Protein AF-0000000067869950 (afdb_homodimer)

Structure (mmCIF, N/CA/C/O backbone):
data_AF-0000000067869950-model_v1
#
loop_
_entity.id
_entity.type
_entity.pdbx_description
1 polymer 'Metallo-beta-lactamase domain-containing protein'
#
loop_
_atom_site.group_PDB
_atom_site.id
_atom_site.type_symbol
_atom_site.label_atom_id
_atom_site.label_alt_id
_atom_site.label_comp_id
_atom_site.label_asym_id
_atom_site.label_entity_id
_atom_site.label_seq_id
_atom_site.pdbx_PDB_ins_code
_atom_site.Cartn_x
_atom_site.Cartn_y
_atom_site.Cartn_z
_atom_site.occupancy
_atom_site.B_iso_or_equiv
_atom_site.auth_seq_id
_atom_site.auth_comp_id
_atom_site.auth_asym_id
_atom_site.auth_atom_id
_atom_site.pdbx_PDB_model_num
ATOM 1 N N . MET A 1 1 ? 11.242 -9.938 10.078 1 95.75 1 MET A N 1
ATOM 2 C CA . MET A 1 1 ? 10.883 -10.062 8.672 1 95.75 1 MET A CA 1
ATOM 3 C C . MET A 1 1 ? 10.609 -8.695 8.055 1 95.75 1 MET A C 1
ATOM 5 O O . MET A 1 1 ? 9.891 -7.879 8.625 1 95.75 1 MET A O 1
ATOM 9 N N . LEU A 1 2 ? 11.336 -8.406 6.996 1 97.81 2 LEU A N 1
ATOM 10 C CA . LEU A 1 2 ? 11.047 -7.25 6.16 1 97.81 2 LEU A CA 1
ATOM 11 C C . LEU A 1 2 ? 10.008 -7.59 5.098 1 97.81 2 LEU A C 1
ATOM 13 O O . LEU A 1 2 ? 10.133 -8.602 4.406 1 97.81 2 LEU A O 1
ATOM 17 N N . PHE A 1 3 ? 8.953 -6.848 5.027 1 98.62 3 PHE A N 1
ATOM 18 C CA . PHE A 1 3 ? 7.859 -7.039 4.086 1 98.62 3 PHE A CA 1
ATOM 19 C C . PHE A 1 3 ? 7.504 -5.727 3.398 1 98.62 3 PHE A C 1
ATOM 21 O O . PHE A 1 3 ? 7.25 -4.719 4.062 1 98.62 3 PHE A O 1
ATOM 28 N N . ARG A 1 4 ? 7.582 -5.723 2.064 1 98.81 4 ARG A N 1
ATOM 29 C CA . ARG A 1 4 ? 7.199 -4.555 1.278 1 98.81 4 ARG A CA 1
ATOM 30 C C . ARG A 1 4 ? 6.164 -4.922 0.219 1 98.81 4 ARG A C 1
ATOM 32 O O . ARG A 1 4 ? 6.281 -5.961 -0.434 1 98.81 4 ARG A O 1
ATOM 39 N N . GLN A 1 5 ? 5.113 -4.141 0.158 1 98.81 5 GLN A N 1
ATOM 40 C CA . GLN A 1 5 ? 4.184 -4.133 -0.967 1 98.81 5 GLN A CA 1
ATOM 41 C C . GLN A 1 5 ? 4.539 -3.033 -1.964 1 98.81 5 GLN A C 1
ATOM 43 O O . GLN A 1 5 ? 4.629 -1.86 -1.595 1 98.81 5 GLN A O 1
ATOM 48 N N . LEU A 1 6 ? 4.82 -3.396 -3.199 1 98.81 6 LEU A N 1
ATOM 49 C CA . LEU A 1 6 ? 5.199 -2.48 -4.27 1 98.81 6 LEU A CA 1
ATOM 50 C C . LEU A 1 6 ? 4.125 -2.432 -5.352 1 98.81 6 LEU A C 1
ATOM 52 O O . LEU A 1 6 ? 3.514 -3.453 -5.672 1 98.81 6 LEU A O 1
ATOM 56 N N . PHE A 1 7 ? 3.924 -1.259 -5.887 1 98.5 7 PHE A N 1
ATOM 57 C CA . PHE A 1 7 ? 2.775 -1.081 -6.766 1 98.5 7 PHE A CA 1
ATOM 58 C C . PHE A 1 7 ? 3.221 -0.635 -8.156 1 98.5 7 PHE A C 1
ATOM 60 O O . PHE A 1 7 ? 4.051 0.267 -8.281 1 98.5 7 PHE A O 1
ATOM 67 N N . ASP A 1 8 ? 2.719 -1.307 -9.18 1 97.56 8 ASP A N 1
ATOM 68 C CA . ASP A 1 8 ? 2.855 -0.852 -10.555 1 97.56 8 ASP A CA 1
ATOM 69 C C . ASP A 1 8 ? 1.579 -0.162 -11.039 1 97.56 8 ASP A C 1
ATOM 71 O O . ASP A 1 8 ? 0.548 -0.812 -11.219 1 97.56 8 ASP A O 1
ATOM 75 N N . ARG A 1 9 ? 1.679 1.05 -11.359 1 93.19 9 ARG A N 1
ATOM 76 C CA . ARG A 1 9 ? 0.515 1.881 -11.648 1 93.19 9 ARG A CA 1
ATOM 77 C C . ARG A 1 9 ? -0.079 1.535 -13.016 1 93.19 9 ARG A C 1
ATOM 79 O O . ARG A 1 9 ? -1.282 1.695 -13.234 1 93.19 9 ARG A O 1
ATOM 86 N N . ASP A 1 10 ? 0.748 1.126 -13.891 1 94.25 10 ASP A N 1
ATOM 87 C CA . ASP A 1 10 ? 0.281 0.895 -15.25 1 94.25 10 ASP A CA 1
ATOM 88 C C . ASP A 1 10 ? -0.619 -0.337 -15.32 1 94.25 10 ASP A C 1
ATOM 90 O O . ASP A 1 10 ? -1.592 -0.359 -16.078 1 94.25 10 ASP A O 1
ATOM 94 N N . THR A 1 11 ? -0.278 -1.317 -14.484 1 94.62 11 THR A N 1
ATOM 95 C CA . THR A 1 11 ? -1.015 -2.572 -14.578 1 94.62 11 THR A CA 1
ATOM 96 C C . THR A 1 11 ? -1.811 -2.828 -13.305 1 94.62 11 THR A C 1
ATOM 98 O O . THR A 1 11 ? -2.537 -3.82 -13.203 1 94.62 11 THR A O 1
ATOM 101 N N . TRP A 1 12 ? -1.672 -1.984 -12.328 1 95.44 12 TRP A N 1
ATOM 102 C CA . TRP A 1 12 ? -2.359 -2.102 -11.047 1 95.44 12 TRP A CA 1
ATOM 103 C C . TRP A 1 12 ? -1.934 -3.369 -10.32 1 95.44 12 TRP A C 1
ATOM 105 O O . TRP A 1 12 ? -2.746 -4.004 -9.641 1 95.44 12 TRP A O 1
ATOM 115 N N . THR A 1 13 ? -0.687 -3.738 -10.523 1 97.75 13 THR A N 1
ATOM 116 C CA . THR A 1 13 ? -0.154 -4.969 -9.945 1 97.75 13 THR A CA 1
ATOM 117 C C . THR A 1 13 ? 0.608 -4.676 -8.656 1 97.75 13 THR A C 1
ATOM 119 O O . THR A 1 13 ? 1.361 -3.705 -8.578 1 97.75 13 THR A O 1
ATOM 122 N N . TYR A 1 14 ? 0.364 -5.523 -7.691 1 98.75 14 TYR A N 1
ATOM 123 C CA . TYR A 1 14 ? 1.219 -5.512 -6.512 1 98.75 14 TYR A CA 1
ATOM 124 C C . TYR A 1 14 ? 2.334 -6.543 -6.637 1 98.75 14 TYR A C 1
ATOM 126 O O . TYR A 1 14 ? 2.094 -7.68 -7.047 1 98.75 14 TYR A O 1
ATOM 134 N N . THR A 1 15 ? 3.564 -6.113 -6.398 1 98.94 15 THR A N 1
ATOM 135 C CA . THR A 1 15 ? 4.723 -6.969 -6.156 1 98.94 15 THR A CA 1
ATOM 136 C C . THR A 1 15 ? 5.086 -6.973 -4.676 1 98.94 15 THR A C 1
ATOM 138 O O . THR A 1 15 ? 5.016 -5.938 -4.008 1 98.94 15 THR A O 1
ATOM 141 N N . TYR A 1 16 ? 5.473 -8.133 -4.172 1 98.94 16 TYR A N 1
ATOM 142 C CA . TYR A 1 16 ? 5.793 -8.211 -2.754 1 98.94 16 TYR A CA 1
ATOM 143 C C . TYR A 1 16 ? 7.254 -8.602 -2.545 1 98.94 16 TYR A C 1
ATOM 145 O O . TYR A 1 16 ? 7.773 -9.477 -3.232 1 98.94 16 TYR A O 1
ATOM 153 N N . LEU A 1 17 ? 7.926 -7.898 -1.636 1 98.94 17 LEU A N 1
ATOM 154 C CA . LEU A 1 17 ? 9.266 -8.227 -1.174 1 98.94 17 LEU A CA 1
ATOM 155 C C . LEU A 1 17 ? 9.227 -8.828 0.226 1 98.94 17 LEU A C 1
ATOM 157 O O . LEU A 1 17 ? 8.68 -8.227 1.151 1 98.94 17 LEU A O 1
ATOM 161 N N . ILE A 1 18 ? 9.664 -10.016 0.341 1 98.88 18 ILE A N 1
ATOM 162 C CA . ILE A 1 18 ? 9.805 -10.711 1.615 1 98.88 18 ILE A CA 1
ATOM 163 C C . ILE A 1 18 ? 11.289 -10.953 1.906 1 98.88 18 ILE A C 1
ATOM 165 O O . ILE A 1 18 ? 12 -11.547 1.094 1 98.88 18 ILE A O 1
ATOM 169 N N . ALA A 1 19 ? 11.734 -10.547 3.088 1 98.81 19 ALA A N 1
ATOM 170 C CA . ALA A 1 19 ? 13.156 -10.727 3.363 1 98.81 19 ALA A CA 1
ATOM 171 C C . ALA A 1 19 ? 13.391 -11.039 4.84 1 98.81 19 ALA A C 1
ATOM 173 O O . ALA A 1 19 ? 12.688 -10.523 5.711 1 98.81 19 ALA A O 1
ATOM 174 N N . ASP A 1 20 ? 14.297 -11.875 5.031 1 98.5 20 ASP A N 1
ATOM 175 C CA . ASP A 1 20 ? 14.836 -12.102 6.367 1 98.5 20 ASP A CA 1
ATOM 176 C C . ASP A 1 20 ? 15.922 -11.086 6.703 1 98.5 20 ASP A C 1
ATOM 178 O O . ASP A 1 20 ? 17 -11.117 6.113 1 98.5 20 ASP A O 1
ATOM 182 N N . GLU A 1 21 ? 15.688 -10.273 7.641 1 96.19 21 GLU A N 1
ATOM 183 C CA . GLU A 1 21 ? 16.594 -9.172 7.945 1 96.19 21 GLU A CA 1
ATOM 184 C C . GLU A 1 21 ? 17.938 -9.68 8.469 1 96.19 21 GLU A C 1
ATOM 186 O O . GLU A 1 21 ? 18.969 -9.047 8.258 1 96.19 21 GLU A O 1
ATOM 191 N N . ALA A 1 22 ? 17.938 -10.797 9.141 1 97.12 22 ALA A N 1
ATOM 192 C CA . ALA A 1 22 ? 19.172 -11.336 9.719 1 97.12 22 ALA A CA 1
ATOM 193 C C . ALA A 1 22 ? 20.094 -11.867 8.633 1 97.12 22 ALA A C 1
ATOM 195 O O . ALA A 1 22 ? 21.281 -11.531 8.602 1 97.12 22 ALA A O 1
ATOM 196 N N . SER A 1 23 ? 19.594 -12.625 7.676 1 98.19 23 SER A N 1
ATOM 197 C CA . SER A 1 23 ? 20.422 -13.25 6.645 1 98.19 23 SER A CA 1
ATOM 198 C C . SER A 1 23 ? 20.547 -12.344 5.422 1 98.19 23 SER A C 1
ATOM 200 O O . SER A 1 23 ? 21.469 -12.5 4.625 1 98.19 23 SER A O 1
ATOM 202 N N . GLY A 1 24 ? 19.562 -11.516 5.238 1 98.44 24 GLY A N 1
ATOM 203 C CA . GLY A 1 24 ? 19.531 -10.664 4.059 1 98.44 24 GLY A CA 1
ATOM 204 C C . GLY A 1 24 ? 18.922 -11.352 2.85 1 98.44 24 GLY A C 1
ATOM 205 O O . GLY A 1 24 ? 18.812 -10.75 1.78 1 98.44 24 GLY A O 1
ATOM 206 N N . GLU A 1 25 ? 18.516 -12.586 2.98 1 98.88 25 GLU A N 1
ATOM 207 C CA . GLU A 1 25 ? 17.891 -13.297 1.869 1 98.88 25 GLU A CA 1
ATOM 208 C C . GLU A 1 25 ? 16.469 -12.781 1.604 1 98.88 25 GLU A C 1
ATOM 210 O O . GLU A 1 25 ? 15.75 -12.438 2.541 1 98.88 25 GLU A O 1
ATOM 215 N N . ALA A 1 26 ? 16.125 -12.758 0.315 1 98.94 26 ALA A N 1
ATOM 216 C CA . ALA A 1 26 ? 14.844 -12.156 -0.042 1 98.94 26 ALA A CA 1
ATOM 217 C C . ALA A 1 26 ? 14.156 -12.945 -1.157 1 98.94 26 ALA A C 1
ATOM 219 O O . ALA A 1 26 ? 14.797 -13.742 -1.848 1 98.94 26 ALA A O 1
ATOM 220 N N . ALA A 1 27 ? 12.906 -12.742 -1.284 1 98.94 27 ALA A N 1
ATOM 221 C CA . ALA A 1 27 ? 12.086 -13.188 -2.408 1 98.94 27 ALA A CA 1
ATOM 222 C C . ALA A 1 27 ? 11.195 -12.062 -2.92 1 98.94 27 ALA A C 1
ATOM 224 O O . ALA A 1 27 ? 10.766 -11.203 -2.146 1 98.94 27 ALA A O 1
ATOM 225 N N . LEU A 1 28 ? 11 -12.016 -4.152 1 98.94 28 LEU A N 1
ATOM 226 C CA . LEU A 1 28 ? 9.992 -11.172 -4.785 1 98.94 28 LEU A CA 1
ATOM 227 C C . LEU A 1 28 ? 8.844 -12.016 -5.328 1 98.94 28 LEU A C 1
ATOM 229 O O . LEU A 1 28 ? 9.07 -13.086 -5.902 1 98.94 28 LEU A O 1
ATOM 233 N N . VAL A 1 29 ? 7.648 -11.57 -5.133 1 98.94 29 VAL A N 1
ATOM 234 C CA . VAL A 1 29 ? 6.477 -12.266 -5.652 1 98.94 29 VAL A CA 1
ATOM 235 C C . VAL A 1 29 ? 5.801 -11.414 -6.727 1 98.94 29 VAL A C 1
ATOM 237 O O . VAL A 1 29 ? 5.449 -10.258 -6.477 1 98.94 29 VAL A O 1
ATOM 240 N N . ASP A 1 30 ? 5.645 -11.961 -7.93 1 98.88 30 ASP A N 1
ATOM 241 C CA . ASP A 1 30 ? 4.949 -11.375 -9.07 1 98.88 30 ASP A CA 1
ATOM 242 C C . ASP A 1 30 ? 5.609 -10.07 -9.5 1 98.88 30 ASP A C 1
ATOM 244 O O . ASP A 1 30 ? 4.941 -9.039 -9.625 1 98.88 30 ASP A O 1
ATOM 248 N N . PRO A 1 31 ? 6.91 -10.094 -9.75 1 98.81 31 PRO A N 1
ATOM 249 C CA . PRO A 1 31 ? 7.57 -8.867 -10.203 1 98.81 31 PRO A CA 1
ATOM 250 C C . PRO A 1 31 ? 7.129 -8.453 -11.602 1 98.81 31 PRO A C 1
ATOM 252 O O . PRO A 1 31 ? 6.707 -9.289 -12.398 1 98.81 31 PRO A O 1
ATOM 255 N N . VAL A 1 32 ? 7.168 -7.211 -11.891 1 98.62 32 VAL A N 1
ATOM 256 C CA . VAL A 1 32 ? 6.758 -6.617 -13.156 1 98.62 32 VAL A CA 1
ATOM 257 C C . VAL A 1 32 ? 7.988 -6.129 -13.914 1 98.62 32 VAL A C 1
ATOM 259 O O . VAL A 1 32 ? 8.828 -5.422 -13.359 1 98.62 32 VAL A O 1
ATOM 262 N N . LEU A 1 33 ? 8.062 -6.422 -15.141 1 98.31 33 LEU A N 1
ATOM 263 C CA . LEU A 1 33 ? 9.25 -6.156 -15.938 1 98.31 33 LEU A CA 1
ATOM 264 C C . LEU A 1 33 ? 9.586 -4.668 -15.93 1 98.31 33 LEU A C 1
ATOM 266 O O . LEU A 1 33 ? 10.742 -4.289 -15.719 1 98.31 33 LEU A O 1
ATOM 270 N N . GLU A 1 34 ? 8.602 -3.812 -16.156 1 97.88 34 GLU A N 1
ATOM 271 C CA . GLU A 1 34 ? 8.805 -2.369 -16.219 1 97.88 34 GLU A CA 1
ATOM 272 C C . GLU A 1 34 ? 9.289 -1.82 -14.883 1 97.88 34 GLU A C 1
ATOM 274 O O . GLU A 1 34 ? 9.766 -0.687 -14.805 1 97.88 34 GLU A O 1
ATOM 279 N N . GLN A 1 35 ? 9.188 -2.627 -13.82 1 98.56 35 GLN A N 1
ATOM 280 C CA . GLN A 1 35 ? 9.602 -2.193 -12.492 1 98.56 35 GLN A CA 1
ATOM 281 C C . GLN A 1 35 ? 10.883 -2.904 -12.062 1 98.56 35 GLN A C 1
ATOM 283 O O . GLN A 1 35 ? 11.258 -2.863 -10.883 1 98.56 35 GLN A O 1
ATOM 288 N N . CYS A 1 36 ? 11.531 -3.539 -12.938 1 98.5 36 CYS A N 1
ATOM 289 C CA . CYS A 1 36 ? 12.727 -4.312 -12.625 1 98.5 36 CYS A CA 1
ATOM 290 C C . CYS A 1 36 ? 13.781 -3.436 -11.961 1 98.5 36 CYS A C 1
ATOM 292 O O . CYS A 1 36 ? 14.352 -3.812 -10.93 1 98.5 36 CYS A O 1
ATOM 294 N N . ASP A 1 37 ? 14.039 -2.27 -12.531 1 98.44 37 ASP A N 1
ATOM 295 C CA . ASP A 1 37 ? 15.055 -1.368 -11.984 1 98.44 37 ASP A CA 1
ATOM 296 C C . ASP A 1 37 ? 14.688 -0.932 -10.57 1 98.44 37 ASP A C 1
ATOM 298 O O . ASP A 1 37 ? 15.562 -0.853 -9.695 1 98.44 37 ASP A O 1
ATOM 302 N N . ARG A 1 38 ? 13.406 -0.624 -10.383 1 98.38 38 ARG A N 1
ATOM 303 C CA . ARG A 1 38 ? 12.938 -0.244 -9.055 1 98.38 38 ARG A CA 1
ATOM 304 C C . ARG A 1 38 ? 13.227 -1.344 -8.039 1 98.38 38 ARG A C 1
ATOM 306 O O . ARG A 1 38 ? 13.734 -1.072 -6.949 1 98.38 38 ARG A O 1
ATOM 313 N N . ASP A 1 39 ? 12.883 -2.531 -8.398 1 98.75 39 ASP A N 1
ATOM 314 C CA . ASP A 1 39 ? 13.016 -3.658 -7.484 1 98.75 39 ASP A CA 1
ATOM 315 C C . ASP A 1 39 ? 14.477 -3.977 -7.203 1 98.75 39 ASP A C 1
ATOM 317 O O . ASP A 1 39 ? 14.852 -4.258 -6.062 1 98.75 39 ASP A O 1
ATOM 321 N N . LEU A 1 40 ? 15.297 -3.908 -8.211 1 98.69 40 LEU A N 1
ATOM 322 C CA . LEU A 1 40 ? 16.734 -4.125 -8.039 1 98.69 40 LEU A CA 1
ATOM 323 C C . LEU A 1 40 ? 17.328 -3.068 -7.125 1 98.69 40 LEU A C 1
ATOM 325 O O . LEU A 1 40 ? 18.141 -3.389 -6.246 1 98.69 40 LEU A O 1
ATOM 329 N N . ALA A 1 41 ? 17 -1.861 -7.379 1 98.44 41 ALA A N 1
ATOM 330 C CA . ALA A 1 41 ? 17.5 -0.772 -6.543 1 98.44 41 ALA A CA 1
ATOM 331 C C . ALA A 1 41 ? 17.094 -0.977 -5.082 1 98.44 41 ALA A C 1
ATOM 333 O O . ALA A 1 41 ? 17.906 -0.73 -4.176 1 98.44 41 ALA A O 1
ATOM 334 N N . LEU A 1 42 ? 15.891 -1.396 -4.863 1 98.62 42 LEU A N 1
ATOM 335 C CA . LEU A 1 42 ? 15.414 -1.628 -3.502 1 98.62 42 LEU A CA 1
ATOM 336 C C . LEU A 1 42 ? 16.219 -2.736 -2.828 1 98.62 42 LEU A C 1
ATOM 338 O O . LEU A 1 42 ? 16.609 -2.607 -1.664 1 98.62 42 LEU A O 1
ATOM 342 N N . LEU A 1 43 ? 16.438 -3.811 -3.557 1 98.75 43 LEU A N 1
ATOM 343 C CA . LEU A 1 43 ? 17.25 -4.902 -3.031 1 98.75 43 LEU A CA 1
ATOM 344 C C . LEU A 1 43 ? 18.641 -4.41 -2.648 1 98.75 43 LEU A C 1
ATOM 346 O O . LEU A 1 43 ? 19.141 -4.723 -1.564 1 98.75 43 LEU A O 1
ATOM 350 N N . GLN A 1 44 ? 19.219 -3.652 -3.523 1 98.31 44 GLN A N 1
ATOM 351 C CA . GLN A 1 44 ? 20.562 -3.121 -3.281 1 98.31 44 GLN A CA 1
ATOM 352 C C . GLN A 1 44 ? 20.562 -2.16 -2.096 1 98.31 44 GLN A C 1
ATOM 354 O O . GLN A 1 44 ? 21.422 -2.258 -1.216 1 98.31 44 GLN A O 1
ATOM 359 N N . ASP A 1 45 ? 19.625 -1.234 -2.1 1 97.75 45 ASP A N 1
ATOM 360 C CA . ASP A 1 45 ? 19.516 -0.248 -1.031 1 97.75 45 ASP A CA 1
ATOM 361 C C . ASP A 1 45 ? 19.422 -0.925 0.335 1 97.75 45 ASP A C 1
ATOM 363 O O . ASP A 1 45 ? 19.953 -0.417 1.321 1 97.75 45 ASP A O 1
ATOM 367 N N . LEU A 1 46 ? 18.781 -2.07 0.399 1 98.25 46 LEU A N 1
ATOM 368 C CA . LEU A 1 46 ? 18.5 -2.711 1.679 1 98.25 46 LEU A CA 1
ATOM 369 C C . LEU A 1 46 ? 19.5 -3.832 1.958 1 98.25 46 LEU A C 1
ATOM 371 O O . LEU A 1 46 ? 19.375 -4.531 2.967 1 98.25 46 LEU A O 1
ATOM 375 N N . GLY A 1 47 ? 20.438 -3.986 1.062 1 98.12 47 GLY A N 1
ATOM 376 C CA . GLY A 1 47 ? 21.469 -4.988 1.245 1 98.12 47 GLY A CA 1
ATOM 377 C C . GLY A 1 47 ? 20.938 -6.41 1.205 1 98.12 47 GLY A C 1
ATOM 378 O O . GLY A 1 47 ? 21.344 -7.254 2.008 1 98.12 47 GLY A O 1
ATOM 379 N N . LEU A 1 48 ? 20.031 -6.66 0.305 1 98.81 48 LEU A N 1
ATOM 380 C CA . LEU A 1 48 ? 19.375 -7.957 0.255 1 98.81 48 LEU A CA 1
ATOM 381 C C . LEU A 1 48 ? 19.906 -8.797 -0.905 1 98.81 48 LEU A C 1
ATOM 383 O O . LEU A 1 48 ? 20.281 -8.25 -1.946 1 98.81 48 LEU A O 1
ATOM 387 N N . THR A 1 49 ? 19.906 -10.039 -0.67 1 98.88 49 THR A N 1
ATOM 388 C CA . THR A 1 49 ? 20.203 -11.008 -1.722 1 98.88 49 THR A CA 1
ATOM 389 C C . THR A 1 49 ? 18.938 -11.719 -2.182 1 98.88 49 THR A C 1
ATOM 391 O O . THR A 1 49 ? 18.281 -12.398 -1.394 1 98.88 49 THR A O 1
ATOM 394 N N . LEU A 1 50 ? 18.641 -11.586 -3.414 1 98.94 50 LEU A N 1
ATOM 395 C CA . LEU A 1 50 ? 17.422 -12.172 -3.951 1 98.94 50 LEU A CA 1
ATOM 396 C C . LEU A 1 50 ? 17.594 -13.672 -4.195 1 98.94 50 LEU A C 1
ATOM 398 O O . LEU A 1 50 ? 18.406 -14.07 -5.031 1 98.94 50 LEU A O 1
ATOM 402 N N . LYS A 1 51 ? 16.844 -14.43 -3.527 1 98.88 51 LYS A N 1
ATOM 403 C CA . LYS A 1 51 ? 16.938 -15.883 -3.658 1 98.88 51 LYS A CA 1
ATOM 404 C C . LYS A 1 51 ? 15.898 -16.406 -4.645 1 98.88 51 LYS A C 1
ATOM 406 O O . LYS A 1 51 ? 16.188 -17.312 -5.438 1 98.88 51 LYS A O 1
ATOM 411 N N . PHE A 1 52 ? 14.703 -15.891 -4.523 1 98.88 52 PHE A N 1
ATOM 412 C CA . PHE A 1 52 ? 13.609 -16.406 -5.34 1 98.88 52 PHE A CA 1
ATOM 413 C C . PHE A 1 52 ? 12.828 -15.273 -5.984 1 98.88 52 PHE A C 1
ATOM 415 O O . PHE A 1 52 ? 12.594 -14.242 -5.359 1 98.88 52 PHE A O 1
ATOM 422 N N . CYS A 1 53 ? 12.484 -15.461 -7.188 1 98.81 53 CYS A N 1
ATOM 423 C CA . CYS A 1 53 ? 11.336 -14.789 -7.797 1 98.81 53 CYS A CA 1
ATOM 424 C C . CYS A 1 53 ? 10.156 -15.75 -7.938 1 98.81 53 CYS A C 1
ATOM 426 O O . CYS A 1 53 ? 10.234 -16.719 -8.688 1 98.81 53 CYS A O 1
ATOM 428 N N . LEU A 1 54 ? 9.109 -15.477 -7.23 1 98.88 54 LEU A N 1
ATOM 429 C CA . LEU A 1 54 ? 7.938 -16.344 -7.191 1 98.88 54 LEU A CA 1
ATOM 430 C C . LEU A 1 54 ? 6.809 -15.766 -8.039 1 98.88 54 LEU A C 1
ATOM 432 O O . LEU A 1 54 ? 6.543 -14.562 -8 1 98.88 54 LEU A O 1
ATOM 436 N N . GLU A 1 55 ? 6.199 -16.656 -8.797 1 98.81 55 GLU A N 1
ATOM 437 C CA . GLU A 1 55 ? 4.98 -16.297 -9.516 1 98.81 55 GLU A CA 1
ATOM 438 C C . GLU A 1 55 ? 3.762 -16.984 -8.914 1 98.81 55 GLU A C 1
ATOM 440 O O . GLU A 1 55 ? 3.803 -18.188 -8.609 1 98.81 55 GLU A O 1
ATOM 445 N N . THR A 1 56 ? 2.732 -16.219 -8.734 1 98.88 56 THR A N 1
ATOM 446 C CA . THR A 1 56 ? 1.484 -16.844 -8.32 1 98.88 56 THR A CA 1
ATOM 447 C C . THR A 1 56 ? 0.847 -17.594 -9.484 1 98.88 56 THR A C 1
ATOM 449 O O . THR A 1 56 ? 0.175 -18.609 -9.281 1 98.88 56 THR A O 1
ATOM 452 N N . HIS A 1 57 ? 0.965 -17.062 -10.656 1 98.38 57 HIS A N 1
ATOM 453 C CA . HIS A 1 57 ? 0.486 -17.625 -11.914 1 98.38 57 HIS A CA 1
ATOM 454 C C . HIS A 1 57 ? 1.148 -16.938 -13.102 1 98.38 57 HIS A C 1
ATOM 456 O O . HIS A 1 57 ? 1.94 -16.016 -12.93 1 98.38 57 HIS A O 1
ATOM 462 N N . LEU A 1 58 ? 0.943 -17.547 -14.289 1 96.81 58 LEU A N 1
ATOM 463 C CA . LEU A 1 58 ? 1.348 -16.812 -15.484 1 96.81 58 LEU A CA 1
ATOM 464 C C . LEU A 1 58 ? 0.383 -15.672 -15.773 1 96.81 58 LEU A C 1
ATOM 466 O O . LEU A 1 58 ? -0.782 -15.898 -16.109 1 96.81 58 LEU A O 1
ATOM 470 N N . HIS A 1 59 ? 0.888 -14.484 -15.742 1 95.62 59 HIS A N 1
ATOM 471 C CA . HIS A 1 59 ? 0.048 -13.297 -15.805 1 95.62 59 HIS A CA 1
ATOM 472 C C . HIS A 1 59 ? -0.336 -12.961 -17.25 1 95.62 59 HIS A C 1
ATOM 474 O O . HIS A 1 59 ? 0.445 -13.195 -18.172 1 95.62 59 HIS A O 1
ATOM 480 N N . ALA A 1 60 ? -1.456 -12.344 -17.391 1 93.88 60 ALA A N 1
ATOM 481 C CA . ALA A 1 60 ? -1.923 -11.891 -18.703 1 93.88 60 ALA A CA 1
ATOM 482 C C . ALA A 1 60 ? -1.898 -10.367 -18.797 1 93.88 60 ALA A C 1
ATOM 484 O O . ALA A 1 60 ? -2.021 -9.812 -19.891 1 93.88 60 ALA A O 1
ATOM 485 N N . ASP A 1 61 ? -1.678 -9.75 -17.688 1 93.69 61 ASP A N 1
ATOM 486 C CA . ASP A 1 61 ? -1.861 -8.297 -17.641 1 93.69 61 ASP A CA 1
ATOM 487 C C . ASP A 1 61 ? -0.517 -7.578 -17.594 1 93.69 61 ASP A C 1
ATOM 489 O O . ASP A 1 61 ? -0.451 -6.363 -17.781 1 93.69 61 ASP A O 1
ATOM 493 N N . HIS A 1 62 ? 0.562 -8.328 -17.281 1 96 62 HIS A N 1
ATOM 494 C CA . HIS A 1 62 ? 1.899 -7.746 -17.312 1 96 62 HIS A CA 1
ATOM 495 C C . HIS A 1 62 ? 2.953 -8.805 -17.625 1 96 62 HIS A C 1
ATOM 497 O O . HIS A 1 62 ? 2.695 -10 -17.484 1 96 62 HIS A O 1
ATOM 503 N N . ILE A 1 63 ? 4.09 -8.312 -18.031 1 97.12 63 ILE A N 1
ATOM 504 C CA . ILE A 1 63 ? 5.227 -9.195 -18.25 1 97.12 63 ILE A CA 1
ATOM 505 C C . ILE A 1 63 ? 6.059 -9.281 -16.969 1 97.12 63 ILE A C 1
ATOM 507 O O . ILE A 1 63 ? 6.375 -8.258 -16.359 1 97.12 63 ILE A O 1
ATOM 511 N N . THR A 1 64 ? 6.367 -10.477 -16.578 1 98.25 64 THR A N 1
ATOM 512 C CA . THR A 1 64 ? 7.125 -10.703 -15.352 1 98.25 64 THR A CA 1
ATOM 513 C C . THR A 1 64 ? 8.57 -10.258 -15.523 1 98.25 64 THR A C 1
ATOM 515 O O . THR A 1 64 ? 9.141 -10.391 -16.609 1 98.25 64 THR A O 1
ATOM 518 N N . ALA A 1 65 ? 9.172 -9.789 -14.414 1 98.44 65 ALA A N 1
ATOM 519 C CA . ALA A 1 65 ? 10.594 -9.445 -14.398 1 98.44 65 ALA A CA 1
ATOM 520 C C . ALA A 1 65 ? 11.438 -10.648 -13.977 1 98.44 65 ALA A C 1
ATOM 522 O O . ALA A 1 65 ? 12.664 -10.555 -13.891 1 98.44 65 ALA A O 1
ATOM 523 N N . ALA A 1 66 ? 10.859 -11.789 -13.734 1 97.94 66 ALA A N 1
ATOM 524 C CA . ALA A 1 66 ? 11.531 -12.93 -13.109 1 97.94 66 ALA A CA 1
ATOM 525 C C . ALA A 1 66 ? 12.75 -13.359 -13.914 1 97.94 66 ALA A C 1
ATOM 527 O O . ALA A 1 66 ? 13.82 -13.594 -13.352 1 97.94 66 ALA A O 1
ATOM 528 N N . GLY A 1 67 ? 12.57 -13.453 -15.219 1 97.56 67 GLY A N 1
ATOM 529 C CA . GLY A 1 67 ? 13.703 -13.844 -16.047 1 97.56 67 GLY A CA 1
ATOM 530 C C . GLY A 1 67 ? 14.852 -12.859 -15.977 1 97.56 67 GLY A C 1
ATOM 531 O O . GLY A 1 67 ? 16.016 -13.258 -15.812 1 97.56 67 GLY A O 1
ATOM 532 N N . ARG A 1 68 ? 14.531 -11.617 -16.141 1 97.94 68 ARG A N 1
ATOM 533 C CA . ARG A 1 68 ? 15.547 -10.57 -16.094 1 97.94 68 ARG A CA 1
ATOM 534 C C . ARG A 1 68 ? 16.234 -10.539 -14.734 1 97.94 68 ARG A C 1
ATOM 536 O O . ARG A 1 68 ? 17.453 -10.422 -14.656 1 97.94 68 ARG A O 1
ATOM 543 N N . LEU A 1 69 ? 15.469 -10.625 -13.68 1 98.62 69 LEU A N 1
ATOM 544 C CA . LEU A 1 69 ? 16.031 -10.633 -12.328 1 98.62 69 LEU A CA 1
ATOM 545 C C . LEU A 1 69 ? 16.938 -11.836 -12.117 1 98.62 69 LEU A C 1
ATOM 547 O O . LEU A 1 69 ? 17.969 -11.727 -11.469 1 98.62 69 LEU A O 1
ATOM 551 N N . ARG A 1 70 ? 16.516 -12.977 -12.617 1 98.38 70 ARG A N 1
ATOM 552 C CA . ARG A 1 70 ? 17.375 -14.164 -12.531 1 98.38 70 ARG A CA 1
ATOM 553 C C . ARG A 1 70 ? 18.719 -13.922 -13.203 1 98.38 70 ARG A C 1
ATOM 555 O O . ARG A 1 70 ? 19.766 -14.281 -12.664 1 98.38 70 ARG A O 1
ATOM 562 N N . GLU A 1 71 ? 18.688 -13.344 -14.32 1 97.88 71 GLU A N 1
ATOM 563 C CA . GLU A 1 71 ? 19.906 -13.047 -15.055 1 97.88 71 GLU A CA 1
ATOM 564 C C . GLU A 1 71 ? 20.812 -12.117 -14.266 1 97.88 71 GLU A C 1
ATOM 566 O O . GLU A 1 71 ? 22.047 -12.273 -14.273 1 97.88 71 GLU A O 1
ATOM 571 N N . LEU A 1 72 ? 20.266 -11.203 -13.633 1 98.25 72 LEU A N 1
ATOM 572 C CA . LEU A 1 72 ? 21.031 -10.133 -12.984 1 98.25 72 LEU A CA 1
ATOM 573 C C . LEU A 1 72 ? 21.484 -10.555 -11.594 1 98.25 72 LEU A C 1
ATOM 575 O O . LEU A 1 72 ? 22.5 -10.062 -11.094 1 98.25 72 LEU A O 1
ATOM 579 N N . THR A 1 73 ? 20.766 -11.445 -10.969 1 98.56 73 THR A N 1
ATOM 580 C CA . THR A 1 73 ? 21.031 -11.68 -9.555 1 98.56 73 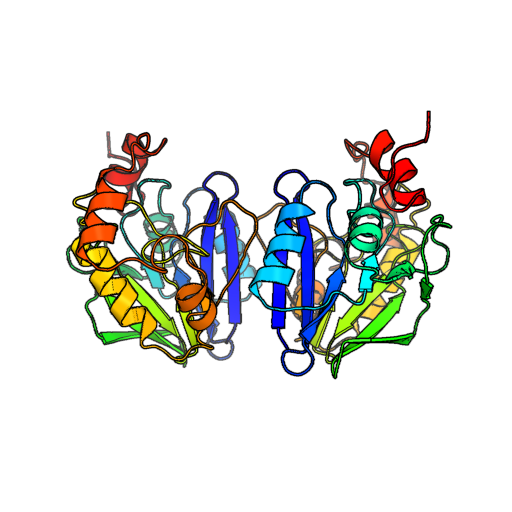THR A CA 1
ATOM 581 C C . THR A 1 73 ? 21.359 -13.148 -9.297 1 98.56 73 THR A C 1
ATOM 583 O O . THR A 1 73 ? 21.875 -13.5 -8.234 1 98.56 73 THR A O 1
ATOM 586 N N . GLY A 1 74 ? 21 -14.039 -10.25 1 98.44 74 GLY A N 1
ATOM 587 C CA . GLY A 1 74 ? 21.188 -15.469 -10.055 1 98.44 74 GLY A CA 1
ATOM 588 C C . GLY A 1 74 ? 20.094 -16.109 -9.234 1 98.44 74 GLY A C 1
ATOM 589 O O . GLY A 1 74 ? 20.203 -17.266 -8.828 1 98.44 74 GLY A O 1
ATOM 590 N N . CYS A 1 75 ? 19.031 -15.43 -8.945 1 98.69 75 CYS A N 1
ATOM 591 C CA . CYS A 1 75 ? 17.938 -16 -8.172 1 98.69 75 CYS A CA 1
ATOM 592 C C . CYS A 1 75 ? 17.266 -17.141 -8.93 1 98.69 75 CYS A C 1
ATOM 594 O O . CYS A 1 75 ? 17.516 -17.328 -10.125 1 98.69 75 CYS A O 1
ATOM 596 N N . GLU A 1 76 ? 16.484 -17.891 -8.227 1 98.56 76 GLU A N 1
ATOM 597 C CA . GLU A 1 76 ? 15.68 -18.938 -8.836 1 98.56 76 GLU A CA 1
ATOM 598 C C . GLU A 1 76 ? 14.281 -18.438 -9.18 1 98.56 76 GLU A C 1
ATOM 600 O O . GLU A 1 76 ? 13.625 -17.797 -8.352 1 98.56 76 GLU A O 1
ATOM 605 N N . THR A 1 77 ? 13.852 -18.734 -10.375 1 98.56 77 THR A N 1
ATOM 606 C CA . THR A 1 77 ? 12.477 -18.469 -10.766 1 98.56 77 THR A CA 1
ATOM 607 C C . THR A 1 77 ? 11.57 -19.641 -10.414 1 98.56 77 THR A C 1
ATOM 609 O O . THR A 1 77 ? 11.891 -20.797 -10.734 1 98.56 77 THR A O 1
ATOM 612 N N . VAL A 1 78 ? 10.508 -19.391 -9.703 1 98.75 78 VAL A N 1
ATOM 613 C CA . VAL A 1 78 ? 9.633 -20.438 -9.164 1 98.75 78 VAL A CA 1
ATOM 614 C C . VAL A 1 78 ? 8.195 -20.188 -9.641 1 98.75 78 VAL A C 1
ATOM 616 O O . VAL A 1 78 ? 7.664 -19.094 -9.492 1 98.75 78 VAL A O 1
ATOM 619 N N . VAL A 1 79 ? 7.582 -21.188 -10.211 1 98.62 79 VAL A N 1
ATOM 620 C CA . VAL A 1 79 ? 6.207 -21.109 -10.688 1 98.62 79 VAL A CA 1
ATOM 621 C C . VAL A 1 79 ? 5.402 -22.297 -10.172 1 98.62 79 VAL A C 1
ATOM 623 O O . VAL A 1 79 ? 5.97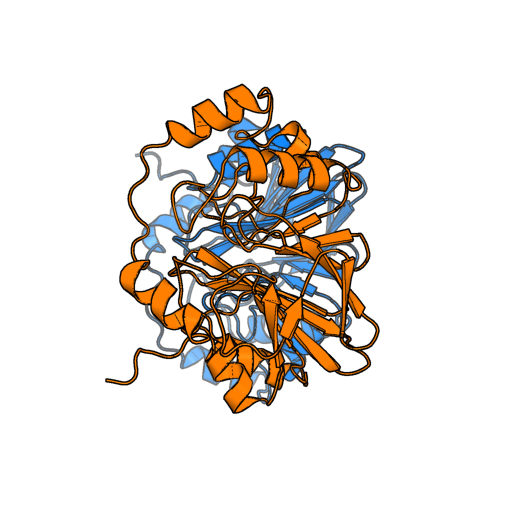7 -23.328 -9.797 1 98.62 79 VAL A O 1
ATOM 626 N N . PRO A 1 80 ? 4.07 -22.156 -10.102 1 98.44 80 PRO A N 1
ATOM 627 C CA . PRO A 1 80 ? 3.252 -23.312 -9.727 1 98.44 80 PRO A CA 1
ATOM 628 C C . PRO A 1 80 ? 3.33 -24.453 -10.75 1 98.44 80 PRO A C 1
ATOM 630 O O . PRO A 1 80 ? 3.43 -24.188 -11.953 1 98.44 80 PRO A O 1
ATOM 633 N N . ALA A 1 81 ? 3.225 -25.641 -10.219 1 97.56 81 ALA A N 1
ATOM 634 C CA . ALA A 1 81 ? 3.205 -26.797 -11.102 1 97.56 81 ALA A CA 1
ATOM 635 C C . ALA A 1 81 ? 2.076 -26.688 -12.125 1 97.56 81 ALA A C 1
ATOM 637 O O . ALA A 1 81 ? 0.979 -26.234 -11.805 1 97.56 81 ALA A O 1
ATOM 638 N N . GLY A 1 82 ? 2.4 -27.156 -13.344 1 95.69 82 GLY A N 1
ATOM 639 C CA . GLY A 1 82 ? 1.41 -27.109 -14.406 1 95.69 82 GLY A CA 1
ATOM 640 C C . GLY A 1 82 ? 1.522 -25.875 -15.289 1 95.69 82 GLY A C 1
ATOM 641 O O . GLY A 1 82 ? 0.967 -25.844 -16.391 1 95.69 82 GLY A O 1
ATOM 642 N N . ALA A 1 83 ? 2.207 -24.844 -14.773 1 95.56 83 ALA A N 1
ATOM 643 C CA . ALA A 1 83 ? 2.395 -23.656 -15.586 1 95.56 83 ALA A CA 1
ATOM 644 C C . ALA A 1 83 ? 3.191 -23.969 -16.844 1 95.56 83 ALA A C 1
ATOM 646 O O . ALA A 1 83 ? 4.141 -24.75 -16.812 1 95.56 83 ALA A O 1
ATOM 647 N N . ASN A 1 84 ? 2.803 -23.344 -17.891 1 92.56 84 ASN A N 1
ATOM 648 C CA . ASN A 1 84 ? 3.545 -23.484 -19.141 1 92.56 84 ASN A CA 1
ATOM 649 C C . ASN A 1 84 ? 4.742 -22.531 -19.188 1 92.56 84 ASN A C 1
ATOM 651 O O . ASN A 1 84 ? 4.809 -21.656 -20.031 1 92.56 84 ASN A O 1
ATOM 655 N N . ALA A 1 85 ? 5.652 -22.672 -18.312 1 93.19 85 ALA A N 1
ATOM 656 C CA . ALA A 1 85 ? 6.883 -21.891 -18.219 1 93.19 85 ALA A CA 1
ATOM 657 C C . ALA A 1 85 ? 8.102 -22.797 -18.078 1 93.19 85 ALA A C 1
ATOM 659 O O . ALA A 1 85 ? 8.727 -22.828 -17.016 1 93.19 85 ALA A O 1
ATOM 660 N N . THR A 1 86 ? 8.57 -23.344 -19.109 1 88.56 86 THR A N 1
ATOM 661 C CA . THR A 1 86 ? 9.656 -24.312 -19.062 1 88.56 86 THR A CA 1
ATOM 662 C C . THR A 1 86 ? 10.969 -23.641 -18.703 1 88.56 86 THR A C 1
ATOM 664 O O . THR A 1 86 ? 11.938 -24.312 -18.312 1 88.56 86 THR A O 1
ATOM 667 N N . CYS A 1 87 ? 11 -22.375 -18.812 1 91.38 87 CYS A N 1
ATOM 668 C CA . CYS A 1 87 ? 12.18 -21.594 -18.484 1 91.38 87 CYS A CA 1
ATOM 669 C C . CYS A 1 87 ? 12.336 -21.453 -16.969 1 91.38 87 CYS A C 1
ATOM 671 O O . CYS A 1 87 ? 13.398 -21.031 -16.5 1 91.38 87 CYS A O 1
ATOM 673 N N . ALA A 1 88 ? 11.32 -21.812 -16.219 1 96.12 88 ALA A N 1
ATOM 674 C CA . ALA A 1 88 ? 11.383 -21.641 -14.766 1 96.12 88 ALA A CA 1
ATOM 675 C C . ALA A 1 88 ? 12.352 -22.641 -14.133 1 96.12 88 ALA A C 1
ATOM 677 O O . ALA A 1 88 ? 12.555 -23.734 -14.664 1 96.12 88 ALA A O 1
ATOM 678 N N . ASP A 1 89 ? 12.906 -22.25 -13.078 1 98.06 89 ASP A N 1
ATOM 679 C CA . ASP A 1 89 ? 13.891 -23.094 -12.406 1 98.06 89 ASP A CA 1
ATOM 680 C C . ASP A 1 89 ? 13.203 -24.141 -11.523 1 98.06 89 ASP A C 1
ATOM 682 O O . ASP A 1 89 ? 13.75 -25.203 -11.273 1 98.06 89 ASP A O 1
ATOM 686 N N . ARG A 1 90 ? 12.078 -23.828 -11.023 1 97.94 90 ARG A N 1
ATOM 687 C CA . ARG A 1 90 ? 11.414 -24.703 -10.062 1 97.94 90 ARG A CA 1
ATOM 688 C C . ARG A 1 90 ? 9.898 -24.625 -10.219 1 97.94 90 ARG A C 1
ATOM 690 O O . ARG A 1 90 ? 9.344 -23.562 -10.445 1 97.94 90 ARG A O 1
ATOM 697 N N . PHE A 1 91 ? 9.258 -25.75 -10.141 1 98.5 91 PHE A N 1
ATOM 698 C CA . PHE A 1 91 ? 7.809 -25.891 -10.109 1 98.5 91 PHE A CA 1
ATOM 699 C C . PHE A 1 91 ? 7.332 -26.375 -8.742 1 98.5 91 PHE A C 1
ATOM 701 O O . PHE A 1 91 ? 7.809 -27.391 -8.242 1 98.5 91 PHE A O 1
ATOM 708 N N . VAL A 1 92 ? 6.414 -25.656 -8.125 1 98.69 92 VAL A N 1
ATOM 709 C CA . VAL A 1 92 ? 6.027 -25.969 -6.754 1 98.69 92 VAL A CA 1
ATOM 710 C C . VAL A 1 92 ? 4.594 -26.5 -6.727 1 98.69 92 VAL A C 1
ATOM 712 O O . VAL A 1 92 ? 3.791 -26.172 -7.605 1 98.69 92 VAL A O 1
ATOM 715 N N . VAL A 1 93 ? 4.305 -27.297 -5.688 1 98.56 93 VAL A N 1
ATOM 716 C CA . VAL A 1 93 ? 2.992 -27.906 -5.508 1 98.56 93 VAL A CA 1
ATOM 717 C C . VAL A 1 93 ? 2.479 -27.609 -4.098 1 98.56 93 VAL A C 1
ATOM 719 O O . VAL A 1 93 ? 3.193 -27.031 -3.275 1 98.56 93 VAL A O 1
ATOM 722 N N . GLU A 1 94 ? 1.285 -28 -3.834 1 98.62 94 GLU A N 1
ATOM 723 C CA . GLU A 1 94 ? 0.616 -27.828 -2.547 1 98.62 94 GLU A CA 1
ATOM 724 C C . GLU A 1 94 ? 1.505 -28.281 -1.395 1 98.62 94 GLU A C 1
ATOM 726 O O . GLU A 1 94 ? 1.99 -29.422 -1.391 1 98.62 94 GLU A O 1
ATOM 731 N N . GLY A 1 95 ? 1.715 -27.391 -0.476 1 98.25 95 GLY A N 1
ATOM 732 C CA . GLY A 1 95 ? 2.395 -27.781 0.75 1 98.25 95 GLY A CA 1
ATOM 733 C C . GLY A 1 95 ? 3.898 -27.594 0.685 1 98.25 95 GLY A C 1
ATOM 734 O O . GLY A 1 95 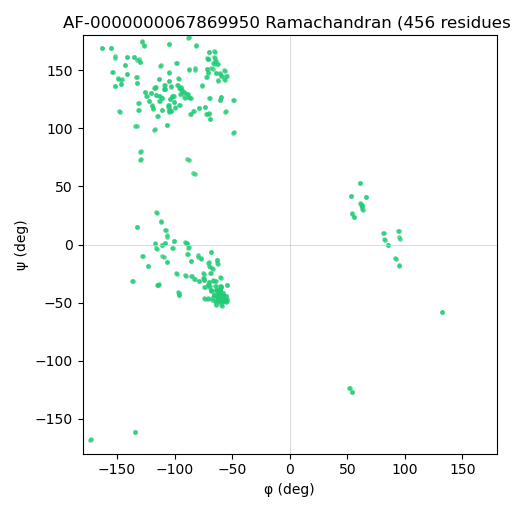? 4.582 -27.641 1.71 1 98.25 95 GLY A O 1
ATOM 735 N N . ASP A 1 96 ? 4.453 -27.344 -0.514 1 98.69 96 ASP A N 1
ATOM 736 C CA . ASP A 1 96 ? 5.879 -27.047 -0.614 1 98.69 96 ASP A CA 1
ATOM 737 C C . ASP A 1 96 ? 6.258 -25.859 0.257 1 98.69 96 ASP A C 1
ATOM 739 O O . ASP A 1 96 ? 5.434 -24.969 0.484 1 98.69 96 ASP A O 1
ATOM 743 N N . ARG A 1 97 ? 7.441 -25.859 0.731 1 98.38 97 ARG A N 1
ATOM 744 C CA . ARG A 1 97 ? 7.98 -24.766 1.536 1 98.38 97 ARG A CA 1
ATOM 745 C C . ARG A 1 97 ? 9.242 -24.203 0.903 1 98.38 97 ARG A C 1
ATOM 747 O O . ARG A 1 97 ? 10.164 -24.938 0.558 1 98.38 97 ARG A O 1
ATOM 754 N N . LEU A 1 98 ? 9.258 -22.922 0.633 1 98.56 98 LEU A N 1
ATOM 755 C CA . LEU A 1 98 ? 10.43 -22.188 0.177 1 98.56 98 LEU A CA 1
ATOM 756 C C . LEU A 1 98 ? 11.07 -21.406 1.325 1 98.56 98 LEU A C 1
ATOM 758 O O . LEU A 1 98 ? 10.391 -20.625 1.998 1 98.56 98 LEU A O 1
ATOM 762 N N . GLN A 1 99 ? 12.281 -21.578 1.499 1 98.56 99 GLN A N 1
ATOM 763 C CA . GLN A 1 99 ? 12.969 -21 2.646 1 98.56 99 GLN A CA 1
ATOM 764 C C . GLN A 1 99 ? 13.734 -19.734 2.25 1 98.56 99 GLN A C 1
ATOM 766 O O . GLN A 1 99 ? 14.578 -19.781 1.352 1 98.56 99 GLN A O 1
ATOM 771 N N . VAL A 1 100 ? 13.484 -18.641 2.844 1 98.56 100 VAL A N 1
ATOM 772 C CA . VAL A 1 100 ? 14.195 -17.375 2.742 1 98.56 100 VAL A CA 1
ATOM 773 C C . VAL A 1 100 ? 14.773 -17 4.102 1 98.56 100 VAL A C 1
ATOM 775 O O . VAL A 1 100 ? 14.109 -16.359 4.914 1 98.56 100 VAL A O 1
ATOM 778 N N . GLY A 1 101 ? 16 -17.266 4.297 1 98.31 101 GLY A N 1
ATOM 779 C CA . GLY A 1 101 ? 16.516 -17.203 5.656 1 98.31 101 GLY A CA 1
ATOM 780 C C . GLY A 1 101 ? 15.703 -18.016 6.645 1 98.31 101 GLY A C 1
ATOM 781 O O . GLY A 1 101 ? 15.469 -19.203 6.43 1 98.31 101 GLY A O 1
ATOM 782 N N . SER A 1 102 ? 15.242 -17.375 7.645 1 98.25 102 SER A N 1
ATOM 783 C CA . SER A 1 102 ? 14.453 -18.062 8.664 1 98.25 102 SER A CA 1
ATOM 784 C C . SER A 1 102 ? 12.969 -18.078 8.289 1 98.25 102 SER A C 1
ATOM 786 O O . SER A 1 102 ? 12.148 -18.656 9.008 1 98.25 102 SER A O 1
ATOM 788 N N . ILE A 1 103 ? 12.57 -17.469 7.203 1 98.44 103 ILE A N 1
ATOM 789 C CA . ILE A 1 103 ? 11.18 -17.344 6.785 1 98.44 103 ILE A CA 1
ATOM 790 C C . ILE A 1 103 ? 10.805 -18.516 5.883 1 98.44 103 ILE A C 1
ATOM 792 O O . ILE A 1 103 ? 11.484 -18.781 4.891 1 98.44 103 ILE A O 1
ATOM 796 N N . ALA A 1 104 ? 9.781 -19.156 6.242 1 98.56 104 ALA A N 1
ATOM 797 C CA . ALA A 1 104 ? 9.227 -20.188 5.375 1 98.56 104 ALA A CA 1
ATOM 798 C C . ALA A 1 104 ? 7.992 -19.688 4.633 1 98.56 104 ALA A C 1
ATOM 800 O O . ALA A 1 104 ? 7.055 -19.188 5.25 1 98.56 104 ALA A O 1
ATOM 801 N N . ILE A 1 105 ? 7.992 -19.828 3.377 1 98.75 105 ILE A N 1
ATOM 802 C CA . ILE A 1 105 ? 6.852 -19.516 2.525 1 98.75 105 ILE A CA 1
ATOM 803 C C . ILE A 1 105 ? 6.152 -20.797 2.094 1 98.75 105 ILE A C 1
ATOM 805 O O . ILE A 1 105 ? 6.73 -21.609 1.376 1 98.75 105 ILE A O 1
ATOM 809 N N . THR A 1 106 ? 4.961 -20.969 2.516 1 98.88 106 THR A N 1
ATOM 810 C CA . THR A 1 106 ? 4.211 -22.172 2.205 1 98.88 106 THR A CA 1
ATOM 811 C C . THR A 1 106 ? 3.342 -21.969 0.967 1 98.88 106 THR A C 1
ATOM 813 O O . THR A 1 106 ? 2.625 -20.969 0.865 1 98.88 106 THR A O 1
ATOM 816 N N . VAL A 1 107 ? 3.393 -22.969 0.099 1 98.88 107 VAL A N 1
ATOM 817 C CA . VAL A 1 107 ? 2.633 -22.906 -1.145 1 98.88 107 VAL A CA 1
ATOM 818 C C . VAL A 1 107 ? 1.231 -23.469 -0.925 1 98.88 107 VAL A C 1
ATOM 820 O O . VAL A 1 107 ? 1.074 -24.562 -0.367 1 98.88 107 VAL A O 1
ATOM 823 N N . ILE A 1 108 ? 0.261 -22.75 -1.317 1 98.88 108 ILE A N 1
ATOM 824 C CA . ILE A 1 108 ? -1.123 -23.203 -1.367 1 98.88 108 ILE A CA 1
ATOM 825 C C . ILE A 1 108 ? -1.631 -23.156 -2.807 1 98.88 108 ILE A C 1
ATOM 827 O O . ILE A 1 108 ? -1.703 -22.078 -3.408 1 98.88 108 ILE A O 1
ATOM 831 N N . GLU A 1 109 ? -1.949 -24.297 -3.297 1 98.69 109 GLU A N 1
ATOM 832 C CA . GLU A 1 109 ? -2.49 -24.312 -4.652 1 98.69 109 GLU A CA 1
ATOM 833 C C . GLU A 1 109 ? -3.883 -23.688 -4.699 1 98.69 109 GLU A C 1
ATOM 835 O O . GLU A 1 109 ? -4.766 -24.078 -3.934 1 98.69 109 GLU A O 1
ATOM 840 N N . THR A 1 110 ? -4.07 -22.734 -5.547 1 98.75 110 THR A N 1
ATOM 841 C CA . THR A 1 110 ? -5.352 -22.047 -5.699 1 98.75 110 THR A CA 1
ATOM 842 C C . THR A 1 110 ? -5.762 -22 -7.168 1 98.75 110 THR A C 1
ATOM 844 O O . THR A 1 110 ? -5.879 -20.906 -7.742 1 98.75 110 THR A O 1
ATOM 847 N N . ARG A 1 111 ? -6.172 -23.094 -7.734 1 97.75 111 ARG A N 1
ATOM 848 C CA . ARG A 1 111 ? -6.57 -23.172 -9.141 1 97.75 111 ARG A CA 1
ATOM 849 C C . ARG A 1 111 ? -7.906 -22.453 -9.359 1 97.75 111 ARG A C 1
ATOM 851 O O . ARG A 1 111 ? -8.664 -22.25 -8.414 1 97.75 111 ARG A O 1
ATOM 858 N N . GLY A 1 112 ? -8.156 -22.094 -10.625 1 98.19 112 GLY A N 1
ATOM 859 C CA . GLY A 1 112 ? -9.445 -21.516 -10.984 1 98.19 112 GLY A CA 1
ATOM 860 C C . GLY A 1 112 ? -9.32 -20.266 -11.828 1 98.19 112 GLY A C 1
ATOM 861 O O . GLY A 1 112 ? -9.883 -20.188 -12.922 1 98.19 112 GLY A O 1
ATOM 862 N N . HIS A 1 113 ? -8.594 -19.219 -11.297 1 98 113 HIS A N 1
ATOM 863 C CA . HIS A 1 113 ? -8.289 -18.062 -12.133 1 98 113 HIS A CA 1
ATOM 864 C C . HIS A 1 113 ? -7.516 -18.469 -13.383 1 98 113 HIS A C 1
ATOM 866 O O . HIS A 1 113 ? -7.816 -18 -14.484 1 98 113 HIS A O 1
ATOM 872 N N . THR A 1 114 ? -6.535 -19.203 -13.203 1 97.5 114 THR A N 1
ATOM 873 C CA . THR A 1 114 ? -5.84 -19.969 -14.234 1 97.5 114 THR A CA 1
ATOM 874 C C . THR A 1 114 ? -5.746 -21.438 -13.852 1 97.5 114 THR A C 1
ATOM 876 O O . THR A 1 114 ? -6.117 -21.828 -12.742 1 97.5 114 THR A O 1
ATOM 879 N N . ASP A 1 115 ? -5.312 -22.25 -14.766 1 96.5 115 ASP A N 1
ATOM 880 C CA . ASP A 1 115 ? -5.238 -23.672 -14.461 1 96.5 115 ASP A CA 1
ATOM 881 C C . ASP A 1 115 ? -3.99 -24 -13.641 1 96.5 115 ASP A C 1
ATOM 883 O O . ASP A 1 115 ? -3.83 -25.125 -13.156 1 96.5 115 ASP A O 1
ATOM 887 N N . SER A 1 116 ? -3.105 -23.094 -13.484 1 97.69 116 SER A N 1
ATOM 888 C CA . SER A 1 116 ? -1.909 -23.172 -12.648 1 97.69 116 SER A CA 1
ATOM 889 C C . SER A 1 116 ? -1.727 -21.906 -11.82 1 97.69 116 SER A C 1
ATOM 891 O O . SER A 1 116 ? -1.3 -20.875 -12.336 1 97.69 116 SER A O 1
ATOM 893 N N . HIS A 1 117 ? -2.072 -21.984 -10.57 1 98.62 117 HIS A N 1
ATOM 894 C CA . HIS A 1 117 ? -2.098 -20.828 -9.68 1 98.62 117 HIS A CA 1
ATOM 895 C C . HIS A 1 117 ? -1.795 -21.234 -8.242 1 98.62 117 HIS A C 1
ATOM 897 O O . HIS A 1 117 ? -2.229 -22.297 -7.785 1 98.62 117 HIS A O 1
ATOM 903 N N . ALA A 1 118 ? -1.08 -20.391 -7.547 1 98.81 118 ALA A N 1
ATOM 904 C CA . ALA A 1 118 ? -0.787 -20.641 -6.141 1 98.81 118 ALA A CA 1
ATOM 905 C C . ALA A 1 118 ? -0.826 -19.359 -5.32 1 98.81 118 ALA A C 1
ATOM 907 O O . ALA A 1 118 ? -0.492 -18.281 -5.828 1 98.81 118 ALA A O 1
ATOM 908 N N . ALA A 1 119 ? -1.246 -19.469 -4.059 1 98.94 119 ALA A N 1
ATOM 909 C CA . ALA A 1 119 ? -1.039 -18.453 -3.021 1 98.94 119 ALA A CA 1
ATOM 910 C C . ALA A 1 119 ? 0.161 -18.812 -2.146 1 98.94 119 ALA A C 1
ATOM 912 O O . ALA A 1 119 ? 0.585 -19.969 -2.1 1 98.94 119 ALA A O 1
ATOM 913 N N . TYR A 1 120 ? 0.747 -17.844 -1.526 1 98.94 120 TYR A N 1
ATOM 914 C CA . TYR A 1 120 ? 1.902 -18 -0.652 1 98.94 120 TYR A CA 1
ATOM 915 C C . TYR A 1 120 ? 1.591 -17.531 0.762 1 98.94 120 TYR A C 1
ATOM 917 O O . TYR A 1 120 ? 1.209 -16.375 0.966 1 98.94 120 TYR A O 1
ATOM 925 N N . LEU A 1 121 ? 1.69 -18.438 1.713 1 98.88 121 LEU A N 1
ATOM 926 C CA . LEU A 1 121 ? 1.4 -18.156 3.115 1 98.88 121 LEU A CA 1
ATOM 927 C C . LEU A 1 121 ? 2.689 -18.016 3.918 1 98.88 121 LEU A C 1
ATOM 929 O O . LEU A 1 121 ? 3.555 -18.891 3.871 1 98.88 121 LEU A O 1
ATOM 933 N N . ILE A 1 122 ? 2.818 -16.859 4.613 1 98.62 122 ILE A N 1
ATOM 934 C CA . ILE A 1 122 ? 3.986 -16.578 5.438 1 98.62 122 ILE A CA 1
ATOM 935 C C . ILE A 1 122 ? 3.568 -16.453 6.902 1 98.62 122 ILE A C 1
ATOM 937 O O . ILE A 1 122 ? 2.631 -15.727 7.23 1 98.62 122 ILE A O 1
ATOM 941 N N . HIS A 1 123 ? 4.188 -17.141 7.84 1 96.06 123 HIS A N 1
ATOM 942 C CA . HIS A 1 123 ? 3.994 -17.109 9.281 1 96.06 123 HIS A CA 1
ATOM 9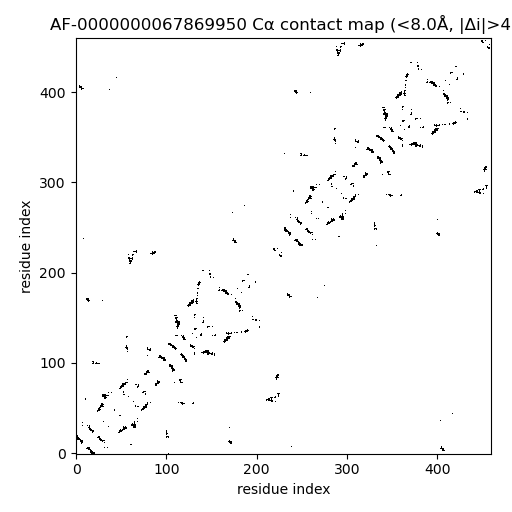43 C C . HIS A 1 123 ? 2.533 -17.344 9.648 1 96.06 123 HIS A C 1
ATOM 945 O O . HIS A 1 123 ? 2.025 -16.766 10.609 1 96.06 123 HIS A O 1
ATOM 951 N N . GLN A 1 124 ? 1.787 -18.031 8.852 1 93.25 124 GLN A N 1
ATOM 952 C CA . GLN A 1 124 ? 0.378 -18.344 9.07 1 93.25 124 GLN A CA 1
ATOM 953 C C . GLN A 1 124 ? -0.437 -17.078 9.289 1 93.25 124 GLN A C 1
ATOM 955 O O . GLN A 1 124 ? -1.457 -17.094 9.977 1 93.25 124 GLN A O 1
ATOM 960 N N . ALA A 1 125 ? 0.125 -15.977 8.766 1 96.94 125 ALA A N 1
ATOM 961 C CA . ALA A 1 125 ? -0.537 -14.711 9.062 1 96.94 125 ALA A CA 1
ATOM 962 C C . ALA A 1 125 ? -0.623 -13.836 7.816 1 96.94 125 ALA A C 1
ATOM 964 O O . ALA A 1 125 ? -1.524 -13 7.699 1 96.94 125 ALA A O 1
ATOM 965 N N . GLU A 1 126 ? 0.333 -13.938 6.914 1 98.75 126 GLU A N 1
ATOM 966 C CA . GLU A 1 126 ? 0.374 -13.148 5.688 1 98.75 126 GLU A CA 1
ATOM 967 C C . GLU A 1 126 ? 0.123 -14.016 4.461 1 98.75 126 GLU A C 1
ATOM 969 O O . GLU A 1 126 ? 0.914 -14.914 4.156 1 98.75 126 GLU A O 1
ATOM 974 N N . LEU A 1 127 ? -0.98 -13.742 3.783 1 98.94 127 LEU A N 1
ATOM 975 C CA . LEU A 1 127 ? -1.364 -14.555 2.639 1 98.94 127 LEU A CA 1
ATOM 976 C C . LEU A 1 127 ? -1.329 -13.742 1.351 1 98.94 127 LEU A C 1
ATOM 978 O O . LEU A 1 127 ? -2.152 -12.844 1.154 1 98.94 127 LEU A O 1
ATOM 982 N N . LEU A 1 128 ? -0.382 -14.023 0.434 1 98.94 128 LEU A N 1
ATOM 983 C CA . LEU A 1 128 ? -0.352 -13.453 -0.908 1 98.94 128 LEU A CA 1
ATOM 984 C C . LEU A 1 128 ? -1.198 -14.273 -1.87 1 98.94 128 LEU A C 1
ATOM 986 O O . LEU A 1 128 ? -0.821 -15.391 -2.232 1 98.94 128 LEU A O 1
ATOM 990 N N . THR A 1 129 ? -2.264 -13.703 -2.32 1 98.94 129 THR A N 1
ATOM 991 C CA . THR A 1 129 ? -3.295 -14.531 -2.938 1 98.94 129 THR A CA 1
ATOM 992 C C . THR A 1 129 ? -3.229 -14.43 -4.457 1 98.94 129 THR A C 1
ATOM 994 O O . THR A 1 129 ? -3.965 -15.125 -5.164 1 98.94 129 THR A O 1
ATOM 997 N N . GLY A 1 130 ? -2.285 -13.562 -4.949 1 98.69 130 GLY A N 1
ATOM 998 C CA . GLY A 1 130 ? -2.355 -13.32 -6.379 1 98.69 130 GLY A CA 1
ATOM 999 C C . GLY A 1 130 ? -3.727 -12.867 -6.84 1 98.69 130 GLY A C 1
ATOM 1000 O O . GLY A 1 130 ? -4.297 -11.93 -6.277 1 98.69 130 GLY A O 1
ATOM 1001 N N . ASP A 1 131 ? -4.242 -13.625 -7.859 1 98.38 131 ASP A N 1
ATOM 1002 C CA . ASP A 1 131 ? -5.508 -13.188 -8.43 1 98.38 131 ASP A CA 1
ATOM 1003 C C . ASP A 1 131 ? -6.648 -14.125 -8.039 1 98.38 131 ASP A C 1
ATOM 1005 O O . ASP A 1 131 ? -7.801 -13.898 -8.414 1 98.38 131 ASP A O 1
ATOM 1009 N N . SER A 1 132 ? -6.332 -15.133 -7.262 1 98.69 132 SER A N 1
ATOM 1010 C CA . SER A 1 132 ? -7.391 -16.047 -6.844 1 98.69 132 SER A CA 1
ATOM 1011 C C . SER A 1 132 ? -8.398 -15.344 -5.941 1 98.69 132 SER A C 1
ATOM 1013 O O . SER A 1 132 ? -9.609 -15.523 -6.102 1 98.69 132 SER A O 1
ATOM 1015 N N . LEU A 1 133 ? -7.934 -14.594 -5.043 1 98.88 133 LEU A N 1
ATOM 1016 C CA . LEU A 1 133 ? -8.734 -13.812 -4.109 1 98.88 133 LEU A CA 1
ATOM 1017 C C . LEU A 1 133 ? -8.25 -12.367 -4.051 1 98.88 133 LEU A C 1
ATOM 1019 O O . LEU A 1 133 ? -7.098 -12.109 -3.697 1 98.88 133 LEU A O 1
ATOM 1023 N N . LEU A 1 134 ? -9.07 -11.5 -4.461 1 98.75 134 LEU A N 1
ATOM 1024 C CA . LEU A 1 134 ? -8.805 -10.07 -4.395 1 98.75 134 LEU A CA 1
ATOM 1025 C C . LEU A 1 134 ? -9.602 -9.422 -3.271 1 98.75 134 LEU A C 1
ATOM 1027 O O . LEU A 1 134 ? -10.375 -10.094 -2.58 1 98.75 134 LEU A O 1
ATOM 1031 N N . ILE A 1 135 ? -9.367 -8.148 -2.969 1 98.62 135 ILE A N 1
ATOM 1032 C CA . ILE A 1 135 ? -10.156 -7.43 -1.975 1 98.62 135 ILE A CA 1
ATOM 1033 C C . ILE A 1 135 ? -11.547 -7.141 -2.531 1 98.62 135 ILE A C 1
ATOM 1035 O O . ILE A 1 135 ? -11.695 -6.375 -3.486 1 98.62 135 ILE A O 1
ATOM 1039 N N . ARG A 1 136 ? -12.539 -7.801 -1.919 1 98.31 136 ARG A N 1
ATOM 1040 C CA . ARG A 1 136 ? -13.938 -7.68 -2.307 1 98.31 136 ARG A CA 1
ATOM 1041 C C . ARG A 1 136 ? -14.164 -8.188 -3.727 1 98.31 136 ARG A C 1
ATOM 1043 O O . ARG A 1 136 ? -15 -7.66 -4.457 1 98.31 136 ARG A O 1
ATOM 1050 N N . GLY A 1 137 ? -13.359 -9.156 -4.168 1 97.75 137 GLY A N 1
ATOM 1051 C CA . GLY A 1 137 ? -13.492 -9.711 -5.504 1 97.75 137 GLY A CA 1
ATOM 1052 C C . GLY A 1 137 ? -12.594 -10.906 -5.742 1 97.75 137 GLY A C 1
ATOM 1053 O O . GLY A 1 137 ? -12.086 -11.508 -4.797 1 97.75 137 GLY A O 1
ATOM 1054 N N . CYS A 1 138 ? -12.469 -11.305 -6.988 1 98.06 138 CYS A N 1
ATOM 1055 C CA . CYS A 1 138 ? -11.586 -12.391 -7.41 1 98.06 138 CYS A CA 1
ATOM 1056 C C . CYS A 1 138 ? -11.195 -12.234 -8.875 1 98.06 138 CYS A C 1
ATOM 1058 O O . CYS A 1 138 ? -11.727 -11.367 -9.578 1 98.06 138 CYS A O 1
ATOM 1060 N N . GLY A 1 139 ? -10.242 -13.016 -9.273 1 96.75 139 GLY A N 1
ATOM 1061 C CA . GLY A 1 139 ? -9.844 -13.016 -10.672 1 96.75 139 GLY A CA 1
ATOM 1062 C C . GLY A 1 139 ? -10.875 -13.641 -11.594 1 96.75 139 GLY A C 1
ATOM 1063 O O . GLY A 1 139 ? -11.719 -14.414 -11.148 1 96.75 139 GLY A O 1
ATOM 1064 N N . ARG A 1 140 ? -10.766 -13.297 -12.812 1 95.88 140 ARG A N 1
ATOM 1065 C CA . ARG A 1 140 ? -11.648 -13.867 -13.836 1 95.88 140 ARG A CA 1
ATOM 1066 C C . ARG A 1 140 ? -11.328 -15.336 -14.078 1 95.88 140 ARG A C 1
ATOM 1068 O O . ARG A 1 140 ? -10.273 -15.82 -13.664 1 95.88 140 ARG A O 1
ATOM 1075 N N . THR A 1 141 ? -12.211 -16.031 -14.742 1 96.69 141 THR A N 1
ATOM 1076 C CA . THR A 1 141 ? -12.031 -17.469 -14.93 1 96.69 141 THR A CA 1
ATOM 1077 C C . THR A 1 141 ? -12.258 -17.859 -16.391 1 96.69 141 THR A C 1
ATOM 1079 O O . THR A 1 141 ? -12.484 -19.031 -16.688 1 96.69 141 THR A O 1
ATOM 1082 N N . ASP A 1 142 ? -12.266 -16.953 -17.25 1 93.06 142 ASP A N 1
ATOM 1083 C CA . ASP A 1 142 ? -12.633 -17.234 -18.641 1 93.06 142 ASP A CA 1
ATOM 1084 C C . ASP A 1 142 ? -11.406 -17.203 -19.547 1 93.06 142 ASP A C 1
ATOM 1086 O O . ASP A 1 142 ? -11.531 -17.234 -20.766 1 93.06 142 ASP A O 1
ATOM 1090 N N . PHE A 1 143 ? -10.297 -17.109 -19 1 87.56 143 PHE A N 1
ATOM 1091 C CA . PHE A 1 143 ? -9.047 -17.109 -19.75 1 87.56 143 PHE A CA 1
ATOM 1092 C C . PHE A 1 143 ? -8.039 -18.062 -19.125 1 87.56 143 PHE A C 1
ATOM 1094 O O . PHE A 1 143 ? -8.234 -18.516 -18 1 87.56 143 PHE A O 1
ATOM 1101 N N . GLN A 1 144 ? -7.035 -18.484 -19.953 1 92.19 144 GLN A N 1
ATOM 1102 C CA . GLN A 1 144 ? -5.918 -19.297 -19.469 1 92.19 144 GLN A CA 1
ATOM 1103 C C . GLN A 1 144 ? -6.41 -20.531 -18.734 1 92.19 144 GLN A C 1
ATOM 1105 O O . GLN A 1 144 ? -5.961 -20.828 -17.625 1 92.19 144 GLN A O 1
ATOM 1110 N N . SER A 1 145 ? -7.5 -21.156 -19.344 1 94.44 145 SER A N 1
ATOM 1111 C CA . SER A 1 145 ? -8.062 -22.406 -18.828 1 94.44 145 SER A CA 1
ATOM 1112 C C . SER A 1 145 ? -8.625 -22.219 -17.422 1 94.44 145 SER A C 1
ATOM 1114 O O . SER A 1 145 ? -8.477 -23.109 -16.562 1 94.44 145 SER A O 1
ATOM 1116 N N . GLY A 1 146 ? -9.141 -21.094 -17.188 1 96.25 146 GLY A N 1
ATOM 1117 C CA . GLY A 1 146 ? -9.812 -20.828 -15.914 1 96.25 146 GLY A CA 1
ATOM 1118 C C . GLY A 1 146 ? -11.055 -21.672 -15.719 1 96.25 146 GLY A C 1
ATOM 1119 O O . GLY A 1 146 ? -11.594 -22.234 -16.672 1 96.25 146 GLY A O 1
ATOM 1120 N N . ASP A 1 147 ? -11.422 -21.828 -14.484 1 98.06 147 ASP A N 1
ATOM 1121 C CA . ASP A 1 147 ? -12.57 -22.625 -14.07 1 98.06 147 ASP A CA 1
ATOM 1122 C C . ASP A 1 147 ? -13.219 -22.047 -12.82 1 98.06 147 ASP A C 1
ATOM 1124 O O . ASP A 1 147 ? -12.648 -22.109 -11.727 1 98.06 147 ASP A O 1
ATOM 1128 N N . ALA A 1 148 ? -14.43 -21.578 -12.961 1 98.31 148 ALA A N 1
ATOM 1129 C CA . ALA A 1 148 ? -15.109 -20.906 -11.859 1 98.31 148 ALA A CA 1
ATOM 1130 C C . ALA A 1 148 ? -15.328 -21.859 -10.68 1 98.31 148 ALA A C 1
ATOM 1132 O O . ALA A 1 148 ? -15.227 -21.453 -9.523 1 98.31 148 ALA A O 1
ATOM 1133 N N . GLY A 1 149 ? -15.656 -23.078 -11 1 98.62 149 GLY A N 1
ATOM 1134 C CA . GLY A 1 149 ? -15.836 -24.047 -9.938 1 98.62 149 GLY A CA 1
ATOM 1135 C C . GLY A 1 149 ? -14.57 -24.297 -9.133 1 98.62 149 GLY A C 1
ATOM 1136 O O . GLY A 1 149 ? -14.609 -24.297 -7.898 1 98.62 149 GLY A O 1
ATOM 1137 N N . GLN A 1 150 ? -13.484 -24.453 -9.828 1 98.56 150 GLN A N 1
ATOM 1138 C CA . GLN A 1 150 ? -12.211 -24.656 -9.148 1 98.56 150 GLN A CA 1
ATOM 1139 C C . GLN A 1 150 ? -11.828 -23.422 -8.328 1 98.56 150 GLN A C 1
ATOM 1141 O O . GLN A 1 150 ? -11.273 -23.547 -7.234 1 98.56 150 GLN A O 1
ATOM 1146 N N . LEU A 1 151 ? -12.102 -22.266 -8.883 1 98.75 151 LEU A N 1
ATOM 1147 C CA . LEU A 1 151 ? -11.797 -21.047 -8.141 1 98.75 151 LEU A CA 1
ATOM 1148 C C . LEU A 1 151 ? -12.609 -20.984 -6.848 1 98.75 151 LEU A C 1
ATOM 1150 O O . LEU A 1 151 ? -12.07 -20.656 -5.789 1 98.75 151 LEU A O 1
ATOM 1154 N N . PHE A 1 152 ? -13.867 -21.281 -6.953 1 98.75 152 PHE A N 1
ATOM 1155 C CA . PHE A 1 152 ? -14.727 -21.297 -5.773 1 98.75 152 PHE A CA 1
ATOM 1156 C C . PHE A 1 152 ? -14.164 -22.234 -4.707 1 98.75 152 PHE A C 1
ATOM 1158 O O . PHE A 1 152 ? -14.039 -21.844 -3.543 1 98.75 152 PHE A O 1
ATOM 1165 N N . ASP A 1 153 ? -13.805 -23.422 -5.094 1 98.75 153 ASP A N 1
ATOM 1166 C CA . ASP A 1 153 ? -13.273 -24.422 -4.16 1 98.75 153 ASP A CA 1
ATOM 1167 C C . ASP A 1 153 ? -11.977 -23.922 -3.521 1 98.75 153 ASP A C 1
ATOM 1169 O O . ASP A 1 153 ? -11.766 -24.109 -2.32 1 98.75 153 ASP A O 1
ATOM 1173 N N . SER A 1 154 ? -11.102 -23.375 -4.32 1 98.69 154 SER A N 1
ATOM 1174 C CA . SER A 1 154 ? -9.844 -22.828 -3.826 1 98.69 154 SER A CA 1
ATOM 1175 C C . SER A 1 154 ? -10.078 -21.766 -2.764 1 98.69 154 SER A C 1
ATOM 1177 O O . SER A 1 154 ? -9.445 -21.781 -1.707 1 98.69 154 SER A O 1
ATOM 1179 N N . VAL A 1 155 ? -10.992 -20.828 -3.025 1 98.81 155 VAL A N 1
ATOM 1180 C CA . VAL A 1 155 ? -11.234 -19.703 -2.115 1 98.81 155 VAL A CA 1
ATOM 1181 C C . VAL A 1 155 ? -11.914 -20.219 -0.846 1 98.81 155 VAL A C 1
ATOM 1183 O O . VAL A 1 155 ? -11.641 -19.719 0.252 1 98.81 155 VAL A O 1
ATOM 1186 N N . GLN A 1 156 ? -12.812 -21.234 -0.987 1 98.44 156 GLN A N 1
ATOM 1187 C CA . GLN A 1 156 ? -13.422 -21.828 0.199 1 98.44 156 GLN A CA 1
ATOM 1188 C C . GLN A 1 156 ? -12.359 -22.438 1.112 1 98.44 156 GLN A C 1
ATOM 1190 O O . GLN A 1 156 ? -12.484 -22.391 2.338 1 98.44 156 GLN A O 1
ATOM 1195 N N . ARG A 1 157 ? -11.391 -23.016 0.483 1 98.31 157 ARG A N 1
ATOM 1196 C CA . ARG A 1 157 ? -10.281 -23.547 1.275 1 98.31 157 ARG A CA 1
ATOM 1197 C C . ARG A 1 157 ? -9.516 -22.422 1.964 1 98.31 157 ARG A C 1
ATOM 1199 O O . ARG A 1 157 ? -9.141 -22.547 3.131 1 98.31 157 ARG A O 1
ATOM 1206 N N . LEU A 1 158 ? -9.234 -21.328 1.285 1 98.62 158 LEU A N 1
ATOM 1207 C CA . LEU A 1 158 ? -8.578 -20.172 1.897 1 98.62 158 LEU A CA 1
ATOM 1208 C C . LEU A 1 158 ? -9.406 -19.625 3.059 1 98.62 158 LEU A C 1
ATOM 1210 O O . LEU A 1 158 ? -8.852 -19.203 4.07 1 98.62 158 LEU A O 1
ATOM 1214 N N . PHE A 1 159 ? -10.727 -19.656 2.936 1 98.5 159 PHE A N 1
ATOM 1215 C CA . PHE A 1 159 ? -11.641 -19.109 3.934 1 98.5 159 PHE A CA 1
ATOM 1216 C C . PHE A 1 159 ? -11.602 -19.938 5.211 1 98.5 159 PHE A C 1
ATOM 1218 O O . PHE A 1 159 ? -12.156 -19.531 6.238 1 98.5 159 PHE A O 1
ATOM 1225 N N . GLN A 1 160 ? -10.875 -21.062 5.184 1 98.12 160 GLN A N 1
ATOM 1226 C CA . GLN A 1 160 ? -10.703 -21.875 6.387 1 98.12 160 GLN A CA 1
ATOM 1227 C C . GLN A 1 160 ? -9.539 -21.359 7.23 1 98.12 160 GLN A C 1
ATOM 1229 O O . GLN A 1 160 ? -9.375 -21.766 8.383 1 98.12 160 GLN A O 1
ATOM 1234 N N . LEU A 1 161 ? -8.719 -20.531 6.691 1 98.62 161 LEU A N 1
ATOM 1235 C CA . LEU A 1 161 ? -7.645 -19.922 7.465 1 98.62 161 LEU A CA 1
ATOM 1236 C C . LEU A 1 161 ? -8.211 -19 8.539 1 98.62 161 LEU A C 1
ATOM 1238 O O . LEU A 1 161 ? -9.367 -18.594 8.469 1 98.62 161 LEU A O 1
ATOM 1242 N N . PRO A 1 162 ? -7.398 -18.672 9.578 1 98.5 162 PRO A N 1
ATOM 1243 C CA . PRO A 1 162 ? -7.871 -17.766 10.625 1 98.5 162 PRO A CA 1
ATOM 1244 C C . PRO A 1 162 ? -8.375 -16.438 10.062 1 98.5 162 PRO A C 1
ATOM 1246 O O . PRO A 1 162 ? -7.785 -15.898 9.125 1 98.5 162 PRO A O 1
ATOM 1249 N N . ASP A 1 163 ? -9.391 -15.898 10.68 1 98.25 163 ASP A N 1
ATOM 1250 C CA . ASP A 1 163 ? -10.047 -14.68 10.219 1 98.25 163 ASP A CA 1
ATOM 1251 C C . ASP A 1 163 ? -9.078 -13.508 10.18 1 98.25 163 ASP A C 1
ATOM 1253 O O . ASP A 1 163 ? -9.219 -12.602 9.352 1 98.25 163 ASP A O 1
ATOM 1257 N N . ASN A 1 164 ? -8.125 -13.531 11 1 97.88 164 ASN A N 1
ATOM 1258 C CA . ASN A 1 164 ? -7.219 -12.398 11.102 1 97.88 164 ASN A CA 1
ATOM 1259 C C . ASN A 1 164 ? -6.047 -12.531 10.133 1 97.88 164 ASN A C 1
ATOM 1261 O O . ASN A 1 164 ? -5.164 -11.664 10.094 1 97.88 164 ASN A O 1
ATOM 1265 N N . THR A 1 165 ? -6.02 -13.664 9.305 1 98.75 165 THR A N 1
ATOM 1266 C CA . THR A 1 165 ? -5.012 -13.773 8.258 1 98.75 165 THR A CA 1
ATOM 1267 C C . THR A 1 165 ? -5.141 -12.625 7.258 1 98.75 165 THR A C 1
ATOM 1269 O O . THR A 1 165 ? -6.215 -12.398 6.695 1 98.75 165 THR A O 1
ATOM 1272 N N . ARG A 1 166 ? -4.074 -11.898 7.07 1 98.75 166 ARG A N 1
ATOM 1273 C CA . ARG A 1 166 ? -4.094 -10.773 6.133 1 98.75 166 ARG A CA 1
ATOM 1274 C C . ARG A 1 166 ? -4.027 -11.266 4.691 1 98.75 166 ARG A C 1
ATOM 1276 O O . ARG A 1 166 ? -3.285 -12.195 4.379 1 98.75 166 ARG A O 1
ATOM 1283 N N . VAL A 1 167 ? -4.836 -10.664 3.869 1 98.94 167 VAL A N 1
ATOM 1284 C CA . VAL A 1 167 ? -4.898 -10.992 2.449 1 98.94 167 VAL A CA 1
ATOM 1285 C C . VAL A 1 167 ? -4.203 -9.906 1.635 1 98.94 167 VAL A C 1
ATOM 1287 O O . VAL A 1 167 ? -4.617 -8.75 1.657 1 98.94 167 VAL A O 1
ATOM 1290 N N . TRP A 1 168 ? -3.119 -10.258 0.959 1 98.94 168 TRP A N 1
ATOM 1291 C CA . TRP A 1 168 ? -2.355 -9.398 0.061 1 98.94 168 TRP A CA 1
ATOM 1292 C C . TRP A 1 168 ? -2.588 -9.789 -1.395 1 98.94 168 TRP A C 1
ATOM 1294 O O . TRP A 1 168 ? -1.992 -10.75 -1.891 1 98.94 168 TRP A O 1
ATOM 1304 N N . PRO A 1 169 ? -3.412 -9.031 -2.145 1 98.88 169 PRO A N 1
ATOM 1305 C CA . PRO A 1 169 ? -3.883 -9.453 -3.467 1 98.88 169 PRO A CA 1
ATOM 1306 C C . PRO A 1 169 ? -2.865 -9.18 -4.57 1 98.88 169 PRO A C 1
ATOM 1308 O O . PRO A 1 169 ? -1.84 -8.539 -4.324 1 98.88 169 PRO A O 1
ATOM 1311 N N . GLY A 1 170 ? -3.152 -9.688 -5.727 1 98.69 170 GLY A N 1
ATOM 1312 C CA . GLY A 1 170 ? -2.334 -9.406 -6.895 1 98.69 170 GLY A CA 1
ATOM 1313 C C . GLY A 1 170 ? -2.607 -8.047 -7.504 1 98.69 170 GLY A C 1
ATOM 1314 O O . GLY A 1 170 ? -1.712 -7.43 -8.086 1 98.69 170 GLY A O 1
ATOM 1315 N N . HIS A 1 171 ? -3.836 -7.668 -7.363 1 97.5 171 HIS A N 1
ATOM 1316 C CA . HIS A 1 171 ? -4.273 -6.402 -7.941 1 97.5 171 HIS A CA 1
ATOM 1317 C C . HIS A 1 171 ? -5.277 -5.699 -7.035 1 97.5 171 HIS A C 1
ATOM 1319 O O . HIS A 1 171 ? -6.016 -6.352 -6.293 1 97.5 171 HIS A O 1
ATOM 1325 N N . ASP A 1 172 ? -5.328 -4.406 -7.176 1 96.38 172 ASP A N 1
ATOM 1326 C CA . ASP A 1 172 ? -6.445 -3.623 -6.664 1 96.38 172 ASP A CA 1
ATOM 1327 C C . ASP A 1 172 ? -6.645 -2.352 -7.484 1 96.38 172 ASP A C 1
ATOM 1329 O O . ASP A 1 172 ? -5.684 -1.633 -7.77 1 96.38 172 ASP A O 1
ATOM 1333 N N . TYR A 1 173 ? -7.84 -2.082 -7.77 1 94.44 173 TYR A N 1
ATOM 1334 C CA . TYR A 1 173 ? -8.164 -0.967 -8.656 1 94.44 173 TYR A CA 1
ATOM 1335 C C . TYR A 1 173 ? -8.852 0.154 -7.883 1 94.44 173 TYR A C 1
ATOM 1337 O O . TYR A 1 173 ? -9.203 1.188 -8.461 1 94.44 173 TYR A O 1
ATOM 1345 N N . ARG A 1 174 ? -9.062 -0.012 -6.617 1 95.62 174 ARG A N 1
ATOM 1346 C CA . ARG A 1 174 ? -9.844 0.933 -5.832 1 95.62 174 ARG A CA 1
ATOM 1347 C C . ARG A 1 174 ? -9 1.578 -4.742 1 95.62 174 ARG A C 1
ATOM 1349 O O . ARG A 1 174 ? -9.516 2.312 -3.898 1 95.62 174 ARG A O 1
ATOM 1356 N N . GLY A 1 175 ? -7.77 1.246 -4.676 1 97.12 175 GLY A N 1
ATOM 1357 C CA . GLY A 1 175 ? -6.863 1.921 -3.762 1 97.12 175 GLY A CA 1
ATOM 1358 C C . GLY A 1 175 ? -6.707 1.202 -2.436 1 97.12 175 GLY A C 1
ATOM 1359 O O . GLY A 1 175 ? -6.219 1.781 -1.463 1 97.12 175 GLY A O 1
ATOM 1360 N N . HIS A 1 176 ? -7.188 -0.035 -2.314 1 98.38 176 HIS A N 1
ATOM 1361 C CA . HIS A 1 176 ? -6.98 -0.841 -1.116 1 98.38 176 HIS A CA 1
ATOM 1362 C C . HIS A 1 176 ? -5.672 -1.619 -1.194 1 98.38 176 HIS A C 1
ATOM 1364 O O . HIS A 1 176 ? -5.215 -1.971 -2.285 1 98.38 176 HIS A O 1
ATOM 1370 N N . THR A 1 177 ? -5.105 -1.861 -0.024 1 98.25 177 THR A N 1
ATOM 1371 C CA . THR A 1 177 ? -3.797 -2.51 -0.021 1 98.25 177 THR A CA 1
ATOM 1372 C C . THR A 1 177 ? -3.887 -3.902 0.597 1 98.25 177 THR A C 1
ATOM 1374 O O . THR A 1 177 ? -3.141 -4.805 0.214 1 98.25 177 THR A O 1
ATOM 1377 N N . VAL A 1 178 ? -4.727 -4.051 1.551 1 98.69 178 VAL A N 1
ATOM 1378 C CA . VAL A 1 178 ? -4.758 -5.289 2.326 1 98.69 178 VAL A CA 1
ATOM 1379 C C . VAL A 1 178 ? -6.152 -5.5 2.908 1 98.69 178 VAL A C 1
ATOM 1381 O O . VAL A 1 178 ? -6.906 -4.539 3.098 1 98.69 178 VAL A O 1
ATOM 1384 N N . SER A 1 179 ? -6.578 -6.672 3.074 1 98.69 179 SER A N 1
ATOM 1385 C CA . SER A 1 179 ? -7.758 -7.086 3.824 1 98.69 179 SER A CA 1
ATOM 1386 C C . SER A 1 179 ? -7.453 -8.281 4.723 1 98.69 179 SER A C 1
ATOM 1388 O O . SER A 1 179 ? -6.305 -8.484 5.129 1 98.69 179 SER A O 1
ATOM 1390 N N . THR A 1 180 ? -8.477 -9 5.168 1 98.75 180 THR A N 1
ATOM 1391 C CA . THR A 1 180 ? -8.297 -10.227 5.938 1 98.75 180 THR A CA 1
ATOM 1392 C C . THR A 1 180 ? -9.234 -11.32 5.441 1 98.75 180 THR A C 1
ATOM 1394 O O . THR A 1 180 ? -10.219 -11.031 4.75 1 98.75 180 THR A O 1
ATOM 1397 N N . ILE A 1 181 ? -8.898 -12.508 5.781 1 98.81 181 ILE A N 1
ATOM 1398 C CA . ILE A 1 181 ? -9.773 -13.633 5.477 1 98.81 181 ILE A CA 1
ATOM 1399 C C . ILE A 1 181 ? -11.164 -13.383 6.059 1 98.81 181 ILE A C 1
ATOM 1401 O O . ILE A 1 181 ? -12.172 -13.578 5.379 1 98.81 181 ILE A O 1
ATOM 1405 N N . GLY A 1 182 ? -11.172 -12.922 7.266 1 98.56 182 GLY A N 1
ATOM 1406 C CA . GLY A 1 182 ? -12.461 -12.609 7.875 1 98.56 182 GLY A CA 1
ATOM 1407 C C . GLY A 1 182 ? -13.266 -11.586 7.09 1 98.56 182 GLY A C 1
ATOM 1408 O O . GLY A 1 182 ? -14.477 -11.742 6.922 1 98.56 182 GLY A O 1
ATOM 1409 N N . GLU A 1 183 ? -12.633 -10.562 6.652 1 98.62 183 GLU A N 1
ATOM 1410 C CA . GLU A 1 183 ? -13.297 -9.539 5.852 1 98.62 183 GLU A CA 1
ATOM 1411 C C . GLU A 1 183 ? -13.859 -10.133 4.559 1 98.62 183 GLU A C 1
ATOM 1413 O O . GLU A 1 183 ? -15.008 -9.883 4.207 1 98.62 183 GLU A O 1
ATOM 1418 N N . GLU A 1 184 ? -13.047 -10.914 3.889 1 98.81 184 GLU A N 1
ATOM 1419 C CA . GLU A 1 184 ? -13.477 -11.422 2.588 1 98.81 184 GLU A CA 1
ATOM 1420 C C . GLU A 1 184 ? -14.594 -12.445 2.734 1 98.81 184 GLU A C 1
ATOM 1422 O O . GLU A 1 184 ? -15.492 -12.523 1.889 1 98.81 184 GLU A O 1
ATOM 1427 N N . LYS A 1 185 ? -14.578 -13.188 3.809 1 98 185 LYS A N 1
ATOM 1428 C CA . LYS A 1 185 ? -15.672 -14.109 4.105 1 98 185 LYS A CA 1
ATOM 1429 C C . LYS A 1 185 ? -17 -13.367 4.234 1 98 185 LYS A C 1
ATOM 1431 O O . LYS A 1 185 ? -18.031 -13.852 3.777 1 98 185 LYS A O 1
ATOM 1436 N N . ARG A 1 186 ? -16.906 -12.242 4.746 1 97.88 186 ARG A N 1
ATOM 1437 C CA . ARG A 1 186 ? -18.125 -11.531 5.129 1 97.88 186 ARG A CA 1
ATOM 1438 C C . ARG A 1 186 ? -18.516 -10.516 4.062 1 97.88 186 ARG A C 1
ATOM 1440 O O . ARG A 1 186 ? -19.703 -10.164 3.947 1 97.88 186 ARG A O 1
ATOM 1447 N N . LEU A 1 187 ? -17.516 -10.078 3.283 1 98.44 187 LEU A N 1
ATOM 1448 C CA . LEU A 1 187 ? -17.797 -8.852 2.551 1 98.44 187 LEU A CA 1
ATOM 1449 C C . LEU A 1 187 ? -17.5 -9.023 1.065 1 98.44 187 LEU A C 1
ATOM 1451 O O . LEU A 1 187 ? -17.828 -8.156 0.256 1 98.44 187 LEU A O 1
ATOM 1455 N N . ASN A 1 188 ? -16.875 -10.102 0.698 1 98.62 188 ASN A N 1
ATOM 1456 C CA . ASN A 1 188 ? -16.516 -10.266 -0.705 1 98.62 188 ASN A CA 1
ATOM 1457 C C . ASN A 1 188 ? -17.734 -10.508 -1.579 1 98.62 188 ASN A C 1
ATOM 1459 O O . ASN A 1 188 ? -18.359 -11.57 -1.505 1 98.62 188 ASN A O 1
ATOM 1463 N N . ARG A 1 189 ? -18.016 -9.602 -2.381 1 95.69 189 ARG A N 1
ATOM 1464 C CA . ARG A 1 189 ? -19.266 -9.57 -3.133 1 95.69 189 ARG A CA 1
ATOM 1465 C C . ARG A 1 189 ? -19.328 -10.711 -4.141 1 95.69 189 ARG A C 1
ATOM 1467 O O . ARG A 1 189 ? -20.406 -11.078 -4.609 1 95.69 189 ARG A O 1
ATOM 1474 N N . ARG A 1 190 ? -18.203 -11.234 -4.492 1 96.94 190 ARG A N 1
ATOM 1475 C CA . ARG A 1 190 ? -18.188 -12.352 -5.43 1 96.94 190 ARG A CA 1
ATOM 1476 C C . ARG A 1 190 ? -18.641 -13.641 -4.758 1 96.94 190 ARG A C 1
ATOM 1478 O O . ARG A 1 190 ? -19.25 -14.508 -5.402 1 96.94 190 ARG A O 1
ATOM 1485 N N . PHE A 1 191 ? -18.406 -13.758 -3.443 1 97.75 191 PHE A N 1
ATOM 1486 C CA . PHE A 1 191 ? -18.594 -15.055 -2.807 1 97.75 191 PHE A CA 1
ATOM 1487 C C . PHE A 1 191 ? -19.734 -15.008 -1.798 1 97.75 191 PHE A C 1
ATOM 1489 O O . PHE A 1 191 ? -20.422 -16.016 -1.579 1 97.75 191 PHE A O 1
ATOM 1496 N N . VAL A 1 192 ? -19.875 -13.891 -1.146 1 96.12 192 VAL A N 1
ATOM 1497 C CA . VAL A 1 192 ? -20.875 -13.773 -0.097 1 96.12 192 VAL A CA 1
ATOM 1498 C C . VAL A 1 192 ? -22.266 -14.031 -0.681 1 96.12 192 VAL A C 1
ATOM 1500 O O . VAL A 1 192 ? -22.641 -13.43 -1.691 1 96.12 192 VAL A O 1
ATOM 1503 N N . GLY A 1 193 ? -23.031 -14.984 -0.064 1 94.75 193 GLY A N 1
ATOM 1504 C CA . GLY A 1 193 ? -24.391 -15.258 -0.456 1 94.75 193 GLY A CA 1
ATOM 1505 C C . GLY A 1 193 ? -24.5 -16.188 -1.654 1 94.75 193 GLY A C 1
ATOM 1506 O O . GLY A 1 193 ? -25.594 -16.406 -2.178 1 94.75 193 GLY A O 1
ATOM 1507 N N . ARG A 1 194 ? -23.406 -16.688 -2.139 1 96.5 194 ARG A N 1
ATOM 1508 C CA . ARG A 1 194 ? -23.422 -17.578 -3.287 1 96.5 194 ARG A CA 1
ATOM 1509 C C . ARG A 1 194 ? -22.906 -18.969 -2.906 1 96.5 194 ARG A C 1
ATOM 1511 O O . ARG A 1 194 ? -21.922 -19.094 -2.182 1 96.5 194 ARG A O 1
ATOM 1518 N N . ASP A 1 195 ? -23.609 -19.953 -3.379 1 97.75 195 ASP A N 1
ATOM 1519 C CA . ASP A 1 195 ? -23.031 -21.297 -3.35 1 97.75 195 ASP A CA 1
ATOM 1520 C C . ASP A 1 195 ? -22.219 -21.578 -4.609 1 97.75 195 ASP A C 1
ATOM 1522 O O . ASP A 1 195 ? -22.078 -20.703 -5.469 1 97.75 195 ASP A O 1
ATOM 1526 N N . ARG A 1 196 ? -21.641 -22.719 -4.641 1 98.31 196 ARG A N 1
ATOM 1527 C CA . ARG A 1 196 ? -20.734 -23.062 -5.727 1 98.31 196 ARG A CA 1
ATOM 1528 C C . ARG A 1 196 ? -21.391 -22.891 -7.082 1 98.31 196 ARG A C 1
ATOM 1530 O O . ARG A 1 196 ? -20.828 -22.266 -7.98 1 98.31 196 ARG A O 1
ATOM 1537 N N . GLN A 1 197 ? -22.594 -23.375 -7.293 1 98.44 197 GLN A N 1
ATOM 1538 C CA . GLN A 1 197 ? -23.297 -23.328 -8.578 1 98.44 197 GLN A CA 1
ATOM 1539 C C . GLN A 1 197 ? -23.656 -21.906 -8.961 1 98.44 197 GLN A C 1
ATOM 1541 O O . GLN A 1 197 ? -23.516 -21.516 -10.117 1 98.44 197 GLN A O 1
ATOM 1546 N N . SER A 1 198 ? -24.219 -21.172 -8.031 1 98 198 SER A N 1
ATOM 1547 C CA . SER A 1 198 ? -24.578 -19.797 -8.336 1 98 198 SER A CA 1
ATOM 1548 C C . SER A 1 198 ? -23.344 -18.953 -8.641 1 98 198 SER A C 1
ATOM 1550 O O . SER A 1 198 ? -23.391 -18.031 -9.453 1 98 198 SER A O 1
ATOM 1552 N N . PHE A 1 199 ? -22.281 -19.25 -7.941 1 98.38 199 PHE A N 1
ATOM 1553 C CA . PHE A 1 199 ? -21.016 -18.578 -8.25 1 98.38 199 PHE A CA 1
ATOM 1554 C C . PHE A 1 199 ? -20.594 -18.875 -9.68 1 98.38 199 PHE A C 1
ATOM 1556 O O . PHE A 1 199 ? -20.234 -17.953 -10.422 1 98.38 199 PHE A O 1
ATOM 1563 N N . ILE A 1 200 ? -20.609 -20.125 -10.062 1 98.19 200 ILE A N 1
ATOM 1564 C CA . ILE A 1 200 ? -20.219 -20.531 -11.414 1 98.19 200 ILE A CA 1
ATOM 1565 C C . ILE A 1 200 ? -21.078 -19.781 -12.438 1 98.19 200 ILE A C 1
ATOM 1567 O O . ILE A 1 200 ? -20.562 -19.234 -13.414 1 98.19 200 ILE A O 1
ATOM 1571 N N . THR A 1 201 ? -22.359 -19.75 -12.195 1 97.5 201 THR A N 1
ATOM 1572 C CA . THR A 1 201 ? -23.297 -19.062 -13.094 1 97.5 201 THR A CA 1
ATOM 1573 C C . THR A 1 201 ? -22.953 -17.578 -13.195 1 97.5 201 THR A C 1
ATOM 1575 O O . THR A 1 201 ? -22.922 -17.016 -14.297 1 97.5 201 THR A O 1
ATOM 1578 N N . PHE A 1 202 ? -22.75 -17.031 -12.062 1 96.5 202 PHE A N 1
ATOM 1579 C CA . PHE A 1 202 ? -22.422 -15.617 -12.008 1 96.5 202 PHE A CA 1
ATOM 1580 C C . PHE A 1 202 ? -21.141 -15.328 -12.797 1 96.5 202 PHE A C 1
ATOM 1582 O O . PHE A 1 202 ? -21.125 -14.445 -13.648 1 96.5 202 PHE A O 1
ATOM 1589 N N . MET A 1 203 ? -20.062 -16.094 -12.484 1 97 203 MET A N 1
ATOM 1590 C CA . MET A 1 203 ? -18.766 -15.867 -13.125 1 97 203 MET A CA 1
ATOM 1591 C C . MET A 1 203 ? -18.875 -16.047 -14.633 1 97 203 MET A C 1
ATOM 1593 O O . MET A 1 203 ? -18.266 -15.289 -15.398 1 97 203 MET A O 1
ATOM 1597 N N . ASN A 1 204 ? -19.609 -16.984 -15.062 1 94.75 204 ASN A N 1
ATOM 1598 C CA . ASN A 1 204 ? -19.766 -17.281 -16.484 1 94.75 204 ASN A CA 1
ATOM 1599 C C . ASN A 1 204 ? -20.562 -16.188 -17.188 1 94.75 204 ASN A C 1
ATOM 1601 O O . ASN A 1 204 ? -20.531 -16.078 -18.422 1 94.75 204 ASN A O 1
ATOM 1605 N N . SER A 1 205 ? -21.25 -15.438 -16.406 1 93.62 205 SER A N 1
ATOM 1606 C CA . SER A 1 205 ? -22.094 -14.398 -16.984 1 93.62 205 SER A CA 1
ATOM 1607 C C . SER A 1 205 ? -21.328 -13.086 -17.141 1 93.62 205 SER A C 1
ATOM 1609 O O . SER A 1 205 ? -21.812 -12.164 -17.812 1 93.62 205 SER A O 1
ATOM 1611 N N . LEU A 1 206 ? -20.141 -13.188 -16.547 1 89.19 206 LEU A N 1
ATOM 1612 C CA . LEU A 1 206 ? -19.359 -11.969 -16.609 1 89.19 206 LEU A CA 1
ATOM 1613 C C . LEU A 1 206 ? -18.891 -11.703 -18.047 1 89.19 206 LEU A C 1
ATOM 1615 O O . LEU A 1 206 ? -18.453 -12.625 -18.734 1 89.19 206 LEU A O 1
ATOM 1619 N N . ASP A 1 207 ? -19.328 -10.82 -18.781 1 85.75 207 ASP A N 1
ATOM 1620 C CA . ASP A 1 207 ? -18.938 -10.406 -20.125 1 85.75 207 ASP A CA 1
ATOM 1621 C C . ASP A 1 207 ? -17.812 -9.367 -20.094 1 85.75 207 ASP A C 1
ATOM 1623 O O . ASP A 1 207 ? -18.016 -8.219 -20.484 1 85.75 207 ASP A O 1
ATOM 1627 N N . LEU A 1 208 ? -16.672 -9.922 -19.75 1 84.44 208 LEU A N 1
ATOM 1628 C CA . LEU A 1 208 ? -15.555 -8.984 -19.578 1 84.44 208 LEU A CA 1
ATOM 1629 C C . LEU A 1 208 ? -14.711 -8.906 -20.844 1 84.44 208 LEU A C 1
ATOM 1631 O O . LEU A 1 208 ? -14.539 -9.906 -21.547 1 84.44 208 LEU A O 1
ATOM 1635 N N . PRO A 1 209 ? -14.242 -7.734 -21.141 1 84.56 209 PRO A N 1
ATOM 1636 C CA . PRO A 1 209 ? -13.305 -7.645 -22.266 1 84.56 209 PRO A CA 1
ATOM 1637 C C . PRO A 1 209 ? -11.992 -8.375 -21.984 1 84.56 209 PRO A C 1
ATOM 1639 O O . PRO A 1 209 ? -11.648 -8.633 -20.828 1 84.56 209 PRO A O 1
ATOM 1642 N N . ASP A 1 210 ? -11.336 -8.773 -23.094 1 82.06 210 ASP A N 1
ATOM 1643 C CA . ASP A 1 210 ? -10.016 -9.375 -22.922 1 82.06 210 ASP A CA 1
ATOM 1644 C C . ASP A 1 210 ? -9.047 -8.398 -22.25 1 82.06 210 ASP A C 1
ATOM 1646 O O . ASP A 1 210 ? -9.102 -7.195 -22.5 1 82.06 210 ASP A O 1
ATOM 1650 N N . PRO A 1 211 ? -8.148 -9.016 -21.469 1 83.19 211 PRO A N 1
ATOM 1651 C CA . PRO A 1 211 ? -7.117 -8.133 -20.922 1 83.19 211 PRO A CA 1
ATOM 1652 C C . PRO A 1 211 ? -6.305 -7.438 -22.016 1 83.19 211 PRO A C 1
ATOM 1654 O O . PRO A 1 211 ? -5.992 -8.047 -23.047 1 83.19 211 PRO A O 1
ATOM 1657 N N . GLN A 1 212 ? -5.914 -6.223 -21.766 1 79.5 212 GLN A N 1
ATOM 1658 C CA . GLN A 1 212 ? -5.285 -5.375 -22.781 1 79.5 212 GLN A CA 1
ATOM 1659 C C . GLN A 1 212 ? -3.947 -5.953 -23.219 1 79.5 212 GLN A C 1
ATOM 1661 O O . GLN A 1 212 ? -3.57 -5.828 -24.391 1 79.5 212 GLN A O 1
ATOM 1666 N N . ARG A 1 213 ? -3.244 -6.641 -22.344 1 86.31 213 ARG A N 1
ATOM 1667 C CA . ARG A 1 213 ? -1.875 -7.035 -22.656 1 86.31 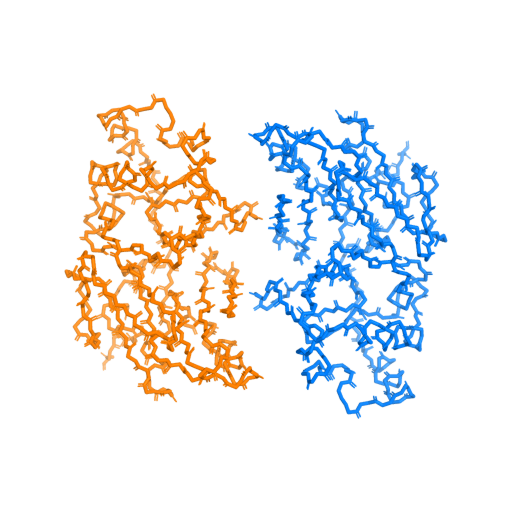213 ARG A CA 1
ATOM 1668 C C . ARG A 1 213 ? -1.767 -8.547 -22.828 1 86.31 213 ARG A C 1
ATOM 1670 O O . ARG A 1 213 ? -0.667 -9.102 -22.812 1 86.31 213 ARG A O 1
ATOM 1677 N N . ILE A 1 214 ? -2.793 -9.148 -23.062 1 84.75 214 ILE A N 1
ATOM 1678 C CA . ILE A 1 214 ? -2.799 -10.602 -22.984 1 84.75 214 ILE A CA 1
ATOM 1679 C C . ILE A 1 214 ? -1.958 -11.18 -24.125 1 84.75 214 ILE A C 1
ATOM 1681 O O . ILE A 1 214 ? -1.195 -12.125 -23.922 1 84.75 214 ILE A O 1
ATOM 1685 N N . MET A 1 215 ? -2.039 -10.609 -25.25 1 85.69 215 MET A N 1
ATOM 1686 C CA . MET A 1 215 ? -1.358 -11.148 -26.438 1 85.69 215 MET A CA 1
ATOM 1687 C C . MET A 1 215 ? 0.154 -11.008 -26.297 1 85.69 215 MET A C 1
ATOM 1689 O O . MET A 1 215 ? 0.908 -11.805 -26.859 1 85.69 215 MET A O 1
ATOM 1693 N N . GLU A 1 216 ? 0.52 -10.102 -25.531 1 89.69 216 GLU A N 1
ATOM 1694 C CA . GLU A 1 216 ? 1.946 -9.875 -25.328 1 89.69 216 GLU A CA 1
ATOM 1695 C C . GLU A 1 216 ? 2.428 -10.578 -24.047 1 89.69 216 GLU A C 1
ATOM 1697 O O . GLU A 1 216 ? 3.496 -11.195 -24.047 1 89.69 216 GLU A O 1
ATOM 1702 N N . ALA A 1 217 ? 1.692 -10.516 -23.078 1 92.12 217 ALA A N 1
ATOM 1703 C CA . ALA A 1 217 ? 2.127 -10.914 -21.734 1 92.12 217 ALA A CA 1
ATOM 1704 C C . ALA A 1 217 ? 2.211 -12.438 -21.625 1 92.12 217 ALA A C 1
ATOM 1706 O O . ALA A 1 217 ? 3.211 -12.977 -21.141 1 92.12 217 ALA A O 1
ATOM 1707 N N . VAL A 1 218 ? 1.236 -13.109 -22.078 1 92.44 218 VAL A N 1
ATOM 1708 C CA . VAL A 1 218 ? 1.156 -14.547 -21.844 1 92.44 218 VAL A CA 1
ATOM 1709 C C . VAL A 1 218 ? 2.322 -15.25 -22.531 1 92.44 218 VAL A C 1
ATOM 1711 O O . VAL A 1 218 ? 3.098 -15.953 -21.891 1 92.44 218 VAL A O 1
ATOM 1714 N N . PRO A 1 219 ? 2.531 -14.977 -23.844 1 91.81 219 PRO A N 1
ATOM 1715 C CA . PRO A 1 219 ? 3.67 -15.641 -24.484 1 91.81 219 PRO A CA 1
ATOM 1716 C C . PRO A 1 219 ? 5.004 -15.273 -23.844 1 91.81 219 PRO A C 1
ATOM 1718 O O . PRO A 1 219 ? 5.879 -16.125 -23.688 1 91.81 219 PRO A O 1
ATOM 1721 N N . ALA A 1 220 ? 5.199 -14.078 -23.5 1 93.25 220 ALA A N 1
ATOM 1722 C CA . ALA A 1 220 ? 6.438 -13.641 -22.859 1 93.25 220 ALA A CA 1
ATOM 1723 C C . ALA A 1 220 ? 6.629 -14.344 -21.516 1 93.25 220 ALA A C 1
ATOM 1725 O O . ALA A 1 220 ? 7.742 -14.75 -21.172 1 93.25 220 ALA A O 1
ATOM 1726 N N . ASN A 1 221 ? 5.531 -14.453 -20.766 1 94 221 ASN A N 1
ATOM 1727 C CA . ASN A 1 221 ? 5.617 -15.023 -19.422 1 94 221 ASN A CA 1
ATOM 1728 C C . ASN A 1 221 ? 5.793 -16.547 -19.469 1 94 221 ASN A C 1
ATOM 1730 O O . ASN A 1 221 ? 6.352 -17.141 -18.547 1 94 221 ASN A O 1
ATOM 1734 N N . GLU A 1 222 ? 5.344 -17.156 -20.531 1 93.56 222 GLU A N 1
ATOM 1735 C CA . GLU A 1 222 ? 5.684 -18.562 -20.766 1 93.56 222 GLU A CA 1
ATOM 1736 C C . GLU A 1 222 ? 7.188 -18.75 -20.938 1 93.56 222 GLU A C 1
ATOM 1738 O O . GLU A 1 222 ? 7.703 -19.859 -20.781 1 93.56 222 GLU A O 1
ATOM 1743 N N . ARG A 1 223 ? 7.871 -17.625 -21.203 1 92.06 223 ARG A N 1
ATOM 1744 C CA . ARG A 1 223 ? 9.328 -17.609 -21.344 1 92.06 223 ARG A CA 1
ATOM 1745 C C . ARG A 1 223 ? 9.969 -16.766 -20.234 1 92.06 223 ARG A C 1
ATOM 1747 O O . ARG A 1 223 ? 10.992 -16.125 -20.469 1 92.06 223 ARG A O 1
ATOM 1754 N N . CYS A 1 224 ? 9.336 -16.672 -19.156 1 93.12 224 CYS A N 1
ATOM 1755 C CA . CYS A 1 224 ? 9.828 -16.031 -17.938 1 93.12 224 CYS A CA 1
ATOM 1756 C C . CYS A 1 224 ? 10.102 -14.547 -18.188 1 93.12 224 CYS A C 1
ATOM 1758 O O . CYS A 1 224 ? 11.078 -14 -17.672 1 93.12 224 CYS A O 1
ATOM 1760 N N . GLY A 1 225 ? 9.289 -13.969 -19.031 1 92.94 225 GLY A N 1
ATOM 1761 C CA . GLY A 1 225 ? 9.352 -12.531 -19.25 1 92.94 225 GLY A CA 1
ATOM 1762 C C . GLY A 1 225 ? 10.195 -12.141 -20.453 1 92.94 225 GLY A C 1
ATOM 1763 O O . GLY A 1 225 ? 10.445 -10.961 -20.672 1 92.94 225 GLY A O 1
ATOM 1764 N N . HIS A 1 226 ? 10.695 -13.07 -21.234 1 90.38 226 HIS A N 1
ATOM 1765 C CA . HIS A 1 226 ? 11.516 -12.781 -22.406 1 90.38 226 HIS A CA 1
ATOM 1766 C C . HIS A 1 226 ? 10.68 -12.75 -23.688 1 90.38 226 HIS A C 1
ATOM 1768 O O . HIS A 1 226 ? 9.758 -13.555 -23.844 1 90.38 226 HIS A O 1
ATOM 1774 N N . PRO A 1 227 ? 10.922 -11.711 -24.484 1 79.62 227 PRO A N 1
ATOM 1775 C CA . PRO A 1 227 ? 10.203 -11.68 -25.766 1 79.62 227 PRO A CA 1
ATOM 1776 C C . PRO A 1 227 ? 10.555 -12.867 -26.672 1 79.62 227 PRO A C 1
ATOM 1778 O O . PRO A 1 227 ? 11.562 -13.539 -26.438 1 79.62 227 PRO A O 1
ATOM 1781 N N . ALA A 1 228 ? 9.57 -13.156 -27.578 1 69.31 228 ALA A N 1
ATOM 1782 C CA . ALA A 1 228 ? 9.836 -14.203 -28.562 1 69.31 228 ALA A CA 1
ATOM 1783 C C . ALA A 1 228 ? 11.102 -13.898 -29.344 1 69.31 228 ALA A C 1
ATOM 1785 O O . ALA A 1 228 ? 11.398 -12.742 -29.641 1 69.31 228 ALA A O 1
ATOM 1786 N N . THR A 1 229 ? 12.219 -14.695 -29.266 1 58.94 229 THR A N 1
ATOM 1787 C CA . THR A 1 229 ? 13.383 -14.531 -30.125 1 58.94 229 THR A CA 1
ATOM 1788 C C . THR A 1 229 ? 12.961 -14.422 -31.594 1 58.94 229 THR A C 1
ATOM 1790 O O . THR A 1 229 ? 12.164 -15.227 -32.062 1 58.94 229 THR A O 1
ATOM 1793 N N . SER A 1 230 ? 12.844 -13.188 -32.094 1 42.81 230 SER A N 1
ATOM 1794 C CA . SER A 1 230 ? 12.711 -13.164 -33.562 1 42.81 230 SER A CA 1
ATOM 1795 C C . SER A 1 230 ? 13.758 -14.055 -34.219 1 42.81 230 SER A C 1
ATOM 1797 O O . SER A 1 230 ? 14.875 -14.203 -33.719 1 42.81 230 SER A O 1
ATOM 1799 N N . MET B 1 1 ? -4.914 -3.146 16.781 1 95.75 1 MET B N 1
ATOM 1800 C CA . MET B 1 1 ? -5.023 -1.955 15.938 1 95.75 1 MET B CA 1
ATOM 1801 C C . MET B 1 1 ? -5.211 -2.332 14.477 1 95.75 1 MET B C 1
ATOM 1803 O O . MET B 1 1 ? -4.48 -3.176 13.953 1 95.75 1 MET B O 1
ATOM 1807 N N . LEU B 1 2 ? -6.277 -1.831 13.906 1 97.81 2 LEU B N 1
ATOM 1808 C CA . LEU B 1 2 ? -6.477 -1.911 12.461 1 97.81 2 LEU B CA 1
ATOM 1809 C C . LEU B 1 2 ? -5.816 -0.731 11.758 1 97.81 2 LEU B C 1
ATOM 1811 O O . LEU B 1 2 ? -5.996 0.42 12.164 1 97.81 2 LEU B O 1
ATOM 1815 N N . PHE B 1 3 ? -4.98 -0.99 10.805 1 98.62 3 PHE B N 1
ATOM 1816 C CA . PHE B 1 3 ? -4.25 0.009 10.031 1 98.62 3 PHE B CA 1
ATOM 1817 C C . PHE B 1 3 ? -4.367 -0.268 8.539 1 98.62 3 PHE B C 1
AT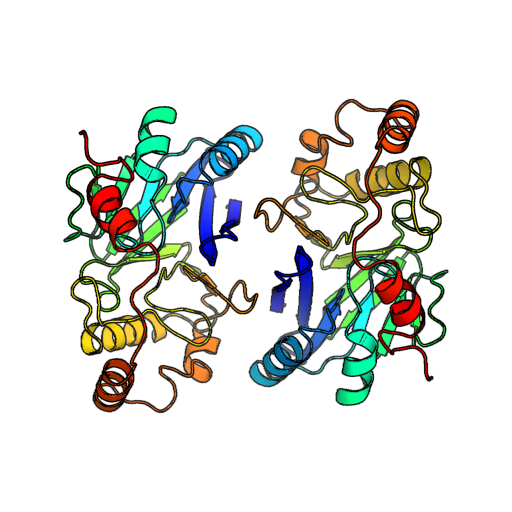OM 1819 O O . PHE B 1 3 ? -4.074 -1.374 8.086 1 98.62 3 PHE B O 1
ATOM 1826 N N . ARG B 1 4 ? -4.902 0.716 7.801 1 98.81 4 ARG B N 1
ATOM 1827 C CA . ARG B 1 4 ? -5.004 0.606 6.348 1 98.81 4 ARG B CA 1
ATOM 1828 C C . ARG B 1 4 ? -4.344 1.799 5.664 1 98.81 4 ARG B C 1
ATOM 1830 O O . ARG B 1 4 ? -4.504 2.939 6.102 1 98.81 4 ARG B O 1
ATOM 1837 N N . GLN B 1 5 ? -3.516 1.506 4.688 1 98.81 5 GLN B N 1
ATOM 1838 C CA . GLN B 1 5 ? -3.035 2.49 3.725 1 98.81 5 GLN B CA 1
ATOM 1839 C C . GLN B 1 5 ? -3.871 2.467 2.449 1 98.81 5 GLN B C 1
ATOM 1841 O O . GLN B 1 5 ? -4.016 1.419 1.813 1 98.81 5 GLN B O 1
ATOM 1846 N N . LEU B 1 6 ? -4.492 3.572 2.111 1 98.81 6 LEU B N 1
ATOM 1847 C CA . LEU B 1 6 ? -5.355 3.715 0.943 1 98.81 6 LEU B CA 1
ATOM 1848 C C . LEU B 1 6 ? -4.738 4.664 -0.078 1 98.81 6 LEU B C 1
ATOM 1850 O O . LEU B 1 6 ? -4.117 5.664 0.294 1 98.81 6 LEU B O 1
ATOM 1854 N N . PHE B 1 7 ? -4.914 4.332 -1.331 1 98.5 7 PHE B N 1
ATOM 1855 C CA . PHE B 1 7 ? -4.176 5.062 -2.355 1 98.5 7 PHE B CA 1
ATOM 1856 C C . PHE B 1 7 ? -5.133 5.738 -3.332 1 98.5 7 PHE B C 1
ATOM 1858 O O . PHE B 1 7 ? -6.094 5.121 -3.799 1 98.5 7 PHE B O 1
ATOM 1865 N N . ASP B 1 8 ? -4.906 7.016 -3.58 1 97.56 8 ASP B N 1
ATOM 1866 C CA . ASP B 1 8 ? -5.57 7.727 -4.668 1 97.56 8 ASP B CA 1
ATOM 1867 C C . ASP B 1 8 ? -4.656 7.848 -5.883 1 97.56 8 ASP B C 1
ATOM 1869 O O . ASP B 1 8 ? -3.658 8.57 -5.848 1 97.56 8 ASP B O 1
ATOM 1873 N N . ARG B 1 9 ? -5.047 7.289 -6.953 1 93.12 9 ARG B N 1
ATOM 1874 C CA . ARG B 1 9 ? -4.195 7.16 -8.133 1 93.12 9 ARG B CA 1
ATOM 1875 C C . ARG B 1 9 ? -4.055 8.5 -8.852 1 93.12 9 ARG B C 1
ATOM 1877 O O . ARG B 1 9 ? -3.041 8.758 -9.5 1 93.12 9 ARG B O 1
ATOM 1884 N N . ASP B 1 10 ? -5.059 9.281 -8.766 1 94.19 10 ASP B N 1
ATOM 1885 C CA . ASP B 1 10 ? -5.059 10.523 -9.531 1 94.19 10 ASP B CA 1
ATOM 1886 C C . ASP B 1 10 ? -4.059 11.523 -8.961 1 94.19 10 ASP B C 1
ATOM 1888 O O . ASP B 1 10 ? -3.42 12.273 -9.703 1 94.19 10 ASP B O 1
ATOM 1892 N N . THR B 1 11 ? -3.918 11.477 -7.633 1 94.62 11 THR B N 1
ATOM 1893 C CA . THR B 1 11 ? -3.066 12.477 -7 1 94.62 11 THR B CA 1
ATOM 1894 C C . THR B 1 11 ? -1.856 11.82 -6.344 1 94.62 11 THR B C 1
ATOM 1896 O O . THR B 1 11 ? -1.003 12.5 -5.773 1 94.62 11 THR B O 1
ATOM 1899 N N . TRP B 1 12 ? -1.786 10.531 -6.383 1 95.44 12 TRP B N 1
ATOM 1900 C CA . TRP B 1 12 ? -0.692 9.766 -5.797 1 95.44 12 TRP B CA 1
ATOM 1901 C C . TRP B 1 12 ? -0.638 9.961 -4.285 1 95.44 12 TRP B C 1
ATOM 1903 O O . TRP B 1 12 ? 0.444 9.992 -3.695 1 95.44 12 TRP B O 1
ATOM 1913 N N . THR B 1 13 ? -1.807 10.148 -3.703 1 97.75 13 THR B N 1
ATOM 1914 C CA . THR B 1 13 ? -1.914 10.43 -2.275 1 97.75 13 THR B CA 1
ATOM 1915 C C . THR B 1 13 ? -2.234 9.156 -1.496 1 97.75 13 THR B C 1
ATOM 1917 O O . THR B 1 13 ? -3.061 8.352 -1.926 1 97.75 13 THR B O 1
ATOM 1920 N N . TYR B 1 14 ? -1.55 9.023 -0.391 1 98.75 14 TYR B N 1
ATOM 1921 C CA . TYR B 1 14 ? -1.945 7.996 0.568 1 98.75 14 TYR B CA 1
ATOM 1922 C C . TYR B 1 14 ? -2.857 8.578 1.643 1 98.75 14 TYR B C 1
ATOM 1924 O O . TYR B 1 14 ? -2.594 9.656 2.172 1 98.75 14 TYR B O 1
ATOM 1932 N N . THR B 1 15 ? -3.984 7.926 1.877 1 98.94 15 THR B N 1
ATOM 1933 C CA . THR B 1 15 ? -4.836 8.109 3.045 1 98.94 15 THR B CA 1
ATOM 1934 C C . THR B 1 15 ? -4.672 6.949 4.023 1 98.94 15 THR B C 1
ATOM 1936 O O . THR B 1 15 ? -4.543 5.793 3.609 1 98.94 15 THR B O 1
ATOM 1939 N N . TYR B 1 16 ? -4.664 7.254 5.305 1 98.94 16 TYR B N 1
ATOM 1940 C CA . TYR B 1 16 ? -4.465 6.199 6.289 1 98.94 16 TYR B CA 1
ATOM 1941 C C . TYR B 1 16 ? -5.684 6.055 7.191 1 98.94 16 TYR B C 1
ATOM 1943 O O . TYR B 1 16 ? -6.258 7.055 7.637 1 98.94 16 TYR B O 1
ATOM 1951 N N . LEU B 1 17 ? -6.113 4.82 7.418 1 98.94 17 LEU B N 1
ATOM 1952 C CA . LEU B 1 17 ? -7.148 4.473 8.383 1 98.94 17 LEU B CA 1
ATOM 1953 C C . LEU B 1 17 ? -6.539 3.828 9.625 1 98.94 17 LEU B C 1
ATOM 1955 O O . LEU B 1 17 ? -5.812 2.836 9.523 1 98.94 17 LEU B O 1
ATOM 1959 N N . ILE B 1 18 ? -6.711 4.441 10.727 1 98.88 18 ILE B N 1
ATOM 1960 C CA . ILE B 1 18 ? -6.301 3.916 12.023 1 98.88 18 ILE B CA 1
ATOM 1961 C C . ILE B 1 18 ? -7.539 3.617 12.867 1 98.88 18 ILE B C 1
ATOM 1963 O O . ILE B 1 18 ? -8.375 4.496 13.086 1 98.88 18 ILE B O 1
ATOM 1967 N N . ALA B 1 19 ? -7.617 2.408 13.398 1 98.81 19 ALA B N 1
ATOM 1968 C CA . ALA B 1 19 ? -8.812 2.092 14.172 1 98.81 19 ALA B CA 1
ATOM 1969 C C . ALA B 1 19 ? -8.484 1.153 15.328 1 98.81 19 ALA B C 1
ATOM 1971 O O . ALA B 1 19 ? -7.613 0.287 15.203 1 98.81 19 ALA B O 1
ATOM 1972 N N . ASP B 1 20 ? -9.117 1.412 16.375 1 98.56 20 ASP B N 1
ATOM 1973 C CA . ASP B 1 20 ? -9.125 0.475 17.5 1 98.56 20 ASP B CA 1
ATOM 1974 C C . ASP B 1 20 ? -10.18 -0.607 17.297 1 98.56 20 ASP B C 1
ATOM 1976 O O . ASP B 1 20 ? -11.383 -0.326 17.344 1 98.56 20 ASP B O 1
ATOM 1980 N N . GLU B 1 21 ? -9.781 -1.808 17.156 1 96.19 21 GLU B N 1
ATOM 1981 C CA . GLU B 1 21 ? -10.695 -2.893 16.812 1 96.19 21 GLU B CA 1
ATOM 1982 C C . GLU B 1 21 ? -11.68 -3.168 17.938 1 96.19 21 GLU B C 1
ATOM 1984 O O . GLU B 1 21 ? -12.812 -3.584 17.688 1 96.19 21 GLU B O 1
ATOM 1989 N N . ALA B 1 22 ? -11.273 -2.951 19.156 1 97.12 22 ALA B N 1
ATOM 1990 C CA . ALA B 1 22 ? -12.133 -3.23 20.312 1 97.12 22 ALA B CA 1
ATOM 1991 C C . ALA B 1 22 ? -13.273 -2.225 20.391 1 97.12 22 ALA B C 1
ATOM 1993 O O . ALA B 1 22 ? -14.438 -2.609 20.531 1 97.12 22 ALA B O 1
ATOM 1994 N N . SER B 1 23 ? -13.008 -0.934 20.25 1 98.19 23 SER B N 1
ATOM 1995 C CA . SER B 1 23 ? -14.023 0.108 20.406 1 98.19 23 SER B CA 1
ATOM 1996 C C . SER B 1 23 ? -14.703 0.411 19.078 1 98.19 23 SER B C 1
ATOM 1998 O O . SER B 1 23 ? -15.812 0.957 19.047 1 98.19 23 SER B O 1
ATOM 2000 N N . GLY B 1 24 ? -13.984 0.171 18.016 1 98.44 24 GLY B N 1
ATOM 2001 C CA . GLY B 1 24 ? -14.492 0.508 16.688 1 98.44 24 GLY B CA 1
ATOM 2002 C C . GLY B 1 24 ? -14.227 1.95 16.297 1 98.44 24 GLY B C 1
ATOM 2003 O O . GLY B 1 24 ? -14.578 2.377 15.195 1 98.44 24 GLY B O 1
ATOM 2004 N N . GLU B 1 25 ? -13.609 2.717 17.156 1 98.88 25 GLU B N 1
ATOM 2005 C CA . GLU B 1 25 ? -13.289 4.105 16.844 1 98.88 25 GLU B CA 1
ATOM 2006 C C . GLU B 1 25 ? -12.156 4.191 15.82 1 98.88 25 GLU B C 1
ATOM 2008 O O . GLU B 1 25 ? -11.219 3.393 15.852 1 98.88 25 GLU B O 1
ATOM 2013 N N . ALA B 1 26 ? -12.266 5.191 14.945 1 98.94 26 ALA B N 1
ATOM 2014 C CA . ALA B 1 26 ? -11.297 5.273 13.859 1 98.94 26 ALA B CA 1
ATOM 2015 C C . ALA B 1 26 ? -10.914 6.727 13.57 1 98.94 26 ALA B C 1
ATOM 2017 O O . ALA B 1 26 ? -11.617 7.652 13.992 1 98.94 26 ALA B O 1
ATOM 2018 N N . ALA B 1 27 ? -9.836 6.891 12.922 1 98.94 27 ALA B N 1
ATOM 2019 C CA . ALA B 1 27 ? -9.391 8.156 12.328 1 98.94 27 ALA B CA 1
ATOM 2020 C C . ALA B 1 27 ? -8.914 7.949 10.898 1 98.94 27 ALA B C 1
ATOM 2022 O O . ALA B 1 27 ? -8.391 6.887 10.555 1 98.94 27 ALA B O 1
ATOM 2023 N N . LEU B 1 28 ? -9.164 8.859 10.086 1 98.94 28 LEU B N 1
ATOM 2024 C CA . LEU B 1 28 ? -8.578 8.953 8.75 1 98.94 28 LEU B CA 1
ATOM 2025 C C . LEU B 1 28 ? -7.562 10.094 8.68 1 98.94 28 LEU B C 1
ATOM 2027 O O . LEU B 1 28 ? -7.797 11.172 9.227 1 98.94 28 LEU B O 1
ATOM 2031 N N . VAL B 1 29 ? -6.453 9.852 8.055 1 98.94 29 VAL B N 1
ATOM 2032 C CA . VAL B 1 29 ? -5.434 10.875 7.879 1 98.94 29 VAL B CA 1
ATOM 2033 C C . VAL B 1 29 ? -5.312 11.234 6.402 1 98.94 29 VAL B C 1
ATOM 2035 O O . VAL B 1 29 ? -5.086 10.359 5.562 1 98.94 29 VAL B O 1
ATOM 2038 N N . ASP B 1 30 ? -5.488 12.516 6.07 1 98.88 30 ASP B N 1
ATOM 2039 C CA . ASP B 1 30 ? -5.324 13.094 4.738 1 98.88 30 ASP B CA 1
ATOM 2040 C C . ASP B 1 30 ? -6.289 12.461 3.74 1 98.88 30 ASP B C 1
ATOM 2042 O O . ASP B 1 30 ? -5.879 12 2.676 1 98.88 30 ASP B O 1
ATOM 2046 N N . PRO B 1 31 ? -7.582 12.445 4.059 1 98.81 31 PRO B N 1
ATOM 2047 C CA . PRO B 1 31 ? -8.547 11.891 3.104 1 98.81 31 PRO B CA 1
ATOM 2048 C C . PRO B 1 31 ? -8.672 12.734 1.839 1 98.81 31 PRO B C 1
ATOM 2050 O O . PRO B 1 31 ? -8.422 13.938 1.868 1 98.81 31 PRO B O 1
ATOM 2053 N N . VAL B 1 32 ? -9 12.133 0.765 1 98.62 32 VAL B N 1
ATOM 2054 C CA . VAL B 1 32 ? -9.148 12.758 -0.544 1 98.62 32 VAL B CA 1
ATOM 2055 C C . VAL B 1 32 ? -10.625 12.82 -0.93 1 98.62 32 VAL B C 1
ATOM 2057 O O . VAL B 1 32 ? -11.328 11.812 -0.849 1 98.62 32 VAL B O 1
ATOM 2060 N N . LEU B 1 33 ? -11.055 13.914 -1.385 1 98.31 33 LEU B N 1
ATOM 2061 C CA . LEU B 1 33 ? -12.469 14.148 -1.636 1 98.31 33 LEU B CA 1
ATOM 2062 C C . LEU B 1 33 ? -13.023 13.125 -2.625 1 98.31 33 LEU B C 1
ATOM 2064 O O . LEU B 1 33 ? -14.078 12.539 -2.391 1 98.31 33 LEU B O 1
ATOM 2068 N N . GLU B 1 34 ? -12.32 12.906 -3.736 1 97.88 34 GLU B N 1
ATOM 2069 C CA . GLU B 1 34 ? -12.773 11.984 -4.777 1 97.88 34 GLU B CA 1
ATOM 2070 C C . GLU B 1 34 ? -12.852 10.555 -4.25 1 97.88 34 GLU B C 1
ATOM 2072 O O . GLU B 1 34 ? -13.453 9.68 -4.887 1 97.88 34 GLU B O 1
ATOM 2077 N N . GLN B 1 35 ? -12.258 10.289 -3.078 1 98.56 35 GLN B N 1
ATOM 2078 C CA . GLN B 1 35 ? -12.266 8.953 -2.498 1 98.56 35 GLN B CA 1
ATOM 2079 C C . GLN B 1 35 ? -13.195 8.883 -1.286 1 98.56 35 GLN B C 1
ATOM 2081 O O . GLN B 1 35 ? -13.148 7.918 -0.518 1 98.56 35 GLN B O 1
ATOM 2086 N N . CYS B 1 36 ? -13.984 9.852 -1.093 1 98.5 36 CYS B N 1
ATOM 2087 C CA . CYS B 1 36 ? -14.867 9.922 0.07 1 98.5 36 CYS B CA 1
ATOM 2088 C C . CYS B 1 36 ? -15.758 8.688 0.159 1 98.5 36 CYS B C 1
ATOM 2090 O O . CYS B 1 36 ? -15.867 8.078 1.222 1 98.5 36 CYS B O 1
ATOM 2092 N N . ASP B 1 37 ? -16.375 8.328 -0.952 1 98.38 37 ASP B N 1
ATOM 2093 C CA . ASP B 1 37 ? -17.266 7.172 -0.966 1 98.38 37 ASP B CA 1
ATOM 2094 C C . ASP B 1 37 ? -16.531 5.891 -0.603 1 98.38 37 ASP B C 1
ATOM 2096 O O . ASP B 1 37 ? -17.047 5.051 0.133 1 98.38 37 ASP B O 1
ATOM 2100 N N . ARG B 1 38 ? -15.328 5.754 -1.166 1 98.31 38 ARG B N 1
ATOM 2101 C CA . ARG B 1 38 ? -14.5 4.59 -0.847 1 98.31 38 ARG B CA 1
ATOM 2102 C C . ARG B 1 38 ? -14.242 4.5 0.654 1 98.31 38 ARG B C 1
ATOM 2104 O O . ARG B 1 38 ? -14.391 3.43 1.249 1 98.31 38 ARG B O 1
ATOM 2111 N N . ASP B 1 39 ? -13.859 5.594 1.216 1 98.75 39 ASP B N 1
ATOM 2112 C CA . ASP B 1 39 ? -13.484 5.617 2.625 1 98.75 39 ASP B CA 1
ATOM 2113 C C . ASP B 1 39 ? -14.695 5.379 3.523 1 98.75 39 ASP B C 1
ATOM 2115 O O . ASP B 1 39 ? -14.609 4.652 4.516 1 98.75 39 ASP B O 1
ATOM 2119 N N . LEU B 1 40 ? -15.805 5.961 3.166 1 98.69 40 LEU B N 1
ATOM 2120 C CA . LEU B 1 40 ? -17.047 5.742 3.914 1 98.69 40 LEU B CA 1
ATOM 2121 C C . LEU B 1 40 ? -17.453 4.277 3.855 1 98.69 40 LEU B C 1
ATOM 2123 O O . LEU B 1 40 ? -17.859 3.701 4.871 1 98.69 40 LEU B O 1
ATOM 2127 N N . ALA B 1 41 ? -17.422 3.736 2.695 1 98.44 41 ALA B N 1
ATOM 2128 C CA . ALA B 1 41 ? -17.781 2.33 2.531 1 98.44 41 ALA B CA 1
ATOM 2129 C C . ALA B 1 41 ? -16.891 1.435 3.385 1 98.44 41 ALA B C 1
ATOM 2131 O O . ALA B 1 41 ? -17.359 0.47 3.99 1 98.44 41 ALA B O 1
ATOM 2132 N N . LEU B 1 42 ? -15.625 1.735 3.42 1 98.69 42 LEU B N 1
ATOM 2133 C CA . LEU B 1 42 ? -14.688 0.947 4.215 1 98.69 42 LEU B CA 1
ATOM 2134 C C . LEU B 1 42 ? -15.023 1.032 5.699 1 98.69 42 LEU B C 1
ATOM 2136 O O . LEU B 1 42 ? -15.016 0.019 6.402 1 98.69 42 LEU B O 1
ATOM 2140 N N . LEU B 1 43 ? -15.305 2.236 6.156 1 98.81 43 LEU B N 1
ATOM 2141 C CA . LEU B 1 43 ? -15.711 2.422 7.547 1 98.81 43 LEU B CA 1
ATOM 2142 C C . LEU B 1 43 ? -16.953 1.595 7.871 1 98.81 43 LEU B C 1
ATOM 2144 O O . LEU B 1 43 ? -17 0.91 8.898 1 98.81 43 LEU B O 1
ATOM 2148 N N . GLN B 1 44 ? -17.906 1.67 6.996 1 98.31 44 GLN B N 1
ATOM 2149 C CA . GLN B 1 44 ? -19.141 0.933 7.191 1 98.31 44 GLN B CA 1
ATOM 2150 C C . GLN B 1 44 ? -18.906 -0.573 7.156 1 98.31 44 GLN B C 1
ATOM 2152 O O . GLN B 1 44 ? -19.391 -1.305 8.023 1 98.31 44 GLN B O 1
ATOM 2157 N N . ASP B 1 45 ? -18.188 -1.024 6.148 1 97.81 45 ASP B N 1
ATOM 2158 C CA . ASP B 1 45 ? -17.875 -2.439 5.984 1 97.81 45 ASP B CA 1
ATOM 2159 C C . ASP B 1 45 ? -17.219 -3.006 7.242 1 97.81 45 ASP B C 1
ATOM 2161 O O . ASP B 1 45 ? -17.469 -4.156 7.613 1 97.81 45 ASP B O 1
ATOM 2165 N N . LEU B 1 46 ? -16.422 -2.215 7.918 1 98.25 46 LEU B N 1
ATOM 2166 C CA . LEU B 1 46 ? -15.633 -2.711 9.039 1 98.25 46 LEU B CA 1
ATOM 2167 C C . LEU B 1 46 ? -16.281 -2.352 10.367 1 98.25 46 LEU B C 1
ATOM 2169 O O . LEU B 1 46 ? -15.719 -2.631 11.43 1 98.25 46 LEU B O 1
ATOM 2173 N N . GLY B 1 47 ? -17.422 -1.731 10.289 1 98.12 47 GLY B N 1
ATOM 2174 C CA . GLY B 1 47 ? -18.172 -1.385 11.492 1 98.12 47 GLY B CA 1
ATOM 2175 C C . GLY B 1 47 ? -17.453 -0.351 12.352 1 98.12 47 GLY B C 1
ATOM 2176 O O . GLY B 1 47 ? -17.422 -0.47 13.578 1 98.12 47 GLY B O 1
ATOM 2177 N N . LEU B 1 48 ? -16.875 0.629 11.711 1 98.81 48 LEU B N 1
ATOM 2178 C CA . LEU B 1 48 ? -16.078 1.611 12.43 1 98.81 48 LEU B CA 1
ATOM 2179 C C . LEU B 1 48 ? -16.812 2.934 12.562 1 98.81 48 LEU B C 1
ATOM 2181 O O . LEU B 1 48 ? -17.609 3.301 11.688 1 98.81 48 LEU B O 1
ATOM 2185 N N . THR B 1 49 ? -16.547 3.57 13.633 1 98.88 49 THR B N 1
ATOM 2186 C CA . THR B 1 49 ? -17.016 4.93 13.852 1 98.88 49 THR B CA 1
ATOM 2187 C C . THR B 1 49 ? -15.883 5.934 13.68 1 98.88 49 THR B C 1
ATOM 2189 O O . THR B 1 49 ? -14.898 5.895 14.422 1 98.88 49 THR B O 1
ATOM 2192 N N . LEU B 1 50 ? -16.047 6.812 12.773 1 98.94 50 LEU B N 1
ATOM 2193 C CA . LEU B 1 50 ? -15.008 7.793 12.484 1 98.94 50 LEU B CA 1
ATOM 2194 C C . LEU B 1 50 ? -15.023 8.906 13.523 1 98.94 50 LEU B C 1
ATOM 2196 O O . LEU B 1 50 ? -15.992 9.664 13.625 1 98.94 50 LEU B O 1
ATOM 2200 N N . LYS B 1 51 ? -13.977 9.023 14.227 1 98.88 51 LYS B N 1
ATOM 2201 C CA . LYS B 1 51 ? -13.867 10.039 15.266 1 98.88 51 LYS B CA 1
ATOM 2202 C C . LYS B 1 51 ? -13.156 11.289 14.75 1 98.88 51 LYS B C 1
ATOM 2204 O O . LYS B 1 51 ? -13.555 12.414 15.062 1 98.88 51 LYS B O 1
ATOM 2209 N N . PHE B 1 52 ? -12.086 11.055 14.023 1 98.88 52 PHE B N 1
ATOM 2210 C CA . PHE B 1 52 ? -11.266 12.18 13.57 1 98.88 52 PHE B CA 1
ATOM 2211 C C . PHE B 1 52 ? -10.945 12.047 12.086 1 98.88 52 PHE B C 1
ATOM 2213 O O . PHE B 1 52 ? -10.688 10.953 11.594 1 98.88 52 PHE B O 1
ATOM 2220 N N . CYS B 1 53 ? -11 13.109 11.414 1 98.81 53 CYS B N 1
ATOM 2221 C CA . CYS B 1 53 ? -10.25 13.312 10.18 1 98.81 53 CYS B CA 1
ATOM 2222 C C . CYS B 1 53 ? -9.055 14.234 10.406 1 98.81 53 CYS B C 1
ATOM 2224 O O . CYS B 1 53 ? -9.227 15.406 10.727 1 98.81 53 CYS B O 1
ATOM 2226 N N . LEU B 1 54 ? -7.895 13.703 10.258 1 98.88 54 LEU B N 1
ATOM 2227 C CA . LEU B 1 54 ? -6.652 14.422 10.531 1 98.88 54 LEU B CA 1
ATOM 2228 C C . LEU B 1 54 ? -5.988 14.859 9.234 1 98.88 54 LEU B C 1
ATOM 2230 O O . LEU B 1 54 ? -5.926 14.094 8.266 1 98.88 54 LEU B O 1
ATOM 2234 N N . GLU B 1 55 ? -5.531 16.094 9.258 1 98.75 55 GLU B N 1
ATOM 2235 C CA . GLU B 1 55 ? -4.707 16.609 8.164 1 98.75 55 GLU B CA 1
ATOM 2236 C C . GLU B 1 55 ? -3.258 16.781 8.602 1 98.75 55 GLU B C 1
ATOM 2238 O O . GLU B 1 55 ? -2.996 17.312 9.688 1 98.75 55 GLU B O 1
ATOM 2243 N N . THR B 1 56 ? -2.365 16.328 7.777 1 98.88 56 THR B N 1
ATOM 2244 C CA . THR B 1 56 ? -0.965 16.625 8.055 1 98.88 56 THR B CA 1
ATOM 2245 C C . THR B 1 56 ? -0.65 18.094 7.734 1 98.88 56 THR B C 1
ATOM 2247 O O . THR B 1 56 ? 0.206 18.703 8.375 1 98.88 56 THR B O 1
ATOM 2250 N N . HIS B 1 57 ? -1.246 18.594 6.703 1 98.38 57 HIS B N 1
ATOM 2251 C CA . HIS B 1 57 ? -1.14 19.969 6.238 1 98.38 57 HIS B CA 1
ATOM 2252 C C . HIS B 1 57 ? -2.271 20.312 5.273 1 98.38 57 HIS B C 1
ATOM 2254 O O . HIS B 1 57 ? -3.104 19.469 4.957 1 98.38 57 HIS B O 1
ATOM 2260 N N . LEU B 1 58 ? -2.383 21.625 4.973 1 96.81 58 LEU B N 1
ATOM 2261 C CA . LEU B 1 58 ? -3.281 21.984 3.881 1 96.81 58 LEU B CA 1
ATOM 2262 C C . LEU B 1 58 ? -2.672 21.609 2.533 1 96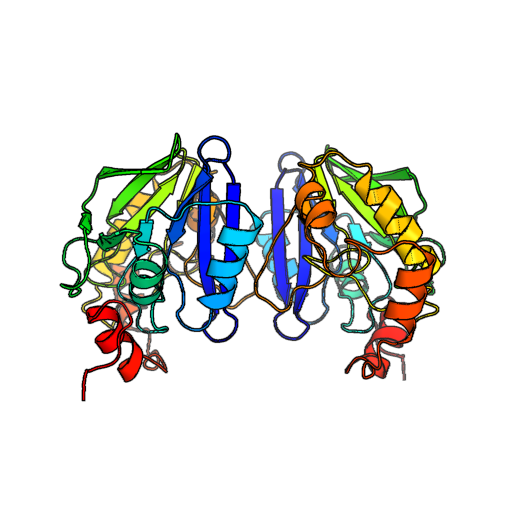.81 58 LEU B C 1
ATOM 2264 O O . LEU B 1 58 ? -1.66 22.172 2.123 1 96.81 58 LEU B O 1
ATOM 2268 N N . HIS B 1 59 ? -3.342 20.734 1.84 1 95.62 59 HIS B N 1
ATOM 2269 C CA . HIS B 1 59 ? -2.775 20.141 0.637 1 95.62 59 HIS B CA 1
ATOM 2270 C C . HIS B 1 59 ? -2.953 21.047 -0.571 1 95.62 59 HIS B C 1
ATOM 2272 O O . HIS B 1 59 ? -3.951 21.766 -0.672 1 95.62 59 HIS B O 1
ATOM 2278 N N . ALA B 1 60 ? -2.051 20.953 -1.484 1 93.94 60 ALA B N 1
ATOM 2279 C CA . ALA B 1 60 ? -2.123 21.703 -2.73 1 93.94 60 ALA B CA 1
ATOM 2280 C C . ALA B 1 60 ? -2.436 20.797 -3.912 1 93.94 60 ALA B C 1
ATOM 2282 O O . ALA B 1 60 ? -2.783 21.266 -4.996 1 93.94 60 ALA B O 1
ATOM 2283 N N . ASP B 1 61 ? -2.365 19.531 -3.67 1 93.88 61 ASP B N 1
ATOM 2284 C CA . ASP B 1 61 ? -2.418 18.594 -4.789 1 93.88 61 ASP B CA 1
ATOM 2285 C C . ASP B 1 61 ? -3.764 17.875 -4.844 1 93.88 61 ASP B C 1
ATOM 2287 O O . ASP B 1 61 ? -4.086 17.219 -5.84 1 93.88 61 ASP B O 1
ATOM 2291 N N . HIS B 1 62 ? -4.547 17.953 -3.744 1 96.06 62 HIS B N 1
ATOM 2292 C CA . HIS B 1 62 ? -5.887 17.375 -3.736 1 96.06 62 HIS B CA 1
ATOM 2293 C C . HIS B 1 62 ? -6.797 18.125 -2.768 1 96.06 62 HIS B C 1
ATOM 2295 O O . HIS B 1 62 ? -6.32 18.844 -1.887 1 96.06 62 HIS B O 1
ATOM 2301 N N . ILE B 1 63 ? -8.07 17.938 -2.99 1 97.12 63 ILE B N 1
ATOM 2302 C CA . ILE B 1 63 ? -9.055 18.484 -2.064 1 97.12 63 ILE B CA 1
ATOM 2303 C C . ILE B 1 63 ? -9.375 17.453 -0.983 1 97.12 63 ILE B C 1
ATOM 2305 O O . ILE B 1 63 ? -9.625 16.297 -1.286 1 97.12 63 ILE B O 1
ATOM 2309 N N . THR B 1 64 ? -9.328 17.875 0.238 1 98.25 64 THR B N 1
ATOM 2310 C CA . THR B 1 64 ? -9.578 16.984 1.367 1 98.25 64 THR B CA 1
ATOM 2311 C C . THR B 1 64 ? -11.047 16.594 1.435 1 98.25 64 THR B C 1
ATOM 2313 O O . THR B 1 64 ? -11.922 17.391 1.103 1 98.25 64 THR B O 1
ATOM 2316 N N . ALA B 1 65 ? -11.305 15.359 1.911 1 98.44 65 ALA B N 1
ATOM 2317 C CA . ALA B 1 65 ? -12.664 14.898 2.152 1 98.44 65 ALA B CA 1
ATOM 2318 C C . ALA B 1 65 ? -13.117 15.227 3.574 1 98.44 65 ALA B C 1
ATOM 2320 O O . ALA B 1 65 ? -14.234 14.906 3.967 1 98.44 65 ALA B O 1
ATOM 2321 N N . ALA B 1 66 ? -12.305 15.875 4.375 1 97.94 66 ALA B N 1
ATOM 2322 C CA . ALA B 1 66 ? -12.531 16.047 5.809 1 97.94 66 ALA B CA 1
ATOM 2323 C C . ALA B 1 66 ? -13.867 16.719 6.078 1 97.94 66 ALA B C 1
ATOM 2325 O O . ALA B 1 66 ? -14.633 16.281 6.941 1 97.94 66 ALA B O 1
ATOM 2326 N N . GLY B 1 67 ? -14.125 17.797 5.352 1 97.5 67 GLY B N 1
ATOM 2327 C CA . GLY B 1 67 ? -15.391 18.484 5.547 1 97.5 67 GLY B CA 1
ATOM 2328 C C . GLY B 1 67 ? -16.594 17.609 5.242 1 97.5 67 GLY B C 1
ATOM 2329 O O . GLY B 1 67 ? -17.547 17.562 6.027 1 97.5 67 GLY B O 1
ATOM 2330 N N . ARG B 1 68 ? -16.547 16.984 4.109 1 97.88 68 ARG B N 1
ATOM 2331 C CA . ARG B 1 68 ? -17.641 16.109 3.703 1 97.88 68 ARG B CA 1
ATOM 2332 C C . ARG B 1 68 ? -17.828 14.961 4.695 1 97.88 68 ARG B C 1
ATOM 2334 O O . ARG B 1 68 ? -18.953 14.633 5.066 1 97.88 68 ARG B O 1
ATOM 2341 N N . LEU B 1 69 ? -16.75 14.352 5.109 1 98.62 69 LEU B N 1
ATOM 2342 C CA . LEU B 1 69 ? -16.797 13.258 6.07 1 98.62 69 LEU B CA 1
ATOM 2343 C C . LEU B 1 69 ? -17.375 13.727 7.402 1 98.62 69 LEU B C 1
ATOM 2345 O O . LEU B 1 69 ? -18.141 13.008 8.047 1 98.62 69 LEU B O 1
ATOM 2349 N N . ARG B 1 70 ? -16.984 14.914 7.828 1 98.31 70 ARG B N 1
ATOM 2350 C CA . ARG B 1 70 ? -17.547 15.477 9.047 1 98.31 70 ARG B CA 1
ATOM 2351 C C . ARG B 1 70 ? -19.062 15.609 8.938 1 98.31 70 ARG B C 1
ATOM 2353 O O . ARG B 1 70 ? -19.797 15.266 9.875 1 98.31 70 ARG B O 1
ATOM 2360 N N . GLU B 1 71 ? -19.5 16.078 7.852 1 97.88 71 GLU B N 1
ATOM 2361 C CA . GLU B 1 71 ? -20.938 16.234 7.625 1 97.88 71 GLU B CA 1
ATOM 2362 C C . GLU B 1 71 ? -21.656 14.898 7.688 1 97.88 71 GLU B C 1
ATOM 2364 O O . GLU B 1 71 ? -22.766 14.812 8.211 1 97.88 71 GLU B O 1
ATOM 2369 N N . LEU B 1 72 ? -21.094 13.922 7.18 1 98.19 72 LEU B N 1
ATOM 2370 C CA . LEU B 1 72 ? -21.75 12.625 7.012 1 98.19 72 LEU B CA 1
ATOM 2371 C C . LEU B 1 72 ? -21.641 11.789 8.281 1 98.19 72 LEU B C 1
ATOM 2373 O O . LEU B 1 72 ? -22.484 10.938 8.539 1 98.19 72 LEU B O 1
ATOM 2377 N N . THR B 1 73 ? -20.609 12.016 9.062 1 98.5 73 THR B N 1
ATOM 2378 C CA . THR B 1 73 ? -20.344 11.062 10.141 1 98.5 73 THR B CA 1
ATOM 2379 C C . THR B 1 73 ? -20.328 11.773 11.492 1 98.5 73 THR B C 1
ATOM 2381 O O . THR B 1 73 ? -20.391 11.117 12.539 1 98.5 73 THR B O 1
ATOM 2384 N N . GLY B 1 74 ? -20.172 13.117 11.492 1 98.44 74 GLY B N 1
ATOM 2385 C CA . GLY B 1 74 ? -20.047 13.867 12.734 1 98.44 74 GLY B CA 1
ATOM 2386 C C . GLY B 1 74 ? -18.656 13.844 13.32 1 98.44 74 GLY B C 1
ATOM 2387 O O . GLY B 1 74 ? -18.438 14.266 14.453 1 98.44 74 GLY B O 1
ATOM 2388 N N . CYS B 1 75 ? -17.672 13.359 12.609 1 98.69 75 CYS B N 1
ATOM 2389 C CA . CYS B 1 75 ? -16.312 13.32 13.109 1 98.69 75 CYS B CA 1
ATOM 2390 C C . CYS B 1 75 ? -15.766 14.734 13.297 1 98.69 75 CYS B C 1
ATOM 2392 O O . CYS B 1 75 ? -16.375 15.703 12.844 1 98.69 75 CYS B O 1
ATOM 2394 N N . GLU B 1 76 ? -14.68 14.828 13.992 1 98.56 76 GLU B N 1
ATOM 2395 C CA . GLU B 1 76 ? -13.969 16.094 14.156 1 98.56 76 GLU B CA 1
ATOM 2396 C C . GLU B 1 76 ? -12.867 16.25 13.117 1 98.56 76 GLU B C 1
ATOM 2398 O O . GLU B 1 76 ? -12.078 15.328 12.898 1 98.56 76 GLU B O 1
ATOM 2403 N N . THR B 1 77 ? -12.828 17.391 12.492 1 98.56 77 THR B N 1
ATOM 2404 C CA . THR B 1 77 ? -11.727 17.734 11.602 1 98.56 77 THR B CA 1
ATOM 2405 C C . THR B 1 77 ? -10.578 18.375 12.375 1 98.56 77 THR B C 1
ATOM 2407 O O . THR B 1 77 ? -10.797 19.312 13.156 1 98.56 77 THR B O 1
ATOM 2410 N N . VAL B 1 78 ? -9.383 17.859 12.227 1 98.75 78 VAL B N 1
ATOM 2411 C CA . VAL B 1 78 ? -8.227 18.281 13.016 1 98.75 78 VAL B CA 1
ATOM 2412 C C . VAL B 1 78 ? -7.094 18.703 12.078 1 98.75 78 VAL B C 1
ATOM 2414 O O . VAL B 1 78 ? -6.727 17.969 11.164 1 98.75 78 VAL B O 1
ATOM 2417 N N . VAL B 1 79 ? -6.559 19.875 12.281 1 98.62 79 VAL B N 1
ATOM 2418 C CA . VAL B 1 79 ? -5.457 20.391 11.477 1 98.62 79 VAL B CA 1
ATOM 2419 C C . VAL B 1 79 ? -4.348 20.906 12.391 1 98.62 79 VAL B C 1
ATOM 2421 O O . VAL B 1 79 ? -4.586 21.188 13.57 1 98.62 79 VAL B O 1
ATOM 2424 N N . PRO B 1 80 ? -3.107 20.969 11.875 1 98.38 80 PRO B N 1
ATOM 2425 C CA . PRO B 1 80 ? -2.037 21.578 12.672 1 98.38 80 PRO B CA 1
ATOM 2426 C C . PRO B 1 80 ? -2.273 23.062 12.953 1 98.38 80 PRO B C 1
ATOM 2428 O O . PRO B 1 80 ? -2.812 23.766 12.109 1 98.38 80 PRO B O 1
ATOM 2431 N N . ALA B 1 81 ? -1.808 23.453 14.109 1 97.5 81 ALA B N 1
ATOM 2432 C CA . ALA B 1 81 ? -1.899 24.859 14.461 1 97.5 81 ALA B CA 1
ATOM 2433 C C . ALA B 1 81 ? -1.218 25.734 13.414 1 97.5 81 ALA B C 1
ATOM 2435 O O . ALA B 1 81 ? -0.167 25.375 12.883 1 97.5 81 ALA B O 1
ATOM 2436 N N . GLY B 1 82 ? -1.854 26.891 13.164 1 95.56 82 GLY B N 1
ATOM 2437 C CA . GLY B 1 82 ? -1.303 27.828 12.188 1 95.56 82 GLY B CA 1
ATOM 2438 C C . GLY B 1 82 ? -1.907 27.656 10.805 1 95.56 82 GLY B C 1
ATOM 2439 O O . GLY B 1 82 ? -1.771 28.547 9.961 1 95.56 82 GLY B O 1
ATOM 2440 N N . ALA B 1 83 ? -2.535 26.5 10.57 1 95.44 83 ALA B N 1
ATOM 2441 C CA . ALA B 1 83 ? -3.18 26.297 9.273 1 95.44 83 ALA B CA 1
ATOM 2442 C C . ALA B 1 83 ? -4.297 27.312 9.055 1 95.44 83 ALA B C 1
ATOM 2444 O O . ALA B 1 83 ? -5.035 27.641 9.992 1 95.44 83 ALA B O 1
ATOM 2445 N N . ASN B 1 84 ? -4.383 27.766 7.867 1 92.38 84 ASN B N 1
ATOM 2446 C CA . ASN B 1 84 ? -5.469 28.672 7.508 1 92.38 84 ASN B CA 1
ATOM 2447 C C . ASN B 1 84 ? -6.746 27.906 7.18 1 92.38 84 ASN B C 1
ATOM 2449 O O . ASN B 1 84 ? -7.238 27.953 6.051 1 92.38 84 ASN B O 1
ATOM 2453 N N . ALA B 1 85 ? -7.266 27.172 8.078 1 92.94 85 ALA B N 1
ATOM 2454 C CA . ALA B 1 85 ? -8.508 26.406 7.957 1 92.94 85 ALA B CA 1
ATOM 2455 C C . ALA B 1 85 ? -9.438 26.688 9.133 1 92.94 85 ALA B C 1
ATOM 2457 O O . ALA B 1 85 ? -9.641 25.828 9.992 1 92.94 85 ALA B O 1
ATOM 2458 N N . THR B 1 86 ? -10.133 27.75 9.102 1 88.25 86 THR B N 1
ATOM 2459 C CA . THR B 1 86 ? -10.969 28.172 10.219 1 88.25 86 THR B CA 1
ATOM 2460 C C . THR B 1 86 ? -12.18 27.25 10.375 1 88.25 86 THR B C 1
ATOM 2462 O O . THR B 1 86 ? -12.836 27.25 11.422 1 88.25 86 THR B O 1
ATOM 2465 N N . CYS B 1 87 ? -12.43 26.5 9.383 1 90.94 87 CYS B N 1
ATOM 2466 C CA . CYS B 1 87 ? -13.539 25.547 9.391 1 90.94 87 CYS B CA 1
ATOM 2467 C C . CYS B 1 87 ? -13.203 24.312 10.211 1 90.94 87 CYS B C 1
ATOM 2469 O O . CYS B 1 87 ? -14.086 23.531 10.547 1 90.94 87 CYS B O 1
ATOM 2471 N N . ALA B 1 88 ? -11.953 24.141 10.57 1 96.06 88 ALA B N 1
ATOM 2472 C CA . ALA B 1 88 ? -11.547 22.938 11.297 1 96.06 88 ALA B CA 1
ATOM 2473 C C . ALA B 1 88 ? -12.07 22.969 12.727 1 96.06 88 ALA B C 1
ATOM 2475 O O . ALA B 1 88 ? -12.25 24.031 13.312 1 96.06 88 ALA B O 1
ATOM 2476 N N . ASP B 1 89 ? -12.289 21.844 13.242 1 98 89 ASP B N 1
ATOM 2477 C CA . ASP B 1 89 ? -12.828 21.734 14.594 1 98 89 ASP B CA 1
ATOM 2478 C C . ASP B 1 89 ? -11.727 21.844 15.641 1 98 89 ASP B C 1
ATOM 2480 O O . ASP B 1 89 ? -11.977 22.266 16.781 1 98 89 ASP B O 1
ATOM 2484 N N . ARG B 1 90 ? -10.586 21.453 15.32 1 97.94 90 ARG B N 1
ATOM 2485 C CA . ARG B 1 90 ? -9.5 21.406 16.297 1 97.94 90 ARG B CA 1
ATOM 2486 C C . ARG B 1 90 ? -8.156 21.719 15.641 1 97.94 90 ARG B C 1
ATOM 2488 O O . ARG B 1 90 ? -7.891 21.281 14.523 1 97.94 90 ARG B O 1
ATOM 2495 N N . PHE B 1 91 ? -7.352 22.484 16.297 1 98.44 91 PHE B N 1
ATOM 2496 C CA . PHE B 1 91 ? -5.977 22.797 15.93 1 98.44 91 PHE B CA 1
ATOM 2497 C C . PHE B 1 91 ? -4.996 22.156 16.906 1 98.44 91 PHE B C 1
ATOM 2499 O O . PHE B 1 91 ? -5.102 22.359 18.125 1 98.44 91 PHE B O 1
ATOM 2506 N N . VAL B 1 92 ? -4.051 21.391 16.406 1 98.62 92 VAL B N 1
ATOM 2507 C CA . VAL B 1 92 ? -3.174 20.625 17.297 1 98.62 92 VAL B CA 1
ATOM 2508 C C . VAL B 1 92 ? -1.752 21.172 17.219 1 98.62 92 VAL B C 1
ATOM 2510 O O . VAL B 1 92 ? -1.359 21.75 16.203 1 98.62 92 VAL B O 1
ATOM 2513 N N . VAL B 1 93 ? -0.995 20.969 18.312 1 98.56 93 VAL B N 1
ATOM 2514 C CA . VAL B 1 93 ? 0.382 21.438 18.422 1 98.56 93 VAL B CA 1
ATOM 2515 C C . VAL B 1 93 ? 1.289 20.297 18.844 1 98.56 93 VAL B C 1
ATOM 2517 O O . VAL B 1 93 ? 0.812 19.188 19.125 1 98.56 93 VAL B O 1
ATOM 2520 N N . GLU B 1 94 ? 2.545 20.531 18.875 1 98.62 94 GLU B N 1
ATOM 2521 C CA . GLU B 1 94 ? 3.572 19.562 19.25 1 98.62 94 GLU B CA 1
ATOM 2522 C C . GLU B 1 94 ? 3.213 18.859 20.562 1 98.62 94 GLU B C 1
ATOM 2524 O O . GLU B 1 94 ? 2.945 19.516 21.578 1 98.62 94 GLU B O 1
ATOM 2529 N N . GLY B 1 95 ? 3.188 17.562 20.484 1 98.25 95 GLY B N 1
ATOM 2530 C CA . GLY B 1 95 ? 3.037 16.797 21.719 1 98.25 95 GLY B CA 1
ATOM 2531 C C . GLY B 1 95 ? 1.591 16.484 22.047 1 98.25 95 GLY B C 1
ATOM 2532 O O . GLY B 1 95 ? 1.316 15.641 22.906 1 98.25 95 GLY B O 1
ATOM 2533 N N . ASP B 1 96 ? 0.633 17.125 21.359 1 98.69 96 ASP B N 1
ATOM 2534 C CA . ASP B 1 96 ? -0.77 16.781 21.578 1 98.69 96 ASP B CA 1
ATOM 2535 C C . ASP B 1 96 ? -1.017 15.297 21.312 1 98.69 96 ASP B C 1
ATOM 2537 O O . ASP B 1 96 ? -0.321 14.68 20.5 1 98.69 96 ASP B O 1
ATOM 2541 N N . ARG B 1 97 ? -1.96 14.758 22 1 98.38 97 ARG B N 1
ATOM 2542 C CA . ARG B 1 97 ? -2.363 13.367 21.828 1 98.38 97 ARG B CA 1
ATOM 2543 C C . ARG B 1 97 ? -3.842 13.266 21.469 1 98.38 97 ARG B C 1
ATOM 2545 O O . ARG B 1 97 ? -4.691 13.852 22.141 1 98.38 97 ARG B O 1
ATOM 2552 N N . LEU B 1 98 ? -4.152 12.641 20.359 1 98.56 98 LEU B N 1
ATOM 2553 C CA . LEU B 1 98 ? -5.516 12.32 19.953 1 98.56 98 LEU B CA 1
ATOM 2554 C C . LEU B 1 98 ? -5.844 10.859 20.25 1 98.56 98 LEU B C 1
ATOM 2556 O O . LEU B 1 98 ? -5.121 9.961 19.812 1 98.56 98 LEU B O 1
ATOM 2560 N N . GLN B 1 99 ? -6.875 10.648 20.891 1 98.56 99 GLN B N 1
ATOM 2561 C CA . GLN B 1 99 ? -7.219 9.305 21.359 1 98.56 99 GLN B CA 1
ATOM 2562 C C . GLN B 1 99 ? -8.266 8.664 20.453 1 98.56 99 GLN B C 1
ATOM 2564 O O . GLN B 1 99 ? -9.344 9.227 20.25 1 98.56 99 GLN B O 1
ATOM 2569 N N . VAL B 1 100 ? -8 7.551 19.891 1 98.5 100 VAL B N 1
ATOM 2570 C CA . VAL B 1 100 ? -8.898 6.691 19.125 1 98.5 100 VAL B CA 1
ATOM 2571 C C . VAL B 1 100 ? -9.039 5.34 19.828 1 98.5 100 VAL B C 1
ATOM 2573 O O . VAL B 1 100 ? -8.25 4.422 19.578 1 98.5 100 VAL B O 1
ATOM 2576 N N . GLY B 1 101 ? -10.078 5.172 20.547 1 98.31 101 GLY B N 1
ATOM 2577 C CA . GLY B 1 101 ? -10.109 4.035 21.453 1 98.31 101 GLY B CA 1
ATOM 2578 C C . GLY B 1 101 ? -8.891 3.951 22.344 1 98.31 101 GLY B C 1
ATOM 2579 O O . GLY B 1 101 ? -8.547 4.918 23.031 1 98.31 101 GLY B O 1
ATOM 2580 N N . SER B 1 102 ? -8.227 2.865 22.297 1 98.25 102 SER B N 1
ATOM 2581 C CA . SER B 1 102 ? -7.039 2.678 23.109 1 98.25 102 SER B CA 1
ATOM 2582 C C . SER B 1 102 ? -5.789 3.197 22.406 1 98.25 102 SER B C 1
ATOM 2584 O O . SER B 1 102 ? -4.695 3.166 22.984 1 98.25 102 SER B O 1
ATOM 2586 N N . ILE B 1 103 ? -5.887 3.682 21.203 1 98.44 103 ILE B N 1
ATOM 2587 C CA . ILE B 1 103 ? -4.754 4.133 20.406 1 98.44 103 ILE B CA 1
ATOM 2588 C C . ILE B 1 103 ? -4.523 5.625 20.625 1 98.44 103 ILE B C 1
ATOM 2590 O O . ILE B 1 103 ? -5.445 6.43 20.484 1 98.44 103 ILE B O 1
ATOM 2594 N N . ALA B 1 104 ? -3.342 5.934 20.953 1 98.56 104 ALA B N 1
ATOM 2595 C CA . ALA B 1 104 ? -2.953 7.34 21.047 1 98.56 104 ALA B CA 1
ATOM 2596 C C . ALA B 1 104 ? -2.145 7.762 19.828 1 98.56 104 ALA B C 1
ATOM 2598 O O . ALA B 1 104 ? -1.146 7.125 19.484 1 98.56 104 ALA B O 1
ATOM 2599 N N . ILE B 1 105 ? -2.557 8.789 19.203 1 98.75 105 ILE B N 1
ATOM 2600 C CA . ILE B 1 105 ? -1.843 9.398 18.078 1 98.75 105 ILE B CA 1
ATOM 2601 C C . ILE B 1 105 ? -1.135 10.664 18.547 1 98.75 105 ILE B C 1
ATOM 2603 O O . ILE B 1 105 ? -1.785 11.641 18.938 1 98.75 105 ILE B O 1
ATOM 2607 N N . THR B 1 106 ? 0.145 10.648 18.516 1 98.88 106 THR B N 1
ATOM 2608 C CA . THR B 1 106 ? 0.931 11.789 18.984 1 98.88 106 THR B CA 1
ATOM 2609 C C . THR B 1 106 ? 1.287 12.719 17.828 1 98.88 106 THR B C 1
ATOM 2611 O O . THR B 1 106 ? 1.756 12.266 16.781 1 98.88 106 THR B O 1
ATOM 2614 N N . VAL B 1 107 ? 1.115 14.008 18.094 1 98.88 107 VAL B N 1
ATOM 2615 C CA . VAL B 1 107 ? 1.387 15.016 17.078 1 98.88 107 VAL B CA 1
ATOM 2616 C C . VAL B 1 107 ? 2.852 15.438 17.156 1 98.88 107 VAL B C 1
ATOM 2618 O O . VAL B 1 107 ? 3.363 15.75 18.234 1 98.88 107 VAL B O 1
ATOM 2621 N N . ILE B 1 108 ? 3.5 15.414 16.047 1 98.88 108 ILE B N 1
ATOM 2622 C CA . ILE B 1 108 ? 4.84 15.969 15.898 1 98.88 108 ILE B CA 1
ATOM 2623 C C . ILE B 1 108 ? 4.812 17.094 14.859 1 98.88 108 ILE B C 1
ATOM 2625 O O . ILE B 1 108 ? 4.508 16.859 13.688 1 98.88 108 ILE B O 1
ATOM 2629 N N . GLU B 1 109 ? 5.121 18.25 15.32 1 98.69 109 GLU B N 1
ATOM 2630 C CA . GLU B 1 109 ? 5.16 19.359 14.367 1 98.69 109 GLU B CA 1
ATOM 2631 C C . GLU B 1 109 ? 6.34 19.219 13.406 1 98.69 109 GLU B C 1
ATOM 2633 O O . GLU B 1 109 ? 7.48 19.047 13.844 1 98.69 109 GLU B O 1
ATOM 2638 N N . THR B 1 110 ? 6.066 19.25 12.141 1 98.75 110 THR B N 1
ATOM 2639 C CA . THR B 1 110 ? 7.09 19.141 11.109 1 98.75 110 THR B CA 1
ATOM 2640 C C . THR B 1 110 ? 6.961 20.266 10.094 1 98.75 110 THR B C 1
ATOM 2642 O O . THR B 1 110 ? 6.695 20.016 8.914 1 98.75 110 THR B O 1
ATOM 2645 N N . ARG B 1 111 ? 7.336 21.484 10.445 1 97.69 111 ARG B N 1
ATOM 2646 C CA . ARG B 1 111 ? 7.238 22.625 9.555 1 97.69 111 ARG B CA 1
ATOM 2647 C C . ARG B 1 111 ? 8.281 22.547 8.445 1 97.69 111 ARG B C 1
ATOM 2649 O O . ARG B 1 111 ? 9.281 21.828 8.57 1 97.69 111 ARG B O 1
ATOM 2656 N N . GLY B 1 112 ? 8.031 23.297 7.355 1 98.19 112 GLY B N 1
ATOM 2657 C CA . GLY B 1 112 ? 9.008 23.391 6.285 1 98.19 112 GLY B CA 1
ATOM 2658 C C . GLY B 1 112 ? 8.406 23.188 4.91 1 98.19 112 GLY B C 1
ATOM 2659 O O . GLY B 1 112 ? 8.539 24.047 4.031 1 98.19 112 GLY B O 1
ATOM 2660 N N . HIS B 1 113 ? 7.746 22 4.688 1 97.94 113 HIS B N 1
ATOM 2661 C CA . HIS B 1 113 ? 6.996 21.828 3.449 1 97.94 113 HIS B CA 1
ATOM 2662 C C . HIS B 1 113 ? 5.918 22.891 3.297 1 97.94 113 HIS B C 1
ATOM 2664 O O . HIS B 1 113 ? 5.75 23.453 2.215 1 97.94 113 HIS B O 1
ATOM 2670 N N . THR B 1 114 ? 5.191 23.078 4.285 1 97.44 114 THR B N 1
ATOM 2671 C CA . THR B 1 114 ? 4.32 24.234 4.5 1 97.44 114 THR B CA 1
ATOM 2672 C C . THR B 1 114 ? 4.605 24.891 5.852 1 97.44 114 THR B C 1
ATOM 2674 O O . THR B 1 114 ? 5.383 24.359 6.648 1 97.44 114 THR B O 1
ATOM 2677 N N . ASP B 1 115 ? 4.027 26.016 6.082 1 96.5 115 ASP B N 1
ATOM 2678 C CA . ASP B 1 115 ? 4.289 26.703 7.344 1 96.5 115 ASP B CA 1
ATOM 2679 C C . ASP B 1 115 ? 3.471 26.094 8.477 1 96.5 115 ASP B C 1
ATOM 2681 O O . ASP B 1 115 ? 3.676 26.422 9.648 1 96.5 115 ASP B O 1
ATOM 2685 N N . SER B 1 116 ? 2.543 25.266 8.195 1 97.62 116 SER B N 1
ATOM 2686 C CA . SER B 1 116 ? 1.731 24.5 9.141 1 97.62 116 SER B CA 1
ATOM 2687 C C . SER B 1 116 ? 1.641 23.031 8.734 1 97.62 116 SER B C 1
ATOM 2689 O O . SER B 1 116 ? 0.902 22.688 7.809 1 97.62 116 SER B O 1
ATOM 2691 N N . HIS B 1 117 ? 2.4 22.203 9.383 1 98.62 117 HIS B N 1
ATOM 2692 C CA . HIS B 1 117 ? 2.535 20.797 9.023 1 98.62 117 HIS B CA 1
ATOM 2693 C C . HIS B 1 117 ? 2.809 19.938 10.25 1 98.62 117 HIS B C 1
ATOM 2695 O O . HIS B 1 117 ? 3.539 20.344 11.156 1 98.62 117 HIS B O 1
ATOM 2701 N N . ALA B 1 118 ? 2.24 18.766 10.273 1 98.81 118 ALA B N 1
ATOM 2702 C CA . ALA B 1 118 ? 2.49 17.828 11.375 1 98.81 118 ALA B CA 1
ATOM 2703 C C . ALA B 1 118 ? 2.59 16.391 10.867 1 98.81 118 ALA B C 1
ATOM 2705 O O . ALA B 1 118 ? 1.929 16.016 9.898 1 98.81 118 ALA B O 1
ATOM 2706 N N . ALA B 1 119 ? 3.43 15.578 11.523 1 98.94 119 ALA B N 1
ATOM 2707 C CA . ALA B 1 119 ? 3.428 14.117 11.438 1 98.94 119 ALA B CA 1
ATOM 2708 C C . ALA B 1 119 ? 2.67 13.5 12.609 1 98.94 119 ALA B C 1
ATOM 2710 O O . ALA B 1 119 ? 2.48 14.148 13.641 1 98.94 119 ALA B O 1
ATOM 2711 N N . TYR B 1 120 ? 2.184 12.32 12.438 1 98.94 120 TYR B N 1
ATOM 2712 C CA . TYR B 1 120 ? 1.437 11.594 13.461 1 98.94 120 TYR B CA 1
ATOM 2713 C C . TYR B 1 120 ? 2.127 10.281 13.812 1 98.94 120 TYR B C 1
ATOM 2715 O O . TYR B 1 120 ? 2.367 9.445 12.938 1 98.94 120 TYR B O 1
ATOM 2723 N N . LEU B 1 121 ? 2.498 10.148 15.07 1 98.88 121 LEU B N 1
ATOM 2724 C CA . LEU B 1 121 ? 3.197 8.969 15.562 1 98.88 121 LEU B CA 1
ATOM 2725 C C . LEU B 1 121 ? 2.254 8.07 16.359 1 98.88 121 LEU B C 1
ATOM 2727 O O . LEU B 1 121 ? 1.574 8.531 17.281 1 98.88 121 LEU B O 1
ATOM 2731 N N . ILE B 1 122 ? 2.184 6.781 15.945 1 98.62 122 ILE B N 1
ATOM 2732 C CA . ILE B 1 122 ? 1.336 5.793 16.609 1 98.62 122 ILE B CA 1
ATOM 2733 C C . ILE B 1 122 ? 2.203 4.695 17.219 1 98.62 122 ILE B C 1
ATOM 2735 O O . ILE B 1 122 ? 3.066 4.129 16.547 1 98.62 122 ILE B O 1
ATOM 2739 N N . HIS B 1 123 ? 2.061 4.344 18.469 1 96.12 123 HIS B N 1
ATOM 2740 C CA . HIS B 1 123 ? 2.727 3.275 19.203 1 96.12 123 HIS B CA 1
ATOM 2741 C C . HIS B 1 123 ? 4.242 3.396 19.094 1 96.12 123 HIS B C 1
ATOM 2743 O O . HIS B 1 123 ? 4.949 2.387 19.047 1 96.12 123 HIS B O 1
ATOM 2749 N N . GLN B 1 124 ? 4.77 4.555 18.891 1 93.25 124 GLN B N 1
ATOM 2750 C CA . GLN B 1 124 ? 6.199 4.816 18.766 1 93.25 124 GLN B CA 1
ATOM 2751 C C . GLN B 1 124 ? 6.82 3.961 17.672 1 93.25 124 GLN B C 1
ATOM 2753 O O . GLN B 1 124 ? 8 3.615 17.734 1 93.25 124 GLN B O 1
ATOM 2758 N N . ALA B 1 125 ? 5.941 3.559 16.75 1 96.94 125 ALA B N 1
ATOM 2759 C CA . ALA B 1 125 ? 6.449 2.619 15.75 1 96.94 125 ALA B CA 1
ATOM 2760 C C . ALA B 1 125 ? 5.965 2.992 14.352 1 96.94 125 ALA B C 1
ATOM 2762 O O . ALA B 1 125 ? 6.629 2.688 13.359 1 96.94 125 ALA B O 1
ATOM 2763 N N . GLU B 1 126 ? 4.789 3.576 14.234 1 98.75 126 GLU B N 1
ATOM 2764 C CA . GLU B 1 126 ? 4.211 3.973 12.953 1 98.75 126 GLU B CA 1
ATOM 2765 C C . GLU B 1 126 ? 4.168 5.492 12.812 1 98.75 126 GLU B C 1
ATOM 2767 O O . GLU B 1 126 ? 3.477 6.172 13.57 1 98.75 126 GLU B O 1
ATOM 2772 N N . LEU B 1 127 ? 4.926 5.996 11.844 1 98.94 127 LEU B N 1
ATOM 2773 C CA . LEU B 1 127 ? 5.027 7.438 11.664 1 98.94 127 LEU B CA 1
ATOM 2774 C C . LEU B 1 127 ? 4.422 7.867 10.336 1 98.94 127 LEU B C 1
ATOM 2776 O O . LEU B 1 127 ? 4.977 7.57 9.273 1 98.94 127 LEU B O 1
ATOM 2780 N N . LEU B 1 128 ? 3.275 8.57 10.344 1 98.94 128 LEU B N 1
ATOM 2781 C CA . LEU B 1 128 ? 2.697 9.195 9.156 1 98.94 128 LEU B CA 1
ATOM 2782 C C . LEU B 1 128 ? 3.287 10.586 8.93 1 98.94 128 LEU B C 1
ATOM 2784 O O . LEU B 1 128 ? 2.994 11.516 9.68 1 98.94 128 LEU B O 1
ATOM 2788 N N . THR B 1 129 ? 4.039 10.719 7.883 1 98.94 129 THR B N 1
ATOM 2789 C CA . THR B 1 129 ? 4.922 11.875 7.797 1 98.94 129 THR B CA 1
ATOM 2790 C C . THR B 1 129 ? 4.324 12.938 6.875 1 98.94 129 THR B C 1
ATOM 2792 O O . THR B 1 129 ? 4.883 14.031 6.738 1 98.94 129 THR B O 1
ATOM 2795 N N . GLY B 1 130 ? 3.139 12.594 6.273 1 98.69 130 GLY B N 1
ATOM 2796 C CA . GLY B 1 130 ? 2.678 13.523 5.25 1 98.69 130 GLY B CA 1
ATOM 2797 C C . GLY B 1 130 ? 3.717 13.789 4.18 1 98.69 130 GLY B C 1
ATOM 2798 O O . GLY B 1 130 ? 4.285 12.859 3.609 1 98.69 130 GLY B O 1
ATOM 2799 N N . ASP B 1 131 ? 3.967 15.125 3.977 1 98.31 131 ASP B N 1
ATOM 2800 C CA . ASP B 1 131 ? 4.875 15.469 2.885 1 98.31 131 ASP B CA 1
ATOM 2801 C C . ASP B 1 131 ? 6.211 15.969 3.422 1 98.31 131 ASP B C 1
ATOM 2803 O O . ASP B 1 131 ? 7.117 16.297 2.648 1 98.31 131 ASP B O 1
ATOM 2807 N N . SER B 1 132 ? 6.355 15.992 4.73 1 98.62 132 SER B N 1
ATOM 2808 C CA . SER B 1 132 ? 7.625 16.438 5.293 1 98.62 132 SER B CA 1
ATOM 2809 C C . SER B 1 132 ? 8.758 15.477 4.941 1 98.62 132 SER B C 1
ATOM 2811 O O . SER B 1 132 ? 9.844 15.906 4.562 1 98.62 132 SER B O 1
ATOM 2813 N N . LEU B 1 133 ? 8.5 14.242 5.062 1 98.88 133 LEU B N 1
ATOM 2814 C CA . LEU B 1 133 ? 9.438 13.172 4.742 1 98.88 133 LEU B CA 1
ATOM 2815 C C . LEU B 1 133 ? 8.773 12.109 3.869 1 98.88 133 LEU B C 1
ATOM 2817 O O . LEU B 1 133 ? 7.781 11.5 4.273 1 98.88 133 LEU B O 1
ATOM 2821 N N . LEU B 1 134 ? 9.258 11.984 2.701 1 98.75 134 LEU B N 1
ATOM 2822 C CA . LEU B 1 134 ? 8.797 10.969 1.763 1 98.75 134 LEU B CA 1
ATOM 2823 C C . LEU B 1 134 ? 9.812 9.836 1.656 1 98.75 134 LEU B C 1
ATOM 2825 O O . LEU B 1 134 ? 10.859 9.867 2.307 1 98.75 134 LEU B O 1
ATOM 2829 N N . ILE B 1 135 ? 9.492 8.75 0.962 1 98.62 135 ILE B N 1
ATOM 2830 C CA . ILE B 1 135 ? 10.438 7.668 0.729 1 98.62 135 ILE B CA 1
ATOM 2831 C C . ILE B 1 135 ? 11.5 8.117 -0.279 1 98.62 135 ILE B C 1
ATOM 2833 O O . ILE B 1 135 ? 11.188 8.352 -1.449 1 98.62 135 ILE B O 1
ATOM 2837 N N . ARG B 1 136 ? 12.734 8.242 0.225 1 98.31 136 ARG B N 1
ATOM 2838 C CA . ARG B 1 136 ? 13.883 8.68 -0.562 1 98.31 136 ARG B CA 1
ATOM 2839 C C . ARG B 1 136 ? 13.688 10.102 -1.076 1 98.31 136 ARG B C 1
ATOM 2841 O O . ARG B 1 136 ? 14.125 10.438 -2.18 1 98.31 136 ARG B O 1
ATOM 2848 N N . GLY B 1 137 ? 12.953 10.93 -0.336 1 97.75 137 GLY B N 1
ATOM 2849 C CA . GLY B 1 137 ? 12.711 12.305 -0.735 1 97.75 137 GLY B CA 1
ATOM 2850 C C . GLY B 1 137 ? 11.984 13.117 0.324 1 97.75 137 GLY B C 1
ATOM 2851 O O . GLY B 1 137 ? 11.93 12.719 1.489 1 97.75 137 GLY B O 1
ATOM 2852 N N . CYS B 1 138 ? 11.523 14.289 -0.053 1 98.06 138 CYS B N 1
ATOM 2853 C CA . CYS B 1 138 ? 10.734 15.164 0.811 1 98.06 138 CYS B CA 1
ATOM 2854 C C . CYS B 1 138 ? 9.852 16.094 -0.011 1 98.06 138 CYS B C 1
ATOM 2856 O O . CYS B 1 138 ? 9.969 16.141 -1.237 1 98.06 138 CYS B O 1
ATOM 2858 N N . GLY B 1 139 ? 8.953 16.75 0.668 1 96.81 139 GLY B N 1
ATOM 2859 C CA . GLY B 1 139 ? 8.109 17.719 0.006 1 96.81 139 GLY B CA 1
ATOM 2860 C C . GLY B 1 139 ? 8.859 18.984 -0.407 1 96.81 139 GLY B C 1
ATOM 2861 O O . GLY B 1 139 ? 9.93 19.281 0.135 1 96.81 139 GLY B O 1
ATOM 2862 N N . ARG B 1 140 ? 8.297 19.656 -1.319 1 95.88 140 ARG B N 1
ATOM 2863 C CA . ARG B 1 140 ? 8.859 20.922 -1.778 1 95.88 140 ARG B CA 1
ATOM 2864 C C . ARG B 1 140 ? 8.711 22 -0.715 1 95.88 140 ARG B C 1
ATOM 2866 O O . ARG B 1 140 ? 7.957 21.844 0.247 1 95.88 140 ARG B O 1
ATOM 2873 N N . THR B 1 141 ? 9.422 23.094 -0.885 1 96.62 141 THR B N 1
ATOM 2874 C CA . THR B 1 141 ? 9.422 24.125 0.142 1 96.62 141 THR B CA 1
ATOM 2875 C C . THR B 1 141 ? 9.203 25.5 -0.479 1 96.62 141 THR B C 1
ATOM 2877 O O . THR B 1 141 ? 9.5 26.531 0.149 1 96.62 141 THR B O 1
ATOM 2880 N N . ASP B 1 142 ? 8.781 25.562 -1.646 1 93 142 ASP B N 1
ATOM 2881 C CA . ASP B 1 142 ? 8.695 26.844 -2.352 1 93 142 ASP B CA 1
ATOM 2882 C C . ASP B 1 142 ? 7.25 27.297 -2.477 1 93 142 ASP B C 1
ATOM 2884 O O . ASP B 1 142 ? 6.961 28.266 -3.182 1 93 142 ASP B O 1
ATOM 2888 N N . PHE B 1 143 ? 6.371 26.641 -1.89 1 87.5 143 PHE B N 1
ATOM 2889 C CA . PHE B 1 143 ? 4.961 27.016 -1.889 1 87.5 143 PHE B CA 1
ATOM 2890 C C . PHE B 1 143 ? 4.398 27 -0.472 1 87.5 143 PHE B C 1
ATOM 2892 O O . PHE B 1 143 ? 5.035 26.484 0.449 1 87.5 143 PHE B O 1
ATOM 2899 N N . GLN B 1 144 ? 3.256 27.719 -0.282 1 92.06 144 GLN B N 1
ATOM 2900 C CA . GLN B 1 144 ? 2.512 27.703 0.973 1 92.06 144 GLN B CA 1
ATOM 2901 C C . GLN B 1 144 ? 3.418 28.047 2.152 1 92.06 144 GLN B C 1
ATOM 2903 O O . GLN B 1 144 ? 3.43 27.328 3.158 1 92.06 144 GLN B O 1
ATOM 2908 N N . SER B 1 145 ? 4.316 29.078 1.914 1 94.38 145 SER B N 1
ATOM 2909 C CA . SER B 1 145 ? 5.215 29.594 2.941 1 94.38 145 SER B CA 1
ATOM 2910 C C . SER B 1 145 ? 6.18 28.516 3.422 1 94.38 145 SER B C 1
ATOM 2912 O O . SER B 1 145 ? 6.48 28.422 4.613 1 94.38 145 SER B O 1
ATOM 2914 N N . GLY B 1 146 ? 6.562 27.688 2.529 1 96.19 146 GLY B N 1
ATOM 2915 C CA . GLY B 1 146 ? 7.574 26.688 2.828 1 96.19 146 GLY B CA 1
ATOM 2916 C C . GLY B 1 146 ? 8.93 27.281 3.154 1 96.19 146 GLY B C 1
ATOM 2917 O O . GLY B 1 146 ? 9.188 28.453 2.848 1 96.19 146 GLY B O 1
ATOM 2918 N N . ASP B 1 147 ? 9.711 26.516 3.842 1 98.12 147 ASP B N 1
ATOM 2919 C CA . ASP B 1 147 ? 11.047 26.906 4.285 1 98.12 147 ASP B CA 1
ATOM 2920 C C . ASP B 1 147 ? 11.977 25.703 4.355 1 98.12 147 ASP B C 1
ATOM 2922 O O . ASP B 1 147 ? 11.828 24.844 5.227 1 98.12 147 ASP B O 1
ATOM 2926 N N . ALA B 1 148 ? 12.977 25.703 3.523 1 98.31 148 ALA B N 1
ATOM 2927 C CA . ALA B 1 148 ? 13.875 24.562 3.42 1 98.31 148 ALA B CA 1
ATOM 2928 C C . ALA B 1 148 ? 14.625 24.328 4.73 1 98.31 148 ALA B C 1
ATOM 2930 O O . ALA B 1 148 ? 14.859 23.188 5.125 1 98.31 148 ALA B O 1
ATOM 2931 N N . GLY B 1 149 ? 15.023 25.422 5.348 1 98.62 149 GLY B N 1
ATOM 2932 C CA . GLY B 1 149 ? 15.703 25.281 6.625 1 98.62 149 GLY B CA 1
ATOM 2933 C C . GLY B 1 149 ? 14.836 24.641 7.695 1 98.62 149 GLY B C 1
ATOM 2934 O O . GLY B 1 149 ? 15.289 23.734 8.398 1 98.62 149 GLY B O 1
ATOM 2935 N N . GLN B 1 150 ? 13.625 25.078 7.785 1 98.56 150 GLN B N 1
ATOM 2936 C CA . GLN B 1 150 ? 12.695 24.5 8.75 1 98.56 150 GLN B CA 1
ATOM 2937 C C . GLN B 1 150 ? 12.422 23.031 8.438 1 98.56 150 GLN B C 1
ATOM 2939 O O . GLN B 1 150 ? 12.305 22.219 9.344 1 98.56 150 GLN B O 1
ATOM 2944 N N . LEU B 1 151 ? 12.305 22.734 7.16 1 98.75 151 LEU B N 1
ATOM 2945 C CA . LEU B 1 151 ? 12.078 21.344 6.781 1 98.75 151 LEU B CA 1
ATOM 2946 C C . LEU B 1 151 ? 13.258 20.469 7.195 1 98.75 151 LEU B C 1
ATOM 2948 O O . LEU B 1 151 ? 13.062 19.391 7.738 1 98.75 151 LEU B O 1
ATOM 2952 N N . PHE B 1 152 ? 14.445 20.953 6.938 1 98.75 152 PHE B N 1
ATOM 2953 C CA . PHE B 1 152 ? 15.641 20.219 7.336 1 98.75 152 PHE B CA 1
ATOM 2954 C C . PHE B 1 152 ? 15.625 19.922 8.828 1 98.75 152 PHE B C 1
ATOM 2956 O O . PHE B 1 152 ? 15.844 18.797 9.25 1 98.75 152 PHE B O 1
ATOM 2963 N N . ASP B 1 153 ? 15.359 20.938 9.625 1 98.75 153 ASP B N 1
ATOM 2964 C CA . ASP B 1 153 ? 15.336 20.797 11.078 1 98.75 153 ASP B CA 1
ATOM 2965 C C . ASP B 1 153 ? 14.273 19.797 11.516 1 98.75 153 ASP B C 1
ATOM 2967 O O . ASP B 1 153 ? 14.516 18.984 12.414 1 98.75 153 ASP B O 1
ATOM 2971 N N . SER B 1 154 ? 13.109 19.891 10.938 1 98.69 154 SER B N 1
ATOM 2972 C CA . SER B 1 154 ? 12.023 18.969 11.25 1 98.69 154 SER B CA 1
ATOM 2973 C C . SER B 1 154 ? 12.43 17.531 10.984 1 98.69 154 SER B C 1
ATOM 2975 O O . SER B 1 154 ? 12.203 16.641 11.812 1 98.69 154 SER B O 1
ATOM 2977 N N . VAL B 1 155 ? 13.023 17.266 9.82 1 98.81 155 VAL B N 1
ATOM 2978 C CA . VAL B 1 155 ? 13.383 15.898 9.422 1 98.81 155 VAL B CA 1
ATOM 2979 C C . VAL B 1 155 ? 14.523 15.391 10.297 1 98.81 155 VAL B C 1
ATOM 2981 O O . VAL B 1 155 ? 14.562 14.211 10.656 1 98.81 155 VAL B O 1
ATOM 2984 N N . GLN B 1 156 ? 15.469 16.297 10.672 1 98.38 156 GLN B N 1
ATOM 2985 C CA . GLN B 1 156 ? 16.531 15.898 11.586 1 98.38 156 GLN B CA 1
ATOM 2986 C C . GLN B 1 156 ? 15.961 15.438 12.922 1 98.38 156 GLN B C 1
ATOM 2988 O O . GLN B 1 156 ? 16.484 14.508 13.539 1 98.38 156 GLN B O 1
ATOM 2993 N N . ARG B 1 157 ? 14.945 16.125 13.328 1 98.31 157 ARG B N 1
ATOM 2994 C CA . ARG B 1 157 ? 14.273 15.695 14.555 1 98.31 157 ARG B CA 1
ATOM 2995 C C . ARG B 1 157 ? 13.617 14.328 14.367 1 98.31 157 ARG B C 1
ATOM 2997 O O . ARG B 1 157 ? 13.68 13.477 15.258 1 98.31 157 ARG B O 1
ATOM 3004 N N . LEU B 1 158 ? 12.945 14.086 13.258 1 98.62 158 LEU B N 1
ATOM 3005 C CA . LEU B 1 158 ? 12.359 12.781 12.977 1 98.62 158 LEU B CA 1
ATOM 3006 C C . LEU B 1 158 ? 13.43 11.695 12.953 1 98.62 158 LEU B C 1
ATOM 3008 O O . LEU B 1 158 ? 13.188 10.57 13.391 1 98.62 158 LEU B O 1
ATOM 3012 N N . PHE B 1 159 ? 14.617 12.023 12.445 1 98.5 159 PHE B N 1
ATOM 3013 C CA . PHE B 1 159 ? 15.711 11.07 12.305 1 98.5 159 PHE B CA 1
ATOM 3014 C C . PHE B 1 159 ? 16.25 10.648 13.664 1 98.5 159 PHE B C 1
ATOM 3016 O O . PHE B 1 159 ? 17.047 9.711 13.766 1 98.5 159 PHE B O 1
ATOM 3023 N N . GLN B 1 160 ? 15.758 11.281 14.742 1 98.12 160 GLN B N 1
ATOM 3024 C CA . GLN B 1 160 ? 16.141 10.883 16.094 1 98.12 160 GLN B CA 1
ATOM 3025 C C . GLN B 1 160 ? 15.258 9.734 16.594 1 98.12 160 GLN B C 1
ATOM 3027 O O . GLN B 1 160 ? 15.562 9.109 17.609 1 98.12 160 GLN B O 1
ATOM 3032 N N . LEU B 1 161 ? 14.188 9.469 15.953 1 98.56 161 LEU B N 1
ATOM 3033 C CA . LEU B 1 161 ? 13.352 8.32 16.297 1 98.56 161 LEU B CA 1
ATOM 3034 C C . LEU B 1 161 ? 14.086 7.016 16.047 1 98.56 161 LEU B C 1
ATOM 3036 O O . LEU B 1 161 ? 15.078 6.988 15.305 1 98.56 161 LEU B O 1
ATOM 3040 N N . PRO B 1 162 ? 13.633 5.91 16.672 1 98.56 162 PRO B N 1
ATOM 3041 C CA . PRO B 1 162 ? 14.281 4.617 16.438 1 98.56 162 PRO B CA 1
ATOM 3042 C C . PRO B 1 162 ? 14.336 4.25 14.953 1 98.56 162 PRO B C 1
ATOM 3044 O O . PRO B 1 162 ? 13.383 4.508 14.219 1 98.56 162 PRO B O 1
ATOM 3047 N N . ASP B 1 163 ? 15.406 3.594 14.555 1 98.25 163 ASP B N 1
ATOM 3048 C CA . ASP B 1 163 ? 15.664 3.262 13.156 1 98.25 163 ASP B CA 1
ATOM 3049 C C . ASP B 1 163 ? 14.562 2.373 12.586 1 98.25 163 ASP B C 1
ATOM 3051 O O . ASP B 1 163 ? 14.266 2.424 11.391 1 98.25 163 ASP B O 1
ATOM 3055 N N . ASN B 1 164 ? 13.961 1.627 13.406 1 97.88 164 ASN B N 1
ATOM 3056 C CA . ASN B 1 164 ? 12.969 0.67 12.922 1 97.88 164 ASN B CA 1
ATOM 3057 C C . ASN B 1 164 ? 11.578 1.29 12.859 1 97.88 164 ASN B C 1
ATOM 3059 O O . ASN B 1 164 ? 10.609 0.617 12.5 1 97.88 164 ASN B O 1
ATOM 3063 N N . THR B 1 165 ? 11.453 2.637 13.242 1 98.75 165 THR B N 1
ATOM 3064 C CA . THR B 1 165 ? 10.18 3.326 13.062 1 98.75 165 THR B CA 1
ATOM 3065 C C . THR B 1 165 ? 9.773 3.348 11.594 1 98.75 165 THR B C 1
ATOM 3067 O O . THR B 1 165 ? 10.547 3.795 10.742 1 98.75 165 THR B O 1
ATOM 3070 N N . ARG B 1 166 ? 8.602 2.844 11.312 1 98.75 166 ARG B N 1
ATOM 3071 C CA . ARG B 1 166 ? 8.117 2.816 9.93 1 98.75 166 ARG B CA 1
ATOM 3072 C C . ARG B 1 166 ? 7.648 4.199 9.484 1 98.75 166 ARG B C 1
ATOM 3074 O O . ARG B 1 166 ? 7 4.914 10.25 1 98.75 166 ARG B O 1
ATOM 3081 N N . VAL B 1 167 ? 8.031 4.555 8.289 1 98.94 167 VAL B N 1
ATOM 3082 C CA . VAL B 1 167 ? 7.656 5.836 7.699 1 98.94 167 VAL B CA 1
ATOM 3083 C C . VAL B 1 167 ? 6.559 5.629 6.66 1 98.94 167 VAL B C 1
ATOM 3085 O O . VAL B 1 167 ? 6.766 4.926 5.664 1 98.94 167 VAL B O 1
ATOM 3088 N N . TRP B 1 168 ? 5.383 6.184 6.906 1 98.94 168 TRP B N 1
ATOM 3089 C CA . TRP B 1 168 ? 4.23 6.172 6.012 1 98.94 168 TRP B CA 1
ATOM 3090 C C . TRP B 1 168 ? 4.016 7.547 5.387 1 98.94 168 TRP B C 1
ATOM 3092 O O . TRP B 1 168 ? 3.447 8.445 6.02 1 98.94 168 TRP B O 1
ATOM 3102 N N . PRO B 1 169 ? 4.402 7.75 4.113 1 98.88 169 PRO B N 1
ATOM 3103 C CA . PRO B 1 169 ? 4.457 9.086 3.508 1 98.88 169 PRO B CA 1
ATOM 3104 C C . PRO B 1 169 ? 3.092 9.57 3.023 1 98.88 169 PRO B C 1
ATOM 3106 O O . PRO B 1 169 ? 2.123 8.805 3.035 1 98.88 169 PRO B O 1
ATOM 3109 N N . GLY B 1 170 ? 3.043 10.805 2.648 1 98.69 170 GLY B N 1
ATOM 3110 C CA . GLY B 1 170 ? 1.839 11.359 2.055 1 98.69 170 GLY B CA 1
ATOM 3111 C C . GLY B 1 170 ? 1.663 10.984 0.596 1 98.69 170 GLY B C 1
ATOM 3112 O O . GLY B 1 170 ? 0.536 10.891 0.106 1 98.69 170 GLY B O 1
ATOM 3113 N N . HIS B 1 171 ? 2.793 10.828 -0.031 1 97.44 171 HIS B N 1
ATOM 3114 C CA . HIS B 1 171 ? 2.795 10.523 -1.456 1 97.44 171 HIS B CA 1
ATOM 3115 C C . HIS B 1 171 ? 3.92 9.555 -1.809 1 97.44 171 HIS B C 1
ATOM 3117 O O . HIS B 1 171 ? 4.961 9.539 -1.147 1 97.44 171 HIS B O 1
ATOM 3123 N N . ASP B 1 172 ? 3.711 8.836 -2.865 1 96.19 172 ASP B N 1
ATOM 3124 C CA . ASP B 1 172 ? 4.793 8.117 -3.533 1 96.19 172 ASP B CA 1
ATOM 3125 C C . ASP B 1 172 ? 4.5 7.941 -5.02 1 96.19 172 ASP B C 1
ATOM 3127 O O . ASP B 1 172 ? 3.396 7.543 -5.398 1 96.19 172 ASP B O 1
ATOM 3131 N N . TYR B 1 173 ? 5.48 8.172 -5.789 1 94.44 173 TYR B N 1
ATOM 3132 C CA . TYR B 1 173 ? 5.312 8.156 -7.238 1 94.44 173 TYR B CA 1
ATOM 3133 C C . TYR B 1 173 ? 6.027 6.965 -7.863 1 94.44 173 TYR B C 1
ATOM 3135 O O . TYR B 1 173 ? 5.984 6.773 -9.078 1 94.44 173 TYR B O 1
ATOM 3143 N N . ARG B 1 174 ? 6.672 6.168 -7.074 1 95.62 174 ARG B N 1
ATOM 3144 C CA . ARG B 1 174 ? 7.516 5.102 -7.59 1 95.62 174 ARG B CA 1
ATOM 3145 C C . ARG B 1 174 ? 6.992 3.732 -7.168 1 95.62 174 ARG B C 1
ATOM 3147 O O . ARG B 1 174 ? 7.641 2.711 -7.41 1 95.62 174 ARG B O 1
ATOM 3154 N N . GLY B 1 175 ? 5.93 3.699 -6.469 1 97.19 175 GLY B N 1
ATOM 3155 C CA . GLY B 1 175 ? 5.293 2.434 -6.141 1 97.19 175 GLY B CA 1
ATOM 3156 C C . GLY B 1 175 ? 5.719 1.881 -4.793 1 97.19 175 GLY B C 1
ATOM 3157 O O . GLY B 1 175 ? 5.516 0.699 -4.508 1 97.19 175 GLY B O 1
ATOM 3158 N N . HIS B 1 176 ? 6.398 2.67 -3.967 1 98.38 176 HIS B N 1
ATOM 3159 C CA . HIS B 1 176 ? 6.742 2.264 -2.607 1 98.38 176 HIS B CA 1
ATOM 3160 C C . HIS B 1 176 ? 5.625 2.615 -1.631 1 98.38 176 HIS B C 1
ATOM 3162 O O . HIS B 1 176 ? 4.891 3.58 -1.844 1 98.38 176 HIS B O 1
ATOM 3168 N N . THR B 1 177 ? 5.539 1.808 -0.583 1 98.25 177 THR B N 1
ATOM 3169 C CA . THR B 1 177 ? 4.43 2.016 0.343 1 98.25 177 THR B CA 1
ATOM 3170 C C . THR B 1 177 ? 4.945 2.469 1.707 1 98.25 177 THR B C 1
ATOM 3172 O O . THR B 1 177 ? 4.27 3.225 2.41 1 98.25 177 THR B O 1
ATOM 3175 N N . VAL B 1 178 ? 6.07 1.979 2.088 1 98.69 178 VAL B N 1
ATOM 3176 C CA . VAL B 1 178 ? 6.562 2.209 3.443 1 98.69 178 VAL B CA 1
ATOM 3177 C C . VAL B 1 178 ? 8.086 2.133 3.461 1 98.69 178 VAL B C 1
ATOM 3179 O O . VAL B 1 178 ? 8.695 1.482 2.607 1 98.69 178 VAL B O 1
ATOM 3182 N N . SER B 1 179 ? 8.727 2.846 4.281 1 98.62 179 SER B N 1
ATOM 3183 C CA . SER B 1 179 ? 10.141 2.744 4.617 1 98.62 179 SER B CA 1
ATOM 3184 C C . SER B 1 179 ? 10.352 2.799 6.125 1 98.62 179 SER B C 1
ATOM 3186 O O . SER B 1 179 ? 9.461 2.447 6.898 1 98.62 179 SER B O 1
ATOM 3188 N N . THR B 1 180 ? 11.57 3.09 6.562 1 98.75 180 THR B N 1
ATOM 3189 C CA . THR B 1 180 ? 11.859 3.281 7.98 1 98.75 180 THR B CA 1
ATOM 3190 C C . THR B 1 180 ? 12.742 4.512 8.188 1 98.75 180 THR B C 1
ATOM 3192 O O . THR B 1 180 ? 13.367 5 7.25 1 98.75 180 THR B O 1
ATOM 3195 N N . ILE B 1 181 ? 12.742 4.973 9.383 1 98.81 181 ILE B N 1
ATOM 3196 C CA . ILE B 1 181 ? 13.633 6.07 9.758 1 98.81 181 ILE B CA 1
ATOM 3197 C C . ILE B 1 181 ? 15.078 5.695 9.43 1 98.81 181 ILE B C 1
ATOM 3199 O O . ILE B 1 181 ? 15.812 6.492 8.844 1 98.81 181 ILE B O 1
ATOM 3203 N N . GLY B 1 182 ? 15.422 4.5 9.766 1 98.56 182 GLY B N 1
ATOM 3204 C CA . GLY B 1 182 ? 16.766 4.051 9.445 1 98.56 182 GLY B CA 1
ATOM 3205 C C . GLY B 1 182 ? 17.078 4.105 7.965 1 98.56 182 GLY B C 1
ATOM 3206 O O . GLY B 1 182 ? 18.172 4.523 7.57 1 98.56 182 GLY B O 1
ATOM 3207 N N . GLU B 1 183 ? 16.172 3.666 7.168 1 98.62 183 GLU B N 1
ATOM 3208 C CA . GLU B 1 183 ? 16.359 3.713 5.719 1 98.62 183 GLU B CA 1
ATOM 3209 C C . GLU B 1 183 ? 16.531 5.148 5.23 1 98.62 183 GLU B C 1
ATOM 3211 O O . GLU B 1 183 ? 17.438 5.438 4.453 1 98.62 183 GLU B O 1
ATOM 3216 N N . GLU B 1 184 ? 15.688 6.023 5.699 1 98.81 184 GLU B N 1
ATOM 3217 C CA . GLU B 1 184 ? 15.719 7.391 5.188 1 98.81 184 GLU B CA 1
ATOM 3218 C C . GLU B 1 184 ? 16.969 8.125 5.656 1 98.81 184 GLU B C 1
ATOM 3220 O O . GLU B 1 184 ? 17.516 8.953 4.926 1 98.81 184 GLU B O 1
ATOM 3225 N N . LYS B 1 185 ? 17.438 7.789 6.828 1 98 185 LYS B N 1
ATOM 3226 C CA . LYS B 1 185 ? 18.703 8.344 7.316 1 98 185 LYS B CA 1
ATOM 3227 C C . LYS B 1 185 ? 19.844 7.98 6.387 1 98 185 LYS B C 1
ATOM 3229 O O . LYS B 1 185 ? 20.734 8.805 6.137 1 98 185 LYS B O 1
ATOM 3234 N N . ARG B 1 186 ? 19.766 6.859 5.871 1 97.81 186 ARG B N 1
ATOM 3235 C CA . ARG B 1 186 ? 20.906 6.312 5.145 1 97.81 186 ARG B CA 1
ATOM 3236 C C . ARG B 1 186 ? 20.75 6.523 3.643 1 97.81 186 ARG B C 1
ATOM 3238 O O . ARG B 1 186 ? 21.75 6.586 2.916 1 97.81 186 ARG B O 1
ATOM 3245 N N . LEU B 1 187 ? 19.484 6.652 3.217 1 98.38 187 LEU B N 1
ATOM 3246 C CA . LEU B 1 187 ? 19.297 6.449 1.784 1 98.38 187 LEU B CA 1
ATOM 3247 C C . LEU B 1 187 ? 18.547 7.617 1.162 1 98.38 187 LEU B C 1
ATOM 3249 O O . LEU B 1 187 ? 18.438 7.711 -0.062 1 98.38 187 LEU B O 1
ATOM 3253 N N . ASN B 1 188 ? 18.016 8.484 1.964 1 98.62 188 ASN B N 1
ATOM 3254 C CA . ASN B 1 188 ? 17.234 9.578 1.407 1 98.62 188 ASN B CA 1
ATOM 3255 C C . ASN B 1 188 ? 18.109 10.586 0.668 1 98.62 188 ASN B C 1
ATOM 3257 O O . ASN B 1 188 ? 18.875 11.32 1.29 1 98.62 188 ASN B O 1
ATOM 3261 N N . ARG B 1 189 ? 17.938 10.641 -0.559 1 95.69 189 ARG B N 1
ATOM 3262 C CA . ARG B 1 189 ? 18.844 11.383 -1.439 1 95.69 189 ARG B CA 1
ATOM 3263 C C . ARG B 1 189 ? 18.734 12.883 -1.188 1 95.69 189 ARG B C 1
ATOM 3265 O O . ARG B 1 189 ? 19.641 13.641 -1.552 1 95.69 189 ARG B O 1
ATOM 3272 N N . ARG B 1 190 ? 17.672 13.297 -0.612 1 96.94 190 ARG B N 1
ATOM 3273 C CA . ARG B 1 190 ? 17.516 14.719 -0.312 1 96.94 190 ARG B CA 1
ATOM 3274 C C . ARG B 1 190 ? 18.375 15.125 0.878 1 96.94 190 ARG B C 1
ATOM 3276 O O . ARG B 1 190 ? 18.859 16.266 0.947 1 96.94 190 ARG B O 1
ATOM 3283 N N . PHE B 1 191 ? 18.625 14.188 1.799 1 97.75 191 PHE B N 1
ATOM 3284 C CA . PHE B 1 191 ? 19.203 14.586 3.072 1 97.75 191 PHE B CA 1
ATOM 3285 C C . PHE B 1 191 ? 20.594 13.984 3.232 1 97.75 191 PHE B C 1
ATOM 3287 O O . PHE B 1 191 ? 21.469 14.578 3.869 1 97.75 191 PHE B O 1
ATOM 3294 N N . VAL B 1 192 ? 20.766 12.797 2.723 1 96.06 192 VAL B N 1
ATOM 3295 C CA . VAL B 1 192 ? 22.031 12.102 2.898 1 96.06 192 VAL B CA 1
ATOM 3296 C C . VAL B 1 192 ? 23.172 12.922 2.281 1 96.06 192 VAL B C 1
ATOM 3298 O O . VAL B 1 192 ? 23.078 13.336 1.124 1 96.06 192 VAL B O 1
ATOM 3301 N N . GLY B 1 193 ? 24.234 13.195 3.092 1 94.56 193 GLY B N 1
ATOM 3302 C CA . GLY B 1 193 ? 25.422 13.883 2.607 1 94.56 193 GLY B CA 1
ATOM 3303 C C . GLY B 1 193 ? 25.25 15.391 2.57 1 94.56 193 GLY B C 1
ATOM 3304 O O . GLY B 1 193 ? 26.125 16.109 2.068 1 94.56 193 GLY B O 1
ATOM 3305 N N . ARG B 1 194 ? 24.156 15.906 3.041 1 96.38 194 ARG B N 1
ATOM 3306 C CA . ARG B 1 194 ? 23.922 17.344 3.043 1 96.38 194 ARG B CA 1
ATOM 3307 C C . ARG B 1 194 ? 23.797 17.875 4.469 1 96.38 19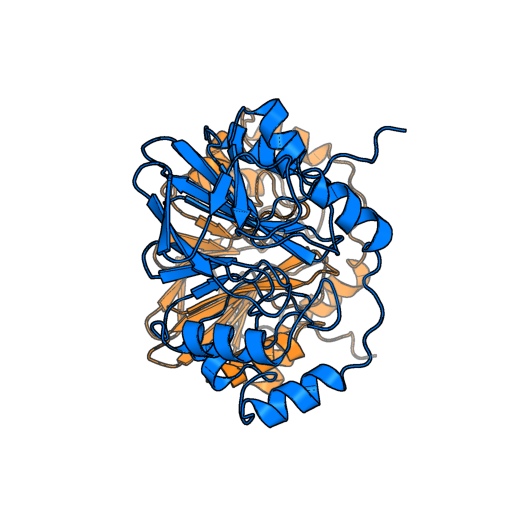4 ARG B C 1
ATOM 3309 O O . ARG B 1 194 ? 23.141 17.266 5.309 1 96.38 194 ARG B O 1
ATOM 3316 N N . ASP B 1 195 ? 24.469 18.984 4.688 1 97.75 195 ASP B N 1
ATOM 3317 C CA . ASP B 1 195 ? 24.156 19.734 5.898 1 97.75 195 ASP B CA 1
ATOM 3318 C C . ASP B 1 195 ? 23.016 20.719 5.656 1 97.75 195 ASP B C 1
ATOM 3320 O O . ASP B 1 195 ? 22.453 20.781 4.559 1 97.75 195 ASP B O 1
ATOM 3324 N N . ARG B 1 196 ? 22.656 21.391 6.68 1 98.31 196 ARG B N 1
ATOM 3325 C CA . ARG B 1 196 ? 21.5 22.281 6.629 1 98.31 196 ARG B CA 1
ATOM 3326 C C . ARG B 1 196 ? 21.641 23.281 5.484 1 98.31 196 ARG B C 1
ATOM 3328 O O . ARG B 1 196 ? 20.703 23.469 4.695 1 98.31 196 ARG B O 1
ATOM 3335 N N . GLN B 1 197 ? 22.766 23.953 5.336 1 98.44 197 GLN B N 1
ATOM 3336 C CA . GLN B 1 197 ? 22.953 25 4.332 1 98.44 197 GLN B CA 1
ATOM 3337 C C . GLN B 1 197 ? 22.938 24.406 2.922 1 98.44 197 GLN B C 1
ATOM 3339 O O . GLN B 1 197 ? 22.344 25 2.012 1 98.44 197 GLN B O 1
ATOM 3344 N N . SER B 1 198 ? 23.641 23.328 2.719 1 98 198 SER B N 1
ATOM 3345 C CA . SER B 1 198 ? 23.656 22.719 1.395 1 98 198 SER B CA 1
ATOM 3346 C C . SER B 1 198 ? 22.266 22.203 1.016 1 98 198 SER B C 1
ATOM 3348 O O . SER B 1 198 ? 21.891 22.219 -0.16 1 98 198 SER B O 1
ATOM 3350 N N . PHE B 1 199 ? 21.562 21.703 1.992 1 98.38 199 PHE B N 1
ATOM 3351 C CA . PHE B 1 199 ? 20.188 21.297 1.745 1 98.38 199 PHE B CA 1
ATOM 3352 C C . PHE B 1 199 ? 19.344 22.484 1.281 1 98.38 199 PHE B C 1
ATOM 3354 O O . PHE B 1 199 ? 18.625 22.391 0.293 1 98.38 199 PHE B O 1
ATOM 3361 N N . ILE B 1 200 ? 19.453 23.594 1.993 1 98.19 200 ILE B N 1
ATOM 3362 C CA . ILE B 1 200 ? 18.703 24.797 1.648 1 98.19 200 ILE B CA 1
ATOM 3363 C C . ILE B 1 200 ? 19.031 25.203 0.216 1 98.19 200 ILE B C 1
ATOM 3365 O O . ILE B 1 200 ? 18.125 25.5 -0.575 1 98.19 200 ILE B O 1
ATOM 3369 N N . THR B 1 201 ? 20.297 25.203 -0.102 1 97.5 201 THR B N 1
ATOM 3370 C CA . THR B 1 201 ? 20.734 25.578 -1.442 1 97.5 201 THR B CA 1
ATOM 3371 C C . THR B 1 201 ? 20.141 24.641 -2.486 1 97.5 201 THR B C 1
ATOM 3373 O O . THR B 1 201 ? 19.656 25.078 -3.525 1 97.5 201 THR B O 1
ATOM 3376 N N . PHE B 1 202 ? 20.25 23.406 -2.178 1 96.56 202 PHE B N 1
ATOM 3377 C CA . PHE B 1 202 ? 19.719 22.391 -3.088 1 96.56 202 PHE B CA 1
ATOM 3378 C C . PHE B 1 202 ? 18.234 22.594 -3.318 1 96.56 202 PHE B C 1
ATOM 3380 O O . PHE B 1 202 ? 17.781 22.656 -4.465 1 96.56 202 PHE B O 1
ATOM 3387 N N . MET B 1 203 ? 17.453 22.688 -2.209 1 97.06 203 MET B N 1
ATOM 3388 C CA . MET B 1 203 ? 16 22.812 -2.307 1 97.06 203 MET B CA 1
ATOM 3389 C C . MET B 1 203 ? 15.617 24.078 -3.082 1 97.06 203 MET B C 1
ATOM 3391 O O . MET B 1 203 ? 14.68 24.062 -3.877 1 97.06 203 MET B O 1
ATOM 3395 N N . ASN B 1 204 ? 16.312 25.125 -2.877 1 94.81 204 ASN B N 1
ATOM 3396 C CA . ASN B 1 204 ? 16.031 26.406 -3.535 1 94.81 204 ASN B CA 1
ATOM 3397 C C . ASN B 1 204 ? 16.344 26.344 -5.023 1 94.81 204 ASN B C 1
ATOM 3399 O O . ASN B 1 204 ? 15.891 27.188 -5.797 1 94.81 204 ASN B O 1
ATOM 3403 N N . SER B 1 205 ? 17.141 25.375 -5.367 1 93.69 205 SER B N 1
ATOM 3404 C CA . SER B 1 205 ? 17.562 25.266 -6.762 1 93.69 205 SER B CA 1
ATOM 3405 C C . SER B 1 205 ? 16.578 24.422 -7.562 1 93.69 205 SER B C 1
ATOM 3407 O O . SER B 1 205 ? 16.641 24.391 -8.797 1 93.69 205 SER B O 1
ATOM 3409 N N . LEU B 1 206 ? 15.695 23.859 -6.73 1 89 206 LEU B N 1
ATOM 3410 C CA . LEU B 1 206 ? 14.734 23 -7.41 1 89 206 LEU B CA 1
ATOM 3411 C C . LEU B 1 206 ? 13.773 23.812 -8.266 1 89 206 LEU B C 1
ATOM 3413 O O . LEU B 1 206 ? 13.305 24.875 -7.844 1 89 206 LEU B O 1
ATOM 3417 N N . ASP B 1 207 ? 13.773 23.859 -9.5 1 86 207 ASP B N 1
ATOM 3418 C CA . ASP B 1 207 ? 12.898 24.547 -10.453 1 86 207 ASP B CA 1
ATOM 3419 C C . ASP B 1 207 ? 11.711 23.656 -10.836 1 86 207 ASP B C 1
ATOM 3421 O O . ASP B 1 207 ? 11.57 23.266 -11.992 1 86 207 ASP B O 1
ATOM 3425 N N . LEU B 1 208 ? 10.844 23.578 -9.828 1 84.75 208 LEU B N 1
ATOM 3426 C CA . LEU B 1 208 ? 9.727 22.672 -10.055 1 84.75 208 LEU B CA 1
ATOM 3427 C C . LEU B 1 208 ? 8.5 23.422 -10.547 1 84.75 208 LEU B C 1
ATOM 3429 O O . LEU B 1 208 ? 8.258 24.562 -10.141 1 84.75 208 LEU B O 1
ATOM 3433 N N . PRO B 1 209 ? 7.781 22.812 -11.414 1 84.81 209 PRO B N 1
ATOM 3434 C CA . PRO B 1 209 ? 6.516 23.438 -11.805 1 84.81 209 PRO B CA 1
ATOM 3435 C C . PRO B 1 209 ? 5.508 23.484 -10.664 1 84.81 209 PRO B C 1
ATOM 3437 O O . PRO B 1 209 ? 5.629 22.734 -9.695 1 84.81 209 PRO B O 1
ATOM 3440 N N . ASP B 1 210 ? 4.582 24.453 -10.781 1 82.31 210 ASP B N 1
ATOM 3441 C CA . ASP B 1 210 ? 3.516 24.5 -9.789 1 82.31 210 ASP B CA 1
ATOM 3442 C C . ASP B 1 210 ? 2.691 23.203 -9.805 1 82.31 210 ASP B C 1
ATOM 3444 O O . ASP B 1 210 ? 2.467 22.625 -10.867 1 82.31 210 ASP B O 1
ATOM 3448 N N . PRO B 1 211 ? 2.23 22.875 -8.586 1 83.62 211 PRO B N 1
ATOM 3449 C CA . PRO B 1 211 ? 1.314 21.734 -8.578 1 83.62 211 PRO B CA 1
ATOM 3450 C C . PRO B 1 211 ? 0.08 21.969 -9.445 1 83.62 211 PRO B C 1
ATOM 3452 O O . PRO B 1 211 ? -0.459 23.078 -9.477 1 83.62 211 PRO B O 1
ATOM 3455 N N . GLN B 1 212 ? -0.403 20.938 -10.078 1 80.31 212 GLN B N 1
ATOM 3456 C CA . GLN B 1 212 ? -1.463 21.031 -11.07 1 80.31 212 GLN B CA 1
ATOM 3457 C C . GLN B 1 212 ? -2.764 21.531 -10.445 1 80.31 212 GLN B C 1
ATOM 3459 O O . GLN B 1 212 ? -3.529 22.25 -11.086 1 80.31 212 GLN B O 1
ATOM 3464 N N . ARG B 1 213 ? -3.008 21.219 -9.195 1 86.62 213 ARG B N 1
ATOM 3465 C CA . ARG B 1 213 ? -4.32 21.484 -8.609 1 86.62 213 ARG B CA 1
ATOM 3466 C C . ARG B 1 213 ? -4.23 22.578 -7.547 1 86.62 213 ARG B C 1
ATOM 3468 O O . ARG B 1 213 ? -5.148 22.75 -6.746 1 86.62 213 ARG B O 1
ATOM 3475 N N . ILE B 1 214 ? -3.256 23.312 -7.582 1 85 214 ILE B N 1
ATOM 3476 C CA . ILE B 1 214 ? -2.988 24.203 -6.457 1 85 214 ILE B CA 1
ATOM 3477 C C . ILE B 1 214 ? -4.055 25.281 -6.398 1 85 214 ILE B C 1
ATOM 3479 O O . ILE B 1 214 ? -4.539 25.625 -5.32 1 85 214 ILE B O 1
ATOM 3483 N N . MET B 1 215 ? -4.465 25.781 -7.492 1 85.81 215 MET B N 1
ATOM 3484 C CA . MET B 1 215 ? -5.402 26.891 -7.535 1 85.81 215 MET B CA 1
ATOM 3485 C C . MET B 1 215 ? -6.781 26.469 -7.047 1 85.81 215 MET B C 1
ATOM 3487 O O . MET B 1 215 ? -7.535 27.281 -6.516 1 85.81 215 MET B O 1
ATOM 3491 N N . GLU B 1 216 ? -7.012 25.266 -7.168 1 89.94 216 GLU B N 1
ATOM 3492 C CA . GLU B 1 216 ? -8.305 24.734 -6.723 1 89.94 216 GLU B CA 1
ATOM 3493 C C . GLU B 1 216 ? -8.203 24.156 -5.309 1 89.94 216 GLU B C 1
ATOM 3495 O O . GLU B 1 216 ? -9.094 24.391 -4.48 1 89.94 216 GLU B O 1
ATOM 3500 N N . ALA B 1 217 ? -7.199 23.5 -5.043 1 92.31 217 ALA B N 1
ATOM 3501 C CA . ALA B 1 217 ? -7.082 22.688 -3.826 1 92.31 217 ALA B CA 1
ATOM 3502 C C . ALA B 1 217 ? -6.879 23.578 -2.602 1 92.31 217 ALA B C 1
ATOM 3504 O O . ALA B 1 217 ? -7.562 23.406 -1.588 1 92.31 217 ALA B O 1
ATOM 3505 N N . VAL B 1 218 ? -6.012 24.5 -2.691 1 92.56 218 VAL B N 1
ATOM 3506 C CA . VAL B 1 218 ? -5.629 25.266 -1.513 1 92.56 218 VAL B CA 1
ATOM 3507 C C . VAL B 1 218 ? -6.832 26.062 -0.997 1 92.56 218 VAL B C 1
ATOM 3509 O O . VAL B 1 218 ? -7.223 25.922 0.164 1 92.56 218 VAL B O 1
ATOM 3512 N N . PRO B 1 219 ? -7.512 26.844 -1.88 1 91.81 219 PRO B N 1
ATOM 3513 C CA . PRO B 1 219 ? -8.68 27.562 -1.369 1 91.81 219 PRO B CA 1
ATOM 3514 C C . PRO B 1 219 ? -9.766 26.641 -0.826 1 91.81 219 PRO B C 1
ATOM 3516 O O . PRO B 1 219 ? -10.383 26.938 0.195 1 91.81 219 PRO B O 1
ATOM 3519 N N . ALA B 1 220 ? -10.023 25.578 -1.454 1 93.38 220 ALA B N 1
ATOM 3520 C CA . ALA B 1 220 ? -11.023 24.609 -0.985 1 93.38 220 ALA B CA 1
ATOM 3521 C C . ALA B 1 220 ? -10.633 24.031 0.373 1 93.38 220 ALA B C 1
ATOM 3523 O O . ALA B 1 220 ? -11.484 23.875 1.251 1 93.38 220 ALA B O 1
ATOM 3524 N N . ASN B 1 221 ? -9.336 23.719 0.523 1 94 221 ASN B N 1
ATOM 3525 C CA . ASN B 1 221 ? -8.875 23.078 1.748 1 94 221 ASN B CA 1
ATOM 3526 C C . ASN B 1 221 ? -8.805 24.078 2.908 1 94 221 ASN B C 1
ATOM 3528 O O . ASN B 1 221 ? -8.906 23.672 4.07 1 94 221 ASN B O 1
ATOM 3532 N N . GLU B 1 222 ? -8.656 25.344 2.602 1 93.56 222 GLU B N 1
ATOM 3533 C CA . GLU B 1 222 ? -8.82 26.359 3.627 1 93.56 222 GLU B CA 1
ATOM 3534 C C . GLU B 1 222 ? -10.242 26.375 4.18 1 93.56 222 GLU B C 1
ATOM 3536 O O . GLU B 1 222 ? -10.484 26.891 5.27 1 93.56 222 GLU B O 1
ATOM 3541 N N . ARG B 1 223 ? -11.148 25.734 3.432 1 92.06 223 ARG B N 1
ATOM 3542 C CA . ARG B 1 223 ? -12.539 25.594 3.836 1 92.06 223 ARG B CA 1
ATOM 3543 C C . ARG B 1 223 ? -12.898 24.125 4.055 1 92.06 223 ARG B C 1
ATOM 3545 O O . ARG B 1 223 ? -14.031 23.703 3.803 1 92.06 223 ARG B O 1
ATOM 3552 N N . CYS B 1 224 ? -11.953 23.344 4.398 1 93.25 224 CYS B N 1
ATOM 3553 C CA . CYS B 1 224 ? -12.102 21.953 4.766 1 93.25 224 CYS B CA 1
ATOM 3554 C C . CYS B 1 224 ? -12.688 21.141 3.611 1 93.25 224 CYS B C 1
ATOM 3556 O O . CYS B 1 224 ? -13.508 20.25 3.826 1 93.25 224 CYS B O 1
ATOM 3558 N N . GLY B 1 225 ? -12.305 21.516 2.428 1 92.94 225 GLY B N 1
ATOM 3559 C CA . GLY B 1 225 ? -12.664 20.734 1.252 1 92.94 225 GLY B CA 1
ATOM 3560 C C . GLY B 1 225 ? -13.914 21.234 0.56 1 92.94 225 GLY B C 1
ATOM 3561 O O . GLY B 1 225 ? -14.43 20.594 -0.358 1 92.94 225 GLY B O 1
ATOM 3562 N N . HIS B 1 226 ? -14.484 22.359 0.971 1 90.62 226 HIS B N 1
ATOM 3563 C CA . HIS B 1 226 ? -15.688 22.906 0.358 1 90.62 226 HIS B CA 1
ATOM 3564 C C . HIS B 1 226 ? -15.344 23.969 -0.679 1 90.62 226 HIS B C 1
ATOM 3566 O O . HIS B 1 226 ? -14.414 24.766 -0.48 1 90.62 226 HIS B O 1
ATOM 3572 N N . PRO B 1 227 ? -16.016 23.875 -1.84 1 79.81 227 PRO B N 1
ATOM 3573 C CA . PRO B 1 227 ? -15.781 24.922 -2.834 1 79.81 227 PRO B CA 1
ATOM 3574 C C . PRO B 1 227 ? -16.219 26.312 -2.344 1 79.81 227 PRO B C 1
ATOM 3576 O O . PRO B 1 227 ? -16.969 26.422 -1.37 1 79.81 227 PRO B O 1
ATOM 3579 N N . ALA B 1 228 ? -15.555 27.328 -2.977 1 69.19 228 ALA B N 1
ATOM 3580 C CA . ALA B 1 228 ? -15.953 28.688 -2.672 1 69.19 228 ALA B CA 1
ATOM 3581 C C . ALA B 1 228 ? -17.438 28.891 -2.928 1 69.19 228 ALA B C 1
ATOM 3583 O O . ALA B 1 228 ? -18 28.328 -3.867 1 69.19 228 ALA B O 1
ATOM 3584 N N . THR B 1 229 ? -18.312 29.156 -1.915 1 58.88 229 THR B N 1
ATOM 3585 C CA . THR B 1 229 ? -19.719 29.516 -2.146 1 58.88 229 THR B CA 1
ATOM 3586 C C . THR B 1 229 ? -19.812 30.625 -3.201 1 58.88 229 THR B C 1
ATOM 3588 O O . THR B 1 229 ? -19.109 31.625 -3.133 1 58.88 229 THR B O 1
ATOM 3591 N N . SER B 1 230 ? -20.047 30.234 -4.469 1 42.88 230 SER B N 1
ATOM 3592 C CA . SER B 1 230 ? -20.406 31.328 -5.359 1 42.88 230 SER B CA 1
ATOM 3593 C C . SER B 1 230 ? -21.469 32.219 -4.73 1 42.88 230 SER B C 1
ATOM 3595 O O . SER B 1 230 ? -22.312 31.75 -3.969 1 42.88 230 SER B O 1
#

Organism: Synechococcus elongatus (strain ATCC 33912 / PCC 7942 / FACHB-805) (NCBI:txid1140)

InterPro domains:
  IPR001279 Metallo-beta-lactamase [PF00753] (14-171)
  IPR001279 Metallo-beta-lactamase [SM00849] (12-171)
  IPR036866 Ribonuclease Z/Hydroxyacylglutathione hydrolase-like [G3DSA:3.60.15.10] (1-230)
  IPR036866 Ribonuclease Z/Hydroxyacylglutathione hydrolase-like [SSF56281] (1-225)
  IPR044528 Persulfide dioxygenase-like, MBL-fold metallo-hydrolase domain [cd07724] (2-173)
  IPR051682 Mitochondrial Persulfide Dioxygenase [PTHR43084] (1-225)

Solvent-accessible surface area (backbone atoms only — not comparable to full-atom values): 22944 Å² total; per-residue (Å²): 116,47,77,43,62,29,46,39,81,90,67,34,34,38,25,37,40,43,29,18,72,87,72,20,23,18,35,37,36,45,45,43,40,96,44,41,67,61,54,51,49,51,34,58,76,68,60,40,44,56,49,34,31,35,36,30,46,80,41,38,62,49,37,32,19,40,41,62,49,25,72,75,65,66,25,41,30,36,34,27,49,83,49,75,32,83,70,45,72,40,68,45,52,68,69,40,70,49,74,31,60,89,44,52,37,33,33,39,64,29,34,9,31,25,65,23,23,26,25,39,36,32,85,88,38,42,31,36,29,26,47,53,43,31,84,56,36,56,46,63,32,88,45,73,69,24,31,48,58,46,28,48,54,30,49,54,56,55,58,68,49,61,46,80,23,30,36,34,34,25,45,50,91,81,25,65,60,68,49,26,35,42,51,41,62,71,57,10,66,66,52,46,96,44,55,67,66,56,33,31,54,53,59,70,62,56,84,70,78,77,61,90,34,31,84,57,9,36,64,15,27,32,44,32,36,38,71,78,80,126,116,46,76,44,62,30,46,39,80,90,65,35,33,39,24,38,39,43,28,18,71,88,72,21,23,20,33,37,36,44,45,42,41,96,44,39,66,60,53,51,50,51,32,56,75,68,61,41,44,56,47,34,30,36,35,32,46,80,40,37,62,50,38,33,18,42,41,61,48,24,72,77,64,66,26,41,30,36,36,28,48,81,50,74,33,83,68,45,70,40,69,44,52,67,68,39,69,47,74,30,60,87,44,54,37,33,33,39,62,29,33,8,32,26,65,23,22,26,24,40,36,33,85,88,38,42,32,37,31,25,48,53,44,31,82,55,37,56,46,63,32,86,47,72,69,25,31,47,58,46,27,47,54,30,50,56,57,54,58,68,47,62,47,80,24,31,37,35,34,26,47,52,92,80,26,64,60,67,51,26,36,41,51,41,62,70,57,9,66,65,51,45,97,45,54,66,68,58,33,32,53,51,58,70,62,56,83,71,77,77,62,90,34,31,86,58,10,37,64,15,29,31,44,34,37,39,72,80,82,124

Radius of gyration: 22.64 Å; Cα contacts (8 Å, |Δi|>4): 1120; chains: 2; bounding box: 50×59×57 Å

Secondary structure (DSSP, 8-state):
-EEEEEEETTTTEEEEEEE-TTT-EEEEES-BGGGHHHHHHHHHHTT-EEEEEE-SB--SSS-BSHHHHHHHH-PEEEEETT-S-TT-SEEE-TT-EEEETTEEEEEEE-TTSSSSBEEEEETTTEEEEETTSBTTB---SSSTT--HHHHHHHHHHHTTS-TT-EEEESB-SSS---EEHHHHHHH-TTTTT--HHHHHHHHHH--PPPPTTHHHHHHHHTTTT-----/-EEEEEEETTTTEEEEEEE-TTT-EEEEES-BGGGHHHHHHHHHHTT-EEEEEE-SB--SSS-BSHHHHHHHH-PEEEEETT-S-TT-SEEE-TT-EEEETTEEEEEEE-TTSSSSBEEEEETTTEEEEETTSBTTB---SSSTT--HHHHHHHHHHHTTS-TT-EEEESB-SSS---EEHHHHHHH-TTTTT--HHHHHHHHHH--PPPPTTHHHHHHHHTTTT-----

Nearest PDB structures (foldseek):
  5ve3-assembly2_A  TM=9.745E-01  e=7.533E-34  Paraburkholderia phytofirmans PsJN
  5ve5-assembly2_B  TM=9.689E-01  e=2.614E-33  Paraburkholderia phytofirmans PsJN
  5ve4-assembly1_A  TM=9.637E-01  e=4.868E-33  Paraburkholderia phytofirmans PsJN
  5ve5-assembly3_C  TM=9.847E-01  e=2.036E-32  Paraburkholderia phytofirmans PsJN
  5ve4-assembly2_B  TM=9.805E-01  e=1.026E-31  Paraburkholderia phytofirmans PsJN

Foldseek 3Di:
DDKDWDADPVQQFTKMWDADLVVQEIEIEQAAQVCLVVVVVVSVVSVHQYAEYEYQAQDQRGFGCRVVCCVVRVHFYEFAPPHLAPQGRYHDYAQDWDDHPPWTWGWHFQAALANGGIWTDTPLAEIEHEFLDDQLEGHAQPPNNGHQLSSLVSLVVVLPRDFNRKYAYGGDDPPDGIDGSVCCQPRNPLRPPDDSVRSRVVSVPDPDDDHPRRVPRNVCVSHVRHGDPD/DDKDWDADPVQQFTKMWDADLVVQEIEIEQAAQVCLVVVVVVSVVSVHQYAEYEYQAQDQRGFGCRVVCCVVRVHFYEFAPPHLAPQGRYHDYAQDWDDHPPWTWGWHFQAALANGGIWTDTPLAEIEHEQLDDQLEHHAAPPNNGHQLSSLVSLVVVLPRDFNRKYAYGGDDPPDGIDGSVCCQPRNPLRPPDDSVRSRVVSVPDPDDDHPRRVPRNVCVSHPRHGDPD

Sequence (460 aa):
MLFRQLFDRDTWTYTYLIADEASGEAALVDPVLEQCDRDLALLQDLGLTLKFCLETHLHADHITAAGRLRELTGCETVVPAGANATCADRFVVEGDRLQVGSIAITVIETRGHTDSHAAYLIHQAELLTGDSLLIRGCGRTDFQSGDAGQLFDSVQRLFQLPDNTRVWPGHDYRGHTVSTIGEEKRLNRRFVGRDRQSFITFMNSLDLPDPQRIMEAVPANERCGHPATSMLFRQLFDRDTWTYTYLIADEASGEAALVDPVLEQCDRDLALLQDLGLTLKFCLETHLHADHITAAGRLRELTGCETVVPAGANATCADRFVVEGDRLQVGSIAITVIETRGHTDSHAAYLIHQAELLTGDSLLIRGCGRTDFQSGDAGQLFDSVQRLFQLPDNTRVWPGHDYRGHTVSTIGEEKRLNRRFVGRDRQSFITFMNSLDLPDPQRIMEAVPANERCGHPATS

pLDDT: mean 96.28, std 5.87, range [42.81, 98.94]